Protein AF-A0A7S1H9E6-F1 (afdb_monomer_lite)

Radius of gyration: 102.57 Å; chains: 1; bounding box: 231×64×286 Å

Foldseek 3Di:
DVVLVVLVVVLVVLVVVCVVVVVVLVVLLVVLVVLLVVLVVQLVVLVVVLVVLVVVLVVLVVLLVVLVVVLVVLVVLLVVLVVVLVVLVVVLVVLVVLLVVLVVVLVVLVVVLVVLVVVLVVVLVVQLVVQVVVLVVQLVVLVVQLVVLVVVLVVLVPDDDDPVSVVVNVVSVVVNVVSVVSNCVSPVCVVVSSVVSSVVSVVVSCVDPSVVVSVVSVVVSVVSVVVSVVSVVVSVVSVVVSVVSVVVSVVSVVSSVVSVVVSVVSVVSSVVSVVSSVVSVVSSVVSVVSSVVSVVVSVVSVVVSVVSVVVSVVSVVVSVVVVVVVVVVVVVVVVVVVVVVVVVVVVVVVVVVVVVVVVVVVVVVVVVVVVVVVVVVVVVVVVVVVVVVVVVVVVVVVVVVVPDDPDDDDDDDDDDDDDDDDDDDDDDDDDDDDDDDDDDDDDDDDDDDDDDDDDDDDDDPPPVVVVVVVVVD

Secondary structure (DSSP, 8-state):
-HHHHHHHHHHHHHHHHHHHHHHHHHHHHHHHHHHHHHHHHHHHHHHHHHHHHHHHHHHHHHHHHHHHHHHHHHHHHHHHHHHHHHHHHHHHHHHHHHHHHHHHHHHHHHHHHHHHHHHHHHHHHHHHHHHHHHHHHHHHHHHHHHHHHHHHHHHHHSS---HHHHHHHHHHHHHHHHHHHHHHHHHHTHHHHHHHHHHHHHHHHTTSHHHHHHHHHHHHHHHHHHHHHHHHHHHHHHHHHHHHHHHHHHHHHHHHHHHHHHHHHHHHHHHHHHHHHHHHHHHHHHHHHHHHHHHHHHHHHHHHHHHHHHHHHHHHHHHHHHHHHHHHHHHHHHHHHHHHHHHHHHHHHHHHHHHHHHHHHHHHHHHHHHHHHHHHHHHHHHHHHHHHHHHHHHHHHHHHTTSS--S----------------------------------------------------SSSSTTTTTTTS--

pLDDT: mean 74.72, std 18.74, range [26.05, 96.12]

Sequence (473 aa):
KSEVAQRLAQLKVLGRREAADEPELRKQIVQASEEEETAIENSNRYTKLLAGVRAQLEETRHAEKQDSAALVKTKAYEEAERVKSATDLKAADSTIGETSKLETKIAALTPIVNDLQAAYQSDENQNIQAGLITLDRKRQAARDKMNALIRTREKLEQLPRTKAIQKKLNGMAGKLQDAQRELGTLYSNEDTDKEALKAKVHSQTLKSALYVRFKSKQSKLQNLQARLNQVTSGADERRFTSQQESEGATQAREREERTRKTDQILGASEKRLIAKESSYAQQIKAQNAKAKSDAAREGVLEQRMKAAQKTLKDETERGENYVARIVSTQNRDAAFEAKLRGEEQAFGQQKMLDNADLRQVQGVEVQLQAADAVVQNLKRQENLDLAKLWRDQMVVQQLRRREMVNVIARQEQQASQQPPQPPPQTLGQQPPASAGQPGSSAGLNPYVAAQRSVINNAVQSQIQQQQQQQQQQ

Structure (mmCIF, N/CA/C/O backbone):
data_AF-A0A7S1H9E6-F1
#
_entry.id   AF-A0A7S1H9E6-F1
#
loop_
_atom_site.group_PDB
_atom_site.id
_atom_site.type_symbol
_atom_site.label_atom_id
_atom_site.label_alt_id
_atom_site.label_comp_id
_atom_site.label_asym_id
_atom_site.label_entity_id
_atom_site.label_seq_id
_atom_site.pdbx_PDB_ins_code
_atom_site.Cartn_x
_atom_site.Cartn_y
_atom_site.Cartn_z
_atom_site.occupancy
_atom_site.B_iso_or_equiv
_atom_site.auth_seq_id
_atom_site.auth_comp_id
_atom_site.auth_asym_id
_atom_site.auth_atom_id
_atom_site.pdbx_PDB_model_num
ATOM 1 N N . LYS A 1 1 ? -59.268 -11.798 95.895 1.00 56.12 1 LYS A N 1
ATOM 2 C CA . LYS A 1 1 ? -57.826 -11.570 96.204 1.00 56.12 1 LYS A CA 1
ATOM 3 C C . LYS A 1 1 ? -56.908 -12.473 95.368 1.00 56.12 1 LYS A C 1
ATOM 5 O O . LYS A 1 1 ? -56.032 -11.931 94.712 1.00 56.12 1 LYS A O 1
ATOM 10 N N . SER A 1 2 ? -57.118 -13.794 95.326 1.00 65.56 2 SER A N 1
ATOM 11 C CA . SER A 1 2 ? -56.356 -14.737 94.476 1.00 65.56 2 SER A CA 1
ATOM 12 C C . SER A 1 2 ? -56.355 -14.377 92.982 1.00 65.56 2 SER A C 1
ATOM 14 O O . SER A 1 2 ? -55.282 -14.257 92.399 1.00 65.56 2 SER A O 1
ATOM 16 N N . GLU A 1 3 ? -57.522 -14.112 92.383 1.00 64.81 3 GLU A N 1
ATOM 17 C CA . GLU A 1 3 ? -57.624 -13.720 90.961 1.00 64.81 3 GLU A CA 1
ATOM 18 C C . GLU A 1 3 ? -56.820 -12.452 90.632 1.00 64.81 3 GLU A C 1
ATOM 20 O O . GLU A 1 3 ? -56.131 -12.391 89.618 1.00 64.81 3 GLU A O 1
ATOM 25 N N . VAL A 1 4 ? -56.852 -11.451 91.522 1.00 63.25 4 VAL A N 1
ATOM 26 C CA . VAL A 1 4 ? -56.079 -10.202 91.385 1.00 63.25 4 VAL A CA 1
ATOM 27 C C . VAL A 1 4 ? -54.580 -10.493 91.361 1.00 63.25 4 VAL A C 1
ATOM 29 O O . VAL A 1 4 ? -53.864 -9.938 90.532 1.00 63.25 4 VAL A O 1
ATOM 32 N N . ALA A 1 5 ? -54.106 -11.393 92.228 1.00 66.75 5 ALA A N 1
ATOM 33 C CA . ALA A 1 5 ? -52.708 -11.809 92.254 1.00 66.75 5 ALA A CA 1
ATOM 34 C C . ALA A 1 5 ? -52.310 -12.585 90.985 1.00 66.75 5 ALA A C 1
ATOM 36 O O . ALA A 1 5 ? -51.239 -12.328 90.438 1.00 66.75 5 ALA A O 1
ATOM 37 N N . GLN A 1 6 ? -53.175 -13.469 90.471 1.00 71.94 6 GLN A N 1
ATOM 38 C CA . GLN A 1 6 ? -52.944 -14.165 89.197 1.00 71.94 6 GLN A CA 1
ATOM 39 C C . GLN A 1 6 ? -52.898 -13.199 88.004 1.00 71.94 6 GLN A C 1
ATOM 41 O O . GLN A 1 6 ? -51.999 -13.314 87.174 1.00 71.94 6 GLN A O 1
ATOM 46 N N . ARG A 1 7 ? -53.795 -12.207 87.934 1.00 67.56 7 ARG A N 1
ATOM 47 C CA . ARG A 1 7 ? -53.797 -11.204 86.852 1.00 67.56 7 ARG A CA 1
ATOM 48 C C . ARG A 1 7 ? -52.601 -10.255 86.916 1.00 67.56 7 ARG A C 1
ATOM 50 O O . ARG A 1 7 ? -51.991 -9.981 85.888 1.00 67.56 7 ARG A O 1
ATOM 57 N N . LEU A 1 8 ? -52.200 -9.824 88.114 1.00 68.50 8 LEU A N 1
ATOM 58 C CA . LEU A 1 8 ? -50.944 -9.089 88.314 1.00 68.50 8 LEU A CA 1
ATOM 59 C C . LEU A 1 8 ? -49.713 -9.931 87.955 1.00 68.50 8 LEU A C 1
ATOM 61 O O . LEU A 1 8 ? -48.737 -9.381 87.453 1.00 68.50 8 LEU A O 1
ATOM 65 N N . ALA A 1 9 ? -49.739 -11.245 88.190 1.00 68.62 9 ALA A N 1
ATOM 66 C CA . ALA A 1 9 ? -48.673 -12.142 87.754 1.00 68.62 9 ALA A CA 1
ATOM 67 C C . ALA A 1 9 ? -48.640 -12.283 86.222 1.00 68.62 9 ALA A C 1
ATOM 69 O O . ALA A 1 9 ? -47.562 -12.181 85.646 1.00 68.62 9 ALA A O 1
ATOM 70 N N . GLN A 1 10 ? -49.793 -12.431 85.559 1.00 68.81 10 GLN A N 1
ATOM 71 C CA . GLN A 1 10 ? -49.887 -12.456 84.093 1.00 68.81 10 GLN A CA 1
ATOM 72 C C . GLN A 1 10 ? -49.345 -11.163 83.472 1.00 68.81 10 GLN A C 1
ATOM 74 O O . GLN A 1 10 ? -48.427 -11.237 82.662 1.00 68.81 10 GLN A O 1
ATOM 79 N N . LEU A 1 11 ? -49.805 -9.988 83.920 1.00 68.25 11 LEU A N 1
ATOM 80 C CA . LEU A 1 11 ? -49.300 -8.690 83.443 1.00 68.25 11 LEU A CA 1
ATOM 81 C C . LEU A 1 11 ? -47.792 -8.519 83.689 1.00 68.25 11 LEU A C 1
ATOM 83 O O . LEU A 1 11 ? -47.076 -8.030 82.820 1.00 68.25 11 LEU A O 1
ATOM 87 N N . LYS A 1 12 ? -47.273 -8.985 84.835 1.00 68.50 12 LYS A N 1
ATOM 88 C CA . LYS A 1 12 ? -45.824 -8.993 85.105 1.00 68.50 12 LYS A CA 1
ATOM 89 C C . LYS A 1 12 ? -45.047 -9.962 84.214 1.00 68.50 12 LYS A C 1
ATOM 91 O O . LYS A 1 12 ? -43.884 -9.692 83.941 1.00 68.50 12 LYS A O 1
ATOM 96 N N . VAL A 1 13 ? -45.634 -11.079 83.785 1.00 70.44 13 VAL A N 1
ATOM 97 C CA . VAL A 1 13 ? -45.001 -12.019 82.844 1.00 70.44 13 VAL A CA 1
ATOM 98 C C . VAL A 1 13 ? -45.024 -11.457 81.424 1.00 70.44 13 VAL A C 1
ATOM 100 O O . VAL A 1 13 ? -44.001 -11.519 80.751 1.00 70.44 13 VAL A O 1
ATOM 103 N N . LEU A 1 14 ? -46.136 -10.859 80.995 1.00 66.44 14 LEU A N 1
ATOM 104 C CA . LEU A 1 14 ? -46.284 -10.212 79.688 1.00 66.44 14 LEU A CA 1
ATOM 105 C C . LEU A 1 14 ? -45.330 -9.019 79.546 1.00 66.44 14 LEU A C 1
ATOM 107 O O . LEU A 1 14 ? -44.483 -9.028 78.659 1.00 66.44 14 LEU A O 1
ATOM 111 N N . GLY A 1 15 ? -45.338 -8.083 80.500 1.00 67.44 15 GLY A N 1
ATOM 112 C CA . GLY A 1 15 ? -44.399 -6.955 80.506 1.00 67.44 15 GLY A CA 1
ATOM 113 C C . GLY A 1 15 ? -42.924 -7.365 80.623 1.00 67.44 15 GLY A C 1
ATOM 114 O O . GLY A 1 15 ? -42.057 -6.656 80.128 1.00 67.44 15 GLY A O 1
ATOM 115 N N . ARG A 1 16 ? -42.610 -8.522 81.228 1.00 66.50 16 ARG A N 1
ATOM 116 C CA . ARG A 1 16 ? -41.241 -9.080 81.231 1.00 66.50 16 ARG A CA 1
ATOM 117 C C . ARG A 1 16 ? -40.856 -9.753 79.916 1.00 66.50 16 ARG A C 1
ATOM 119 O O . ARG A 1 16 ? -39.675 -9.740 79.591 1.00 66.50 16 ARG A O 1
ATOM 126 N N . ARG A 1 17 ? -41.810 -10.356 79.200 1.00 63.97 17 ARG A N 1
ATOM 127 C CA . ARG A 1 17 ? -41.579 -10.922 77.864 1.00 63.97 17 ARG A CA 1
ATOM 128 C C . ARG A 1 17 ? -41.356 -9.809 76.855 1.00 63.97 17 ARG A C 1
ATOM 130 O O . ARG A 1 17 ? -40.319 -9.805 76.214 1.00 63.97 17 ARG A O 1
ATOM 137 N N . GLU A 1 18 ? -42.218 -8.796 76.816 1.00 65.12 18 GLU A N 1
ATOM 138 C CA . GLU A 1 18 ? -42.000 -7.662 75.910 1.00 65.12 18 GLU A CA 1
ATOM 139 C C . GLU A 1 18 ? -40.723 -6.879 76.235 1.00 65.12 18 GLU A C 1
ATOM 141 O O . GLU A 1 18 ? -39.977 -6.550 75.322 1.00 65.12 18 GLU A O 1
ATOM 146 N N . ALA A 1 19 ? -40.379 -6.675 77.512 1.00 62.41 19 ALA A N 1
ATOM 147 C CA . ALA A 1 19 ? -39.102 -6.052 77.875 1.00 62.41 19 ALA A CA 1
ATOM 148 C C . ALA A 1 19 ? -37.855 -6.876 77.477 1.00 62.41 19 ALA A C 1
ATOM 150 O O . ALA A 1 19 ? -36.754 -6.324 77.453 1.00 62.41 19 ALA A O 1
ATOM 151 N N . ALA A 1 20 ? -38.004 -8.174 77.184 1.00 63.38 20 ALA A N 1
ATOM 152 C CA . ALA A 1 20 ? -36.942 -9.029 76.652 1.00 63.38 20 ALA A CA 1
ATOM 153 C C . ALA A 1 20 ? -36.962 -9.085 75.111 1.00 63.38 20 ALA A C 1
ATOM 155 O O . ALA A 1 20 ? -35.913 -8.958 74.484 1.00 63.38 20 ALA A O 1
ATOM 156 N N . ASP A 1 21 ? -38.147 -9.205 74.510 1.00 72.56 21 ASP A N 1
ATOM 157 C CA . ASP A 1 21 ? -38.335 -9.400 73.069 1.00 72.56 21 ASP A CA 1
ATOM 158 C C . ASP A 1 21 ? -38.260 -8.075 72.273 1.00 72.56 21 ASP A C 1
ATOM 160 O O . ASP A 1 21 ? -37.792 -8.057 71.134 1.00 72.56 21 ASP A O 1
ATOM 164 N N . GLU A 1 22 ? -38.676 -6.938 72.849 1.00 76.12 22 GLU A N 1
ATOM 165 C CA . GLU A 1 22 ? -38.624 -5.616 72.203 1.00 76.12 22 GLU A CA 1
ATOM 166 C C . GLU A 1 22 ? -37.197 -5.154 71.839 1.00 76.12 22 GLU A C 1
ATOM 168 O O . GLU A 1 22 ? -37.006 -4.730 70.694 1.00 76.12 22 GLU A O 1
ATOM 173 N N . PRO A 1 23 ? -36.172 -5.208 72.721 1.00 80.62 23 PRO A N 1
ATOM 174 C CA . PRO A 1 23 ? -34.814 -4.823 72.332 1.00 80.62 23 PRO A CA 1
ATOM 175 C C . PRO A 1 23 ? -34.233 -5.740 71.245 1.00 80.62 23 PRO A C 1
ATOM 177 O O . PRO A 1 23 ? -33.468 -5.269 70.401 1.00 80.62 23 PRO A O 1
ATOM 180 N N . GLU A 1 24 ? -34.622 -7.017 71.208 1.00 83.06 24 GLU A N 1
ATOM 181 C CA . GLU A 1 24 ? -34.191 -7.946 70.161 1.00 83.06 24 GLU A CA 1
ATOM 182 C C . GLU A 1 24 ? -34.895 -7.666 68.821 1.00 83.06 24 GLU A C 1
ATOM 184 O O . GLU A 1 24 ? -34.229 -7.583 67.787 1.00 83.06 24 GLU A O 1
ATOM 189 N N . LEU A 1 25 ? -36.205 -7.389 68.829 1.00 83.75 25 LEU A N 1
ATOM 190 C CA . LEU A 1 25 ? -36.955 -6.922 67.654 1.00 83.75 25 LEU A CA 1
ATOM 191 C C . LEU A 1 25 ? -36.408 -5.596 67.106 1.00 83.75 25 LEU A C 1
ATOM 193 O O . LEU A 1 25 ? -36.206 -5.472 65.899 1.00 83.75 25 LEU A O 1
ATOM 197 N N . ARG A 1 26 ? -36.113 -4.620 67.975 1.00 84.75 26 ARG A N 1
ATOM 198 C CA . ARG A 1 26 ? -35.485 -3.343 67.587 1.00 84.75 26 ARG A CA 1
ATOM 199 C C . ARG A 1 26 ? -34.125 -3.565 66.927 1.00 84.75 26 ARG A C 1
ATOM 201 O O . ARG A 1 26 ? -33.848 -2.953 65.901 1.00 84.75 26 ARG A O 1
ATOM 208 N N . LYS A 1 27 ? -33.302 -4.472 67.465 1.00 88.38 27 LYS A N 1
ATOM 209 C CA . LYS A 1 27 ? -32.011 -4.835 66.865 1.00 88.38 27 LYS A CA 1
ATOM 210 C C . LYS A 1 27 ? -32.179 -5.480 65.483 1.00 88.38 27 LYS A C 1
ATOM 212 O O . LYS A 1 27 ? -31.430 -5.144 64.573 1.00 88.38 27 LYS A O 1
ATOM 217 N N . GLN A 1 28 ? -33.169 -6.359 65.307 1.00 85.94 28 GLN A N 1
ATOM 218 C CA . GLN A 1 28 ? -33.466 -6.978 64.008 1.00 85.94 28 GLN A CA 1
ATOM 219 C C . GLN A 1 28 ? -33.992 -5.970 62.970 1.00 85.94 28 GLN A C 1
ATOM 221 O O . GLN A 1 28 ? -33.698 -6.128 61.789 1.00 85.94 28 GLN A O 1
ATOM 226 N N . ILE A 1 29 ? -34.733 -4.941 63.396 1.00 85.94 29 ILE A N 1
ATOM 227 C CA . ILE A 1 29 ? -35.196 -3.836 62.534 1.00 85.94 29 ILE A CA 1
ATOM 228 C C . ILE A 1 29 ? -34.016 -2.991 62.058 1.00 85.94 29 ILE A C 1
ATOM 230 O O . ILE A 1 29 ? -33.851 -2.824 60.856 1.00 85.94 29 ILE A O 1
ATOM 234 N N . VAL A 1 30 ? -33.154 -2.538 62.976 1.00 86.81 30 VAL A N 1
ATOM 235 C CA . VAL A 1 30 ? -31.945 -1.772 62.619 1.00 86.81 30 VAL A CA 1
ATOM 236 C C . VAL A 1 30 ? -31.063 -2.572 61.659 1.00 86.81 30 VAL A C 1
ATOM 238 O O . VAL A 1 30 ? -30.659 -2.046 60.628 1.00 86.81 30 VAL A O 1
ATOM 241 N N . GLN A 1 31 ? -30.845 -3.863 61.932 1.00 88.38 31 GLN A N 1
ATOM 242 C CA . GLN A 1 31 ? -30.067 -4.725 61.043 1.00 88.38 31 GLN A CA 1
ATOM 243 C C . GLN A 1 31 ? -30.719 -4.893 59.656 1.00 88.38 31 GLN A C 1
ATOM 245 O O . GLN A 1 31 ? -30.007 -4.895 58.658 1.00 88.38 31 GLN A O 1
ATOM 250 N N . ALA A 1 32 ? -32.049 -5.023 59.566 1.00 84.69 32 ALA A N 1
ATOM 251 C CA . ALA A 1 32 ? -32.741 -5.094 58.275 1.00 84.69 32 ALA A CA 1
ATOM 252 C C . ALA A 1 32 ? -32.596 -3.785 57.474 1.00 84.69 32 ALA A C 1
ATOM 254 O O . ALA A 1 32 ? -32.354 -3.841 56.271 1.00 84.69 32 ALA A O 1
ATOM 255 N N . SER A 1 33 ? -32.654 -2.636 58.152 1.00 85.62 33 SER A N 1
ATOM 256 C CA . SER A 1 33 ? -32.457 -1.311 57.552 1.00 85.62 33 SER A CA 1
ATOM 257 C C . SER A 1 33 ? -31.023 -1.117 57.032 1.00 85.62 33 SER A C 1
ATOM 259 O O . SER A 1 33 ? -30.819 -0.710 55.889 1.00 85.62 33 SER A O 1
ATOM 261 N N . GLU A 1 34 ? -30.010 -1.509 57.815 1.00 89.25 34 GLU A N 1
ATOM 262 C CA . GLU A 1 34 ? -28.600 -1.526 57.384 1.00 89.25 34 GLU A CA 1
ATOM 263 C C . GLU A 1 34 ? -28.371 -2.496 56.199 1.00 89.25 34 GLU A C 1
ATOM 265 O O . GLU A 1 34 ? -27.615 -2.209 55.262 1.00 89.25 34 GLU A O 1
ATOM 270 N N . GLU A 1 35 ? -29.042 -3.654 56.199 1.00 89.12 35 GLU A N 1
ATOM 271 C CA . GLU A 1 35 ? -28.996 -4.641 55.111 1.00 89.12 35 GLU A CA 1
ATOM 272 C C . GLU A 1 35 ? -29.682 -4.143 53.818 1.00 89.12 35 GLU A C 1
ATOM 274 O O . GLU A 1 35 ? -29.211 -4.490 52.724 1.00 89.12 35 GLU A O 1
ATOM 279 N N . GLU A 1 36 ? -30.724 -3.306 53.922 1.00 89.31 36 GLU A N 1
ATOM 280 C CA . GLU A 1 36 ? -31.343 -2.588 52.799 1.00 89.31 36 GLU A CA 1
ATOM 281 C C . GLU A 1 36 ? -30.429 -1.471 52.273 1.00 89.31 36 GLU A C 1
ATOM 283 O O . GLU A 1 36 ? -30.130 -1.443 51.075 1.00 89.31 36 GLU A O 1
ATOM 288 N N . GLU A 1 37 ? -29.947 -0.573 53.139 1.00 89.19 37 GLU A N 1
ATOM 289 C CA . GLU A 1 37 ? -29.121 0.575 52.741 1.00 89.19 37 GLU A CA 1
ATOM 290 C C . GLU A 1 37 ? -27.844 0.111 52.024 1.00 89.19 37 GLU A C 1
ATOM 292 O O . GLU A 1 37 ? -27.515 0.591 50.933 1.00 89.19 37 GLU A O 1
ATOM 297 N N . THR A 1 38 ? -27.177 -0.920 52.552 1.00 90.25 38 THR A N 1
ATOM 298 C CA . THR A 1 38 ? -26.007 -1.527 51.897 1.00 90.25 38 THR A CA 1
ATOM 299 C C . THR A 1 38 ? -26.347 -2.199 50.560 1.00 90.25 38 THR A C 1
ATOM 301 O O . THR A 1 38 ? -25.524 -2.180 49.638 1.00 90.25 38 THR A O 1
ATOM 304 N N . ALA A 1 39 ? -27.546 -2.765 50.386 1.00 85.94 39 ALA A N 1
ATOM 305 C CA . ALA A 1 39 ? -27.990 -3.293 49.094 1.00 85.94 39 ALA A CA 1
ATOM 306 C C . ALA A 1 39 ? -28.249 -2.162 48.076 1.00 85.94 39 ALA A C 1
ATOM 308 O O . ALA A 1 39 ? -27.818 -2.260 46.921 1.00 85.94 39 ALA A O 1
ATOM 309 N N . ILE A 1 40 ? -28.864 -1.054 48.504 1.00 87.00 40 ILE A N 1
ATOM 310 C CA . ILE A 1 40 ? -29.083 0.147 47.680 1.00 87.00 40 ILE A CA 1
ATOM 311 C C . ILE A 1 40 ? -27.745 0.779 47.270 1.00 87.00 40 ILE A C 1
ATOM 313 O O . ILE A 1 40 ? -27.536 1.062 46.085 1.00 87.00 40 ILE A O 1
ATOM 317 N N . GLU A 1 41 ? -26.796 0.941 48.198 1.00 91.12 41 GLU A N 1
ATOM 318 C CA . GLU A 1 41 ? -25.443 1.410 47.885 1.00 91.12 41 GLU A CA 1
ATOM 319 C C . GLU A 1 41 ? -24.766 0.538 46.822 1.00 91.12 41 GLU A C 1
ATOM 321 O O . GLU A 1 41 ? -24.221 1.054 45.842 1.00 91.12 41 GLU A O 1
ATOM 326 N N . ASN A 1 42 ? -24.801 -0.786 46.992 1.00 88.31 42 ASN A N 1
ATOM 327 C CA . ASN A 1 42 ? -24.187 -1.713 46.048 1.00 88.31 42 ASN A CA 1
ATOM 328 C C . ASN A 1 42 ? -24.863 -1.651 44.670 1.00 88.31 42 ASN A C 1
ATOM 330 O O . ASN A 1 42 ? -24.171 -1.622 43.651 1.00 88.31 42 ASN A O 1
ATOM 334 N N . SER A 1 43 ? -26.192 -1.534 44.615 1.00 90.00 43 SER A N 1
ATOM 335 C CA . SER A 1 43 ? -26.935 -1.304 43.369 1.00 90.00 43 SER A CA 1
ATOM 336 C C . SER A 1 43 ? -26.503 -0.008 42.664 1.00 90.00 43 SER A C 1
ATOM 338 O O . SER A 1 43 ? -26.220 -0.002 41.459 1.00 90.00 43 SER A O 1
ATOM 340 N N . ASN A 1 44 ? -26.334 1.081 43.419 1.00 90.31 44 ASN A N 1
ATOM 341 C CA . ASN A 1 44 ? -25.836 2.360 42.910 1.00 90.31 44 ASN A CA 1
ATOM 342 C C . ASN A 1 44 ? -24.383 2.266 42.404 1.00 90.31 44 ASN A C 1
ATOM 344 O O . ASN A 1 44 ? -24.054 2.833 41.357 1.00 90.31 44 ASN A O 1
ATOM 348 N N . ARG A 1 45 ? -23.511 1.512 43.092 1.00 91.69 45 ARG A N 1
ATOM 349 C CA . ARG A 1 45 ? -22.133 1.230 42.642 1.00 91.69 45 ARG A CA 1
ATOM 350 C C . ARG A 1 45 ? -22.132 0.468 41.313 1.00 91.69 45 ARG A C 1
ATOM 352 O O . ARG A 1 45 ? -21.469 0.906 40.372 1.00 91.69 45 ARG A O 1
ATOM 359 N N . TYR A 1 46 ? -22.914 -0.607 41.187 1.00 88.81 46 TYR A N 1
ATOM 360 C CA . TYR A 1 46 ? -23.016 -1.357 39.929 1.00 88.81 46 TYR A CA 1
ATOM 361 C C . TYR A 1 46 ? -23.651 -0.545 38.797 1.00 88.81 46 TYR A C 1
ATOM 363 O O . TYR A 1 46 ? -23.228 -0.680 37.652 1.00 88.81 46 TYR A O 1
ATOM 371 N N . THR A 1 47 ? -24.589 0.356 39.097 1.00 89.12 47 THR A N 1
ATOM 372 C CA . THR A 1 47 ? -25.174 1.273 38.104 1.00 89.12 47 THR A CA 1
ATOM 373 C C . THR A 1 47 ? -24.125 2.233 37.527 1.00 89.12 47 THR A C 1
ATOM 375 O O . THR A 1 47 ? -24.070 2.425 36.311 1.00 89.12 47 THR A O 1
ATOM 378 N N . LYS A 1 48 ? -23.222 2.770 38.361 1.00 92.19 48 LYS A N 1
ATOM 379 C CA . LYS A 1 48 ? -22.079 3.581 37.895 1.00 92.19 48 LYS A CA 1
ATOM 380 C C . LYS A 1 48 ? -21.096 2.762 37.047 1.00 92.19 48 LYS A C 1
ATOM 382 O O . LYS A 1 48 ? -20.664 3.230 35.995 1.00 92.19 48 LYS A O 1
ATOM 387 N N . LEU A 1 49 ? -20.780 1.531 37.461 1.00 91.94 49 LEU A N 1
ATOM 388 C CA . LEU A 1 49 ? -19.909 0.626 36.695 1.00 91.94 49 LEU A CA 1
ATOM 389 C C . LEU A 1 49 ? -20.519 0.234 35.337 1.00 91.94 49 LEU A C 1
ATOM 391 O O . LEU A 1 49 ? -19.808 0.195 34.335 1.00 91.94 49 LEU A O 1
ATOM 395 N N . LEU A 1 50 ? -21.834 0.003 35.286 1.00 91.75 50 LEU A N 1
ATOM 396 C CA . LEU A 1 50 ? -22.581 -0.282 34.060 1.00 91.75 50 LEU A CA 1
ATOM 397 C C . LEU A 1 50 ? -22.498 0.883 33.061 1.00 91.75 50 LEU A C 1
ATOM 399 O O . LEU A 1 50 ? -22.245 0.654 31.880 1.00 91.75 50 LEU A O 1
ATOM 403 N N . ALA A 1 51 ? -22.665 2.124 33.529 1.00 90.94 51 ALA A N 1
ATOM 404 C CA . ALA A 1 51 ? -22.521 3.313 32.690 1.00 90.94 51 ALA A CA 1
ATOM 405 C C . ALA A 1 51 ? -21.097 3.441 32.109 1.00 90.94 51 ALA A C 1
ATOM 407 O O . ALA A 1 51 ? -20.944 3.686 30.914 1.00 90.94 51 ALA A O 1
ATOM 408 N N . GLY A 1 52 ? -20.062 3.190 32.922 1.00 89.69 52 GLY A N 1
ATOM 409 C CA . GLY A 1 52 ? -18.668 3.188 32.462 1.00 89.69 52 GLY A CA 1
ATOM 410 C C . GLY A 1 52 ? -18.369 2.111 31.411 1.00 89.69 52 GLY A C 1
ATOM 411 O O . GLY A 1 52 ? -17.723 2.396 30.406 1.00 89.69 52 GLY A O 1
ATOM 412 N N . VAL A 1 53 ? -18.884 0.888 31.594 1.00 92.62 53 VAL A N 1
ATOM 413 C CA . VAL A 1 53 ? -18.740 -0.199 30.604 1.00 92.62 53 VAL A CA 1
ATOM 414 C C . VAL A 1 53 ? -19.440 0.138 29.288 1.00 92.62 53 VAL A C 1
ATOM 416 O O . VAL A 1 53 ? -18.884 -0.140 28.229 1.00 92.62 53 VAL A O 1
ATOM 419 N N . ARG A 1 54 ? -20.622 0.766 29.331 1.00 90.50 54 ARG A N 1
ATOM 420 C CA . ARG A 1 54 ? -21.344 1.198 28.123 1.00 90.50 54 ARG A CA 1
ATOM 421 C C . ARG A 1 54 ? -20.575 2.249 27.330 1.00 90.50 54 ARG A C 1
ATOM 423 O O . ARG A 1 54 ? -20.433 2.083 26.125 1.00 90.50 54 ARG A O 1
ATOM 430 N N . ALA A 1 55 ? -20.015 3.256 28.001 1.00 91.00 55 ALA A N 1
ATOM 431 C CA . ALA A 1 55 ? -19.183 4.267 27.347 1.00 91.00 55 ALA A CA 1
ATOM 432 C C . ALA A 1 55 ? -17.955 3.640 26.653 1.00 91.00 55 ALA A C 1
ATOM 434 O O . ALA A 1 55 ? -17.705 3.911 25.481 1.00 91.00 55 ALA A O 1
ATOM 435 N N . GLN A 1 56 ? -17.247 2.722 27.328 1.00 89.94 56 GLN A N 1
ATOM 436 C CA . GLN A 1 56 ? -16.122 1.982 26.729 1.00 89.94 56 GLN A CA 1
ATOM 437 C C . GLN A 1 56 ? -16.540 1.116 25.531 1.00 89.94 56 GLN A C 1
ATOM 439 O O . GLN A 1 56 ? -15.767 0.923 24.592 1.00 89.94 56 GLN A O 1
ATOM 444 N N . LEU A 1 57 ? -17.755 0.567 25.556 1.00 90.31 57 LEU A N 1
ATOM 445 C CA . LEU A 1 57 ? -18.292 -0.279 24.492 1.00 90.31 57 LEU A CA 1
ATOM 446 C C . LEU A 1 57 ? -18.675 0.555 23.257 1.00 90.31 57 LEU A C 1
ATOM 448 O O . LEU A 1 57 ? -18.383 0.146 22.133 1.00 90.31 57 LEU A O 1
ATOM 452 N N . GLU A 1 58 ? -19.247 1.746 23.446 1.00 90.31 58 GLU A N 1
ATOM 453 C CA . GLU A 1 58 ? -19.470 2.714 22.362 1.00 90.31 58 GLU A CA 1
ATOM 454 C C . GLU A 1 58 ? -18.148 3.208 21.757 1.00 90.31 58 GLU A C 1
ATOM 456 O O . GLU A 1 58 ? -18.008 3.211 20.534 1.00 90.31 58 GLU A O 1
ATOM 461 N N . GLU A 1 59 ? -17.150 3.534 22.584 1.00 89.00 59 GLU A N 1
ATOM 462 C CA . GLU A 1 59 ? -15.804 3.917 22.133 1.00 89.00 59 GLU A CA 1
ATOM 463 C C . GLU A 1 59 ? -15.134 2.799 21.312 1.00 89.00 59 GLU A C 1
ATOM 465 O O . GLU A 1 59 ? -14.656 3.045 20.203 1.00 89.00 59 GLU A O 1
ATOM 470 N N . THR A 1 60 ? -15.198 1.548 21.789 1.00 88.25 60 THR A N 1
ATOM 471 C CA . THR A 1 60 ? -14.677 0.364 21.074 1.00 88.25 60 THR A CA 1
ATOM 472 C C . THR A 1 60 ? -15.335 0.205 19.696 1.00 88.25 60 THR A C 1
ATOM 474 O O . THR A 1 60 ? -14.643 -0.008 18.700 1.00 88.25 60 THR A O 1
ATOM 477 N N . ARG A 1 61 ? -16.662 0.381 19.604 1.00 87.94 61 ARG A N 1
ATOM 478 C CA . ARG A 1 61 ? -17.410 0.336 18.332 1.00 87.94 61 ARG A CA 1
ATOM 479 C C . ARG A 1 61 ? -17.104 1.508 17.403 1.00 87.94 61 ARG A C 1
ATOM 481 O O . ARG A 1 61 ? -17.199 1.369 16.183 1.00 87.94 61 ARG A O 1
ATOM 488 N N . HIS A 1 62 ? -16.788 2.680 17.950 1.00 86.38 62 HIS A N 1
ATOM 489 C CA . HIS A 1 62 ? -16.360 3.824 17.152 1.00 86.38 62 HIS A CA 1
ATOM 490 C C . HIS A 1 62 ? -14.958 3.613 16.569 1.00 86.38 62 HIS A C 1
ATOM 492 O O . HIS A 1 62 ? -14.764 3.931 15.396 1.00 86.38 62 HIS A O 1
ATOM 498 N N . ALA A 1 63 ? -14.034 3.016 17.329 1.00 83.38 63 ALA A N 1
ATOM 499 C CA . ALA A 1 63 ? -12.717 2.616 16.833 1.00 83.38 63 ALA A CA 1
ATOM 500 C C . ALA A 1 63 ? -12.827 1.580 15.698 1.00 83.38 63 ALA A C 1
ATOM 502 O O . ALA A 1 63 ? -12.332 1.828 14.602 1.00 83.38 63 ALA A O 1
ATOM 503 N N . GLU A 1 64 ? -13.588 0.496 15.891 1.00 84.88 64 GLU A N 1
ATOM 504 C CA . GLU A 1 64 ? -13.799 -0.551 14.872 1.00 84.88 64 GLU A CA 1
ATOM 505 C C . GLU A 1 64 ? -14.400 0.008 13.561 1.00 84.88 64 GLU A C 1
ATOM 507 O O . GLU A 1 64 ? -14.021 -0.388 12.456 1.00 84.88 64 GLU A O 1
ATOM 512 N N . LYS A 1 65 ? -15.304 0.996 13.644 1.00 85.75 65 LYS A N 1
ATOM 513 C CA . LYS A 1 65 ? -15.834 1.704 12.460 1.00 85.75 65 LYS A CA 1
ATOM 514 C C . LYS A 1 65 ? -14.788 2.556 11.734 1.00 85.75 65 LYS A C 1
ATOM 516 O O . LYS A 1 65 ? -14.890 2.725 10.520 1.00 85.75 65 LYS A O 1
ATOM 521 N N . GLN A 1 66 ? -13.818 3.124 12.449 1.00 83.38 66 GLN A N 1
ATOM 522 C CA . GLN A 1 66 ? -12.729 3.890 11.839 1.00 83.38 66 GLN A CA 1
ATOM 523 C C . GLN A 1 66 ? -11.689 2.959 11.203 1.00 83.38 66 GLN A C 1
ATOM 525 O O . GLN A 1 66 ? -11.310 3.182 10.052 1.00 83.38 66 GLN A O 1
ATOM 530 N N . ASP A 1 67 ? -11.306 1.886 11.896 1.00 82.75 67 ASP A N 1
ATOM 531 C CA . ASP A 1 67 ? -10.336 0.895 11.417 1.00 82.75 67 ASP A CA 1
ATOM 532 C C . ASP A 1 67 ? -10.862 0.118 10.198 1.00 82.75 67 ASP A C 1
ATOM 534 O O . ASP A 1 67 ? -10.174 0.022 9.178 1.00 82.75 67 ASP A O 1
ATOM 538 N N . SER A 1 68 ? -12.130 -0.307 10.202 1.00 80.31 68 SER A N 1
ATOM 539 C CA . SER A 1 68 ? -12.767 -0.917 9.021 1.00 80.31 68 SER A CA 1
ATOM 540 C C . SER A 1 68 ? -12.862 0.040 7.820 1.00 80.31 68 SER A C 1
ATOM 542 O O . SER A 1 68 ? -12.616 -0.369 6.681 1.00 80.31 68 SER A O 1
ATOM 544 N N . ALA A 1 69 ? -13.134 1.331 8.039 1.00 80.31 69 ALA A N 1
ATOM 545 C CA . ALA A 1 69 ? -13.099 2.339 6.977 1.00 80.31 69 ALA A CA 1
ATOM 546 C C . ALA A 1 69 ? -11.670 2.601 6.455 1.00 80.31 69 ALA A C 1
ATOM 548 O O . ALA A 1 69 ? -11.489 2.882 5.265 1.00 80.31 69 ALA A O 1
ATOM 549 N N . ALA A 1 70 ? -10.651 2.489 7.313 1.00 78.88 70 ALA A N 1
ATOM 550 C CA . ALA A 1 70 ? -9.249 2.555 6.914 1.00 78.88 70 ALA A CA 1
ATOM 551 C C . ALA A 1 70 ? -8.840 1.324 6.084 1.00 78.88 70 ALA A C 1
ATOM 553 O O . ALA A 1 70 ? -8.229 1.495 5.029 1.00 78.88 70 ALA A O 1
ATOM 554 N N . LEU A 1 71 ? -9.254 0.115 6.484 1.00 81.44 71 LEU A N 1
ATOM 555 C CA . LEU A 1 71 ? -9.013 -1.137 5.752 1.00 81.44 71 LEU A CA 1
ATOM 556 C C . LEU A 1 71 ? -9.583 -1.132 4.330 1.00 81.44 71 LEU A C 1
ATOM 558 O O . LEU A 1 71 ? -8.948 -1.631 3.402 1.00 81.44 71 LEU A O 1
ATOM 562 N N . VAL A 1 72 ? -10.775 -0.564 4.127 1.00 83.31 72 VAL A N 1
ATOM 563 C CA . VAL A 1 72 ? -11.352 -0.431 2.777 1.00 83.31 72 VAL A CA 1
ATOM 564 C C . VAL A 1 72 ? -10.491 0.490 1.906 1.00 83.31 72 VAL A C 1
ATOM 566 O O . VAL A 1 72 ? -10.235 0.175 0.743 1.00 83.31 72 VAL A O 1
ATOM 569 N N . LYS A 1 73 ? -9.983 1.597 2.467 1.00 79.94 73 LYS A N 1
ATOM 570 C CA . LYS A 1 73 ? -9.097 2.528 1.749 1.00 79.94 73 LYS A CA 1
ATOM 571 C C . LYS A 1 73 ? -7.729 1.917 1.438 1.00 79.94 73 LYS A C 1
ATOM 573 O O . LYS A 1 73 ? -7.241 2.106 0.328 1.00 79.94 73 LYS A O 1
ATOM 578 N N . THR A 1 74 ? -7.114 1.183 2.370 1.00 81.44 74 THR A N 1
ATOM 579 C CA . THR A 1 74 ? -5.809 0.541 2.128 1.00 81.44 74 THR A CA 1
ATOM 580 C C . THR A 1 74 ? -5.905 -0.578 1.097 1.00 81.44 74 THR A C 1
ATOM 582 O O . THR A 1 74 ? -5.038 -0.647 0.231 1.00 81.44 74 THR A O 1
ATOM 585 N N . LYS A 1 75 ? -6.975 -1.386 1.104 1.00 80.62 75 LYS A N 1
ATOM 586 C CA . LYS A 1 75 ? -7.223 -2.391 0.054 1.00 80.62 75 LYS A CA 1
ATOM 587 C C . LYS A 1 75 ? -7.404 -1.770 -1.326 1.00 80.62 75 LYS A C 1
ATOM 589 O O . LYS A 1 75 ? -6.773 -2.222 -2.274 1.00 80.62 75 LYS A O 1
ATOM 594 N N . ALA A 1 76 ? -8.223 -0.721 -1.435 1.00 81.31 76 ALA A N 1
ATOM 595 C CA . ALA A 1 76 ? -8.422 -0.016 -2.702 1.00 81.31 76 ALA A CA 1
ATOM 596 C C . ALA A 1 76 ? -7.109 0.589 -3.235 1.00 81.31 76 ALA A C 1
ATOM 598 O O . ALA A 1 76 ? -6.866 0.575 -4.440 1.00 81.31 76 ALA A O 1
ATOM 599 N N . TYR A 1 77 ? -6.245 1.075 -2.337 1.00 80.88 77 TYR A N 1
ATOM 600 C CA . TYR A 1 77 ? -4.909 1.553 -2.686 1.00 80.88 77 TYR A CA 1
ATOM 601 C C . TYR A 1 77 ? -3.973 0.416 -3.139 1.00 80.88 77 TYR A C 1
ATOM 603 O O . TYR A 1 77 ? -3.359 0.536 -4.195 1.00 80.88 77 TYR A O 1
ATOM 611 N N . GLU A 1 78 ? -3.904 -0.709 -2.413 1.00 81.12 78 GLU A N 1
ATOM 612 C CA . GLU A 1 78 ? -3.085 -1.865 -2.819 1.00 81.12 78 GLU A CA 1
ATOM 613 C C . GLU A 1 78 ? -3.526 -2.423 -4.182 1.00 81.12 78 GLU A C 1
ATOM 615 O O . GLU A 1 78 ? -2.687 -2.748 -5.022 1.00 81.12 78 GLU A O 1
ATOM 620 N N . GLU A 1 79 ? -4.833 -2.517 -4.433 1.00 81.75 79 GLU A N 1
ATOM 621 C CA . GLU A 1 79 ? -5.356 -3.016 -5.705 1.00 81.75 79 GLU A CA 1
ATOM 622 C C . GLU A 1 79 ? -5.046 -2.057 -6.867 1.00 81.75 79 GLU A C 1
ATOM 624 O O . GLU A 1 79 ? -4.651 -2.513 -7.943 1.00 81.75 79 GLU A O 1
ATOM 629 N N . ALA A 1 80 ? -5.111 -0.740 -6.640 1.00 82.06 80 ALA A N 1
ATOM 630 C CA . ALA A 1 80 ? -4.693 0.260 -7.621 1.00 82.06 80 ALA A CA 1
ATOM 631 C C . ALA A 1 80 ? -3.189 0.170 -7.947 1.00 82.06 80 ALA A C 1
ATOM 633 O O . ALA A 1 80 ? -2.832 0.079 -9.123 1.00 82.06 80 ALA A O 1
ATOM 634 N N . GLU A 1 81 ? -2.314 0.121 -6.935 1.00 80.94 81 GLU A N 1
ATOM 635 C CA . GLU A 1 81 ? -0.859 -0.035 -7.125 1.00 80.94 81 GLU A CA 1
ATOM 636 C C . GLU A 1 81 ? -0.511 -1.378 -7.793 1.00 80.94 81 GLU A C 1
ATOM 638 O O . GLU A 1 81 ? 0.359 -1.451 -8.664 1.00 80.94 81 GLU A O 1
ATOM 643 N N . ARG A 1 82 ? -1.239 -2.457 -7.475 1.00 79.31 82 ARG A N 1
ATOM 644 C CA . ARG A 1 82 ? -1.073 -3.764 -8.131 1.00 79.31 82 ARG A CA 1
ATOM 645 C C . ARG A 1 82 ? -1.461 -3.734 -9.611 1.00 79.31 82 ARG A C 1
ATOM 647 O O . ARG A 1 82 ? -0.782 -4.356 -10.427 1.00 79.31 82 ARG A O 1
ATOM 654 N N . VAL A 1 83 ? -2.548 -3.053 -9.976 1.00 82.25 83 VAL A N 1
ATOM 655 C CA . VAL A 1 83 ? -2.959 -2.905 -11.385 1.00 82.25 83 VAL A CA 1
ATOM 656 C C . VAL A 1 83 ? -1.976 -2.014 -12.148 1.00 82.25 83 VAL A C 1
ATOM 658 O O . VAL A 1 83 ? -1.631 -2.327 -13.291 1.00 82.25 83 VAL A O 1
ATOM 661 N N . LYS A 1 84 ? -1.490 -0.941 -11.514 1.00 79.88 84 LYS A N 1
ATOM 662 C CA . LYS A 1 84 ? -0.512 -0.008 -12.085 1.00 79.88 84 LYS A CA 1
ATOM 663 C C . LYS A 1 84 ? 0.829 -0.693 -12.362 1.00 79.88 84 LYS A C 1
ATOM 665 O O . LYS A 1 84 ? 1.200 -0.817 -13.527 1.00 79.88 84 LYS A O 1
ATOM 670 N N . SER A 1 85 ? 1.451 -1.287 -11.346 1.00 74.62 85 SER A N 1
ATOM 671 C CA . SER A 1 85 ? 2.700 -2.052 -11.483 1.00 74.62 85 SER A CA 1
ATOM 672 C C . SER A 1 85 ? 2.590 -3.207 -12.490 1.00 74.62 85 SER A C 1
ATOM 674 O O . SER A 1 85 ? 3.488 -3.407 -13.305 1.00 74.62 85 SER A O 1
ATOM 676 N N . ALA A 1 86 ? 1.464 -3.933 -12.539 1.00 78.69 86 ALA A N 1
ATOM 677 C CA . ALA A 1 86 ? 1.240 -4.967 -13.558 1.00 78.69 86 ALA A CA 1
ATOM 678 C C . ALA A 1 86 ? 1.104 -4.411 -14.993 1.00 78.69 86 ALA A C 1
ATOM 680 O O . ALA A 1 86 ? 1.368 -5.128 -15.963 1.00 78.69 86 ALA A O 1
ATOM 681 N N . THR A 1 87 ? 0.681 -3.154 -15.143 1.00 82.25 87 THR A N 1
ATOM 682 C CA . THR A 1 87 ? 0.607 -2.456 -16.435 1.00 82.25 87 THR A CA 1
ATOM 683 C C . THR A 1 87 ? 1.985 -1.937 -16.846 1.00 82.25 87 THR A C 1
ATOM 685 O O . THR A 1 87 ? 2.391 -2.141 -17.992 1.00 82.25 87 THR A O 1
ATOM 688 N N . ASP A 1 88 ? 2.737 -1.361 -15.908 1.00 78.94 88 ASP A N 1
ATOM 689 C CA . ASP A 1 88 ? 4.095 -0.860 -16.137 1.00 78.94 88 ASP A CA 1
ATOM 690 C C . ASP A 1 88 ? 5.090 -1.989 -16.439 1.00 78.94 88 ASP A C 1
ATOM 692 O O . ASP A 1 88 ? 5.893 -1.849 -17.362 1.00 78.94 88 ASP A O 1
ATOM 696 N N . LEU A 1 89 ? 4.973 -3.151 -15.783 1.00 77.00 89 LEU A N 1
ATOM 697 C CA . LEU A 1 89 ? 5.743 -4.355 -16.125 1.00 77.00 89 LEU A CA 1
ATOM 698 C C . LEU A 1 89 ? 5.470 -4.828 -17.560 1.00 77.00 89 LEU A C 1
ATOM 700 O O . LEU A 1 89 ? 6.408 -5.037 -18.324 1.00 77.00 89 LEU A O 1
ATOM 704 N N . LYS A 1 90 ? 4.198 -4.914 -17.981 1.00 81.81 90 LYS A N 1
ATOM 705 C CA . LYS A 1 90 ? 3.848 -5.259 -19.376 1.00 81.81 90 LYS A CA 1
ATOM 706 C C . LYS A 1 90 ? 4.386 -4.240 -20.380 1.00 81.81 90 LYS A C 1
ATOM 708 O O . LYS A 1 90 ? 4.776 -4.614 -21.488 1.00 81.81 90 LYS A O 1
ATOM 713 N N . ALA A 1 91 ? 4.391 -2.958 -20.018 1.00 79.88 91 ALA A N 1
ATOM 714 C CA . ALA A 1 91 ? 4.982 -1.919 -20.848 1.00 79.88 91 ALA A CA 1
ATOM 715 C C . ALA A 1 91 ? 6.506 -2.094 -20.943 1.00 79.88 91 ALA A C 1
ATOM 717 O O . ALA A 1 91 ? 7.033 -2.070 -22.052 1.00 79.88 91 ALA A O 1
ATOM 718 N N . ALA A 1 92 ? 7.192 -2.354 -19.826 1.00 75.94 92 ALA A N 1
ATOM 719 C CA . ALA A 1 92 ? 8.627 -2.622 -19.793 1.00 75.94 92 ALA A CA 1
ATOM 720 C C . ALA A 1 92 ? 9.009 -3.873 -20.608 1.00 75.94 92 ALA A C 1
ATOM 722 O O . ALA A 1 92 ? 9.953 -3.811 -21.393 1.00 75.94 92 ALA A O 1
ATOM 723 N N . ASP A 1 93 ? 8.247 -4.967 -20.515 1.00 80.00 93 ASP A N 1
ATOM 724 C CA . ASP A 1 93 ? 8.437 -6.174 -21.336 1.00 80.00 93 ASP A CA 1
ATOM 725 C C . ASP A 1 93 ? 8.293 -5.877 -22.838 1.00 80.00 93 ASP A C 1
ATOM 727 O O . ASP A 1 93 ? 9.095 -6.336 -23.657 1.00 80.00 93 ASP A O 1
ATOM 731 N N . SER A 1 94 ? 7.311 -5.050 -23.214 1.00 83.94 94 SER A N 1
ATOM 732 C CA . SER A 1 94 ? 7.154 -4.569 -24.592 1.00 83.94 94 SER A CA 1
ATOM 733 C C . SER A 1 94 ? 8.364 -3.741 -25.045 1.00 83.94 94 SER A C 1
ATOM 735 O O . SER A 1 94 ? 8.871 -3.939 -26.152 1.00 83.94 94 SER A O 1
ATOM 737 N N . THR A 1 95 ? 8.882 -2.868 -24.174 1.00 84.94 95 THR A N 1
ATOM 738 C CA . THR A 1 95 ? 10.077 -2.050 -24.427 1.00 84.94 95 THR A CA 1
ATOM 739 C C . THR A 1 95 ? 11.333 -2.911 -24.602 1.00 84.94 95 THR A C 1
ATOM 741 O O . THR A 1 95 ? 12.064 -2.701 -25.566 1.00 84.94 95 THR A O 1
ATOM 744 N N . ILE A 1 96 ? 11.542 -3.939 -23.769 1.00 81.31 96 ILE A N 1
ATOM 745 C CA . ILE A 1 96 ? 12.628 -4.935 -23.912 1.00 81.31 96 ILE A CA 1
ATOM 746 C C . ILE A 1 96 ? 12.490 -5.703 -25.239 1.00 81.31 96 ILE A C 1
ATOM 748 O O . ILE A 1 96 ? 13.463 -5.937 -25.961 1.00 81.31 96 ILE A O 1
ATOM 752 N N . GLY A 1 97 ? 11.258 -6.064 -25.605 1.00 83.31 97 GLY A N 1
ATOM 753 C CA . GLY A 1 97 ? 10.952 -6.679 -26.893 1.00 83.31 97 GLY A CA 1
ATOM 754 C C . GLY A 1 97 ? 11.201 -5.757 -28.094 1.00 83.31 97 GLY A C 1
ATOM 755 O O . GLY A 1 97 ? 11.433 -6.255 -29.199 1.00 83.31 97 GLY A O 1
ATOM 756 N N . GLU A 1 98 ? 11.156 -4.432 -27.920 1.00 88.56 98 GLU A N 1
ATOM 757 C CA . GLU A 1 98 ? 11.519 -3.457 -28.952 1.00 88.56 98 GLU A CA 1
ATOM 758 C C . GLU A 1 98 ? 13.033 -3.205 -29.011 1.00 88.56 98 GLU A C 1
ATOM 760 O O . GLU A 1 98 ? 13.580 -3.246 -30.117 1.00 88.56 98 GLU A O 1
ATOM 765 N N . THR A 1 99 ? 13.725 -3.020 -27.878 1.00 86.94 99 THR A N 1
ATOM 766 C CA . THR A 1 99 ? 15.190 -2.834 -27.858 1.00 86.94 99 THR A CA 1
ATOM 767 C C . THR A 1 99 ? 15.896 -4.017 -28.509 1.00 86.94 99 THR A C 1
ATOM 769 O O . THR A 1 99 ? 16.636 -3.809 -29.467 1.00 86.94 99 THR A O 1
ATOM 772 N N . SER A 1 100 ? 15.559 -5.257 -28.139 1.00 85.94 100 SER A N 1
ATOM 773 C CA . SER A 1 100 ? 16.141 -6.466 -28.745 1.00 85.94 100 SER A CA 1
ATOM 774 C C . SER A 1 100 ? 15.933 -6.539 -30.272 1.00 85.94 100 SER A C 1
ATOM 776 O O . SER A 1 100 ? 16.837 -6.905 -31.035 1.00 85.94 100 SER A O 1
ATOM 778 N N . LYS A 1 101 ? 14.764 -6.105 -30.774 1.00 90.88 101 LYS A N 1
ATOM 779 C CA . LYS A 1 101 ? 14.490 -6.010 -32.223 1.00 90.88 101 LYS A CA 1
ATOM 780 C C . LYS A 1 101 ? 15.285 -4.892 -32.901 1.00 90.88 101 LYS A C 1
ATOM 782 O O . LYS A 1 101 ? 15.603 -5.021 -34.085 1.00 90.88 101 LYS A O 1
ATOM 787 N N . LEU A 1 102 ? 15.558 -3.786 -32.209 1.00 92.19 102 LEU A N 1
ATOM 788 C CA . LEU A 1 102 ? 16.375 -2.682 -32.718 1.00 92.19 102 LEU A CA 1
ATOM 789 C C . LEU A 1 102 ? 17.857 -3.065 -32.738 1.00 92.19 102 LEU A C 1
ATOM 791 O O . LEU A 1 102 ? 18.485 -2.918 -33.783 1.00 92.19 102 LEU A O 1
ATOM 795 N N . GLU A 1 103 ? 18.376 -3.649 -31.659 1.00 90.94 103 GLU A N 1
ATOM 796 C CA . GLU A 1 103 ? 19.728 -4.212 -31.557 1.00 90.94 103 GLU A CA 1
ATOM 797 C C . GLU A 1 103 ? 19.992 -5.225 -32.672 1.00 90.94 103 GLU A C 1
ATOM 799 O O . GLU A 1 103 ? 20.960 -5.079 -33.414 1.00 90.94 103 GLU A O 1
ATOM 804 N N . THR A 1 104 ? 19.078 -6.179 -32.890 1.00 93.56 104 THR A N 1
ATOM 805 C CA . THR A 1 104 ? 19.184 -7.162 -33.984 1.00 93.56 104 THR A CA 1
ATOM 806 C C . THR A 1 104 ? 19.269 -6.483 -35.360 1.00 93.56 104 THR A C 1
ATOM 808 O O . THR A 1 104 ? 20.076 -6.868 -36.208 1.00 93.56 104 THR A O 1
ATOM 811 N N . LYS A 1 105 ? 18.468 -5.433 -35.602 1.00 94.19 105 LYS A N 1
ATOM 812 C CA . LYS A 1 105 ? 18.495 -4.671 -36.866 1.00 94.19 105 LYS A CA 1
ATOM 813 C C . LYS A 1 105 ? 19.766 -3.835 -37.024 1.00 94.19 105 LYS A C 1
ATOM 815 O O . LYS A 1 105 ? 20.239 -3.692 -38.148 1.00 94.19 105 LYS A O 1
ATOM 820 N N . ILE A 1 106 ? 20.299 -3.285 -35.934 1.00 94.81 106 ILE A N 1
ATOM 821 C CA . ILE A 1 106 ? 21.565 -2.544 -35.904 1.00 94.81 106 ILE A CA 1
ATOM 822 C C . ILE A 1 106 ? 22.717 -3.509 -36.191 1.00 94.81 106 ILE A C 1
ATOM 824 O O . ILE A 1 106 ? 23.471 -3.275 -37.130 1.00 94.81 106 ILE A O 1
ATOM 828 N N . ALA A 1 107 ? 22.793 -4.637 -35.482 1.00 93.12 107 ALA A N 1
ATOM 829 C CA . ALA A 1 107 ? 23.804 -5.673 -35.678 1.00 93.12 107 ALA A CA 1
ATOM 830 C C . ALA A 1 107 ? 23.822 -6.215 -37.118 1.00 93.12 107 ALA A C 1
ATOM 832 O O . ALA A 1 107 ? 24.894 -6.369 -37.694 1.00 93.12 107 ALA A O 1
ATOM 833 N N . ALA A 1 108 ? 22.654 -6.426 -37.736 1.00 94.50 108 ALA A N 1
ATOM 834 C CA . ALA A 1 108 ? 22.558 -6.858 -39.132 1.00 94.50 108 ALA A CA 1
ATOM 835 C C . ALA A 1 108 ? 22.912 -5.759 -40.159 1.00 94.50 108 ALA A C 1
ATOM 837 O O . ALA A 1 108 ? 23.339 -6.068 -41.270 1.00 94.50 108 ALA A O 1
ATOM 838 N N . LEU A 1 109 ? 22.716 -4.476 -39.827 1.00 95.31 109 LEU A N 1
ATOM 839 C CA . LEU A 1 109 ? 22.936 -3.356 -40.750 1.00 95.31 109 LEU A CA 1
ATOM 840 C C . LEU A 1 109 ? 24.359 -2.778 -40.675 1.00 95.31 109 LEU A C 1
ATOM 842 O O . LEU A 1 109 ? 24.867 -2.322 -41.698 1.00 95.31 109 LEU A O 1
ATOM 846 N N . THR A 1 110 ? 25.005 -2.822 -39.509 1.00 94.94 110 THR A N 1
ATOM 847 C CA . THR A 1 110 ? 26.390 -2.371 -39.291 1.00 94.94 110 THR A CA 1
ATOM 848 C C . THR A 1 110 ? 27.399 -2.961 -40.289 1.00 94.94 110 THR A C 1
ATOM 850 O O . THR A 1 110 ? 28.062 -2.162 -40.952 1.00 94.94 110 THR A O 1
ATOM 853 N N . PRO A 1 111 ? 27.516 -4.296 -40.484 1.00 95.75 111 PRO A N 1
ATOM 854 C CA . PRO A 1 111 ? 28.469 -4.848 -41.448 1.00 95.75 111 PRO A CA 1
ATOM 855 C C . PRO A 1 111 ? 28.165 -4.369 -42.871 1.00 95.75 111 PRO A C 1
ATOM 857 O O . PRO A 1 111 ? 29.061 -3.888 -43.545 1.00 95.75 111 PRO A O 1
ATOM 860 N N . ILE A 1 112 ? 26.890 -4.329 -43.279 1.00 95.44 112 ILE A N 1
ATOM 861 C CA . ILE A 1 112 ? 26.480 -3.845 -44.609 1.00 95.44 112 ILE A CA 1
ATOM 862 C C . ILE A 1 112 ? 26.907 -2.384 -44.846 1.00 95.44 112 ILE A C 1
ATOM 864 O O . ILE A 1 112 ? 27.267 -2.021 -45.965 1.00 95.44 112 ILE A O 1
ATOM 868 N N . VAL A 1 113 ? 26.849 -1.523 -43.822 1.00 95.56 113 VAL A N 1
ATOM 869 C CA . VAL A 1 113 ? 27.319 -0.129 -43.925 1.00 95.56 113 VAL A CA 1
ATOM 870 C C . VAL A 1 113 ? 28.841 -0.076 -44.066 1.00 95.56 113 VAL A C 1
ATOM 872 O O . VAL A 1 113 ? 29.328 0.653 -44.930 1.00 95.56 113 VAL A O 1
ATOM 875 N N . ASN A 1 114 ? 29.572 -0.869 -43.280 1.00 93.75 114 ASN A N 1
ATOM 876 C CA . ASN A 1 114 ? 31.034 -0.942 -43.329 1.00 93.75 114 ASN A CA 1
ATOM 877 C C . ASN A 1 114 ? 31.535 -1.511 -44.670 1.00 93.75 114 ASN A C 1
ATOM 879 O O . ASN A 1 114 ? 32.431 -0.933 -45.283 1.00 93.75 114 ASN A O 1
ATOM 883 N N . ASP A 1 115 ? 30.910 -2.578 -45.169 1.00 95.06 115 ASP A N 1
ATOM 884 C CA . ASP A 1 115 ? 31.233 -3.217 -46.448 1.00 95.06 115 ASP A CA 1
ATOM 885 C C . ASP A 1 115 ? 30.988 -2.261 -47.621 1.00 95.06 115 ASP A C 1
ATOM 887 O O . ASP A 1 115 ? 31.832 -2.120 -48.504 1.00 95.06 115 ASP A O 1
ATOM 891 N N . LEU A 1 116 ? 29.854 -1.544 -47.619 1.00 94.31 116 LEU A N 1
ATOM 892 C CA . LEU A 1 116 ? 29.569 -0.521 -48.629 1.00 94.31 116 LEU A CA 1
ATOM 893 C C . LEU A 1 116 ? 30.556 0.650 -48.559 1.00 94.31 116 LEU A C 1
ATOM 895 O O . LEU A 1 116 ? 30.907 1.194 -49.607 1.00 94.31 116 LEU A O 1
ATOM 899 N N . GLN A 1 117 ? 31.006 1.028 -47.357 1.00 94.56 117 GLN A N 1
ATOM 900 C CA . GLN A 1 117 ? 32.021 2.063 -47.175 1.00 94.56 117 GLN A CA 1
ATOM 901 C C . GLN A 1 117 ? 33.366 1.635 -47.769 1.00 94.56 117 GLN A C 1
ATOM 903 O O . GLN A 1 117 ? 33.924 2.348 -48.602 1.00 94.56 117 GLN A O 1
ATOM 908 N N . ALA A 1 118 ? 33.847 0.446 -47.399 1.00 94.69 118 ALA A N 1
ATOM 909 C CA . ALA A 1 118 ? 35.077 -0.123 -47.934 1.00 94.69 118 ALA A CA 1
ATOM 910 C C . ALA A 1 118 ? 35.004 -0.304 -49.462 1.00 94.69 118 ALA A C 1
ATOM 912 O O . ALA A 1 118 ? 35.962 0.011 -50.167 1.00 94.69 118 ALA A O 1
ATOM 913 N N . ALA A 1 119 ? 33.855 -0.741 -49.990 1.00 93.25 119 ALA A N 1
ATOM 914 C CA . ALA A 1 119 ? 33.649 -0.931 -51.422 1.00 93.25 119 ALA A CA 1
ATOM 915 C C . ALA A 1 119 ? 33.750 0.380 -52.219 1.00 93.25 119 ALA A C 1
ATOM 917 O O . ALA A 1 119 ? 34.487 0.418 -53.204 1.00 93.25 119 ALA A O 1
ATOM 918 N N . TYR A 1 120 ? 33.067 1.461 -51.805 1.00 93.50 120 TYR A N 1
ATOM 919 C CA . TYR A 1 120 ? 33.151 2.728 -52.550 1.00 93.50 120 TYR A CA 1
ATOM 920 C C . TYR A 1 120 ? 34.537 3.379 -52.422 1.00 93.50 120 TYR A C 1
ATOM 922 O O . TYR A 1 120 ? 35.016 3.966 -53.387 1.00 93.50 120 TYR A O 1
ATOM 930 N N . GLN A 1 121 ? 35.202 3.252 -51.267 1.00 93.00 121 GLN A N 1
ATOM 931 C CA . GLN A 1 121 ? 36.570 3.752 -51.078 1.00 93.00 121 GLN A CA 1
ATOM 932 C C . GLN A 1 121 ? 37.590 2.959 -51.911 1.00 93.00 121 GLN A C 1
ATOM 934 O O . GLN A 1 121 ? 38.545 3.532 -52.433 1.00 93.00 121 GLN A O 1
ATOM 939 N N . SER A 1 122 ? 37.393 1.647 -52.068 1.00 94.38 122 SER A N 1
ATOM 940 C CA . SER A 1 122 ? 38.222 0.809 -52.940 1.00 94.38 122 SER A CA 1
ATOM 941 C C . SER A 1 122 ? 38.049 1.193 -54.413 1.00 94.38 122 SER A C 1
ATOM 943 O O . SER A 1 122 ? 39.045 1.424 -55.094 1.00 94.38 122 SER A O 1
ATOM 945 N N . ASP A 1 123 ? 36.807 1.355 -54.881 1.00 92.38 123 ASP A N 1
ATOM 946 C CA . ASP A 1 123 ? 36.490 1.819 -56.242 1.00 92.38 123 ASP A CA 1
ATOM 947 C C . ASP A 1 123 ? 37.073 3.220 -56.518 1.00 92.38 123 ASP A C 1
ATOM 949 O O . ASP A 1 123 ? 37.726 3.444 -57.537 1.00 92.38 123 ASP A O 1
ATOM 953 N N . GLU A 1 124 ? 36.943 4.158 -55.577 1.00 93.25 124 GLU A N 1
ATOM 954 C CA . GLU A 1 124 ? 37.553 5.491 -55.665 1.00 93.25 124 GLU A CA 1
ATOM 955 C C . GLU A 1 124 ? 39.080 5.422 -55.841 1.00 93.25 124 GLU A C 1
ATOM 957 O O . GLU A 1 124 ? 39.632 6.022 -56.768 1.00 93.25 124 GLU A O 1
ATOM 962 N N . ASN A 1 125 ? 39.764 4.634 -55.006 1.00 93.62 125 ASN A N 1
ATOM 963 C CA . ASN A 1 125 ? 41.214 4.457 -55.076 1.00 93.62 125 ASN A CA 1
ATOM 964 C C . ASN A 1 125 ? 41.664 3.760 -56.372 1.00 93.62 125 ASN A C 1
ATOM 966 O O . ASN A 1 125 ? 42.653 4.179 -56.978 1.00 93.62 125 ASN A O 1
ATOM 970 N N . GLN A 1 126 ? 40.930 2.743 -56.839 1.00 93.38 126 GLN A N 1
ATOM 971 C CA . GLN A 1 126 ? 41.208 2.059 -58.108 1.00 93.38 126 GLN A CA 1
ATOM 972 C C . GLN A 1 126 ? 41.069 3.011 -59.303 1.00 93.38 126 GLN A C 1
ATOM 974 O O . GLN A 1 126 ? 41.939 3.037 -60.176 1.00 93.38 126 GLN A O 1
ATOM 979 N N . ASN A 1 127 ? 40.027 3.847 -59.323 1.00 92.44 127 ASN A N 1
ATOM 980 C CA . ASN A 1 127 ? 39.814 4.835 -60.381 1.00 92.44 127 ASN A CA 1
ATOM 981 C C . ASN A 1 127 ? 40.876 5.951 -60.363 1.00 92.44 127 ASN A C 1
ATOM 983 O O . ASN A 1 127 ? 41.347 6.362 -61.428 1.00 92.44 127 ASN A O 1
ATOM 987 N N . ILE A 1 128 ? 41.329 6.394 -59.181 1.00 92.12 128 ILE A N 1
ATOM 988 C CA . ILE A 1 128 ? 42.489 7.296 -59.053 1.00 92.12 128 ILE A CA 1
ATOM 989 C C . ILE A 1 128 ? 43.745 6.627 -59.630 1.00 92.12 128 ILE A C 1
ATOM 991 O O . ILE A 1 128 ? 44.422 7.222 -60.469 1.00 92.12 128 ILE A O 1
ATOM 995 N N . GLN A 1 129 ? 44.043 5.381 -59.247 1.00 92.88 129 GLN A N 1
ATOM 996 C CA . GLN A 1 129 ? 45.230 4.656 -59.714 1.00 92.88 129 GLN A CA 1
ATOM 997 C C . GLN A 1 129 ? 45.215 4.428 -61.238 1.00 92.88 129 GLN A C 1
ATOM 999 O O . GLN A 1 129 ? 46.220 4.670 -61.909 1.00 92.88 129 GLN A O 1
ATOM 1004 N N . ALA A 1 130 ? 44.074 4.036 -61.812 1.00 93.31 130 ALA A N 1
ATOM 1005 C CA . ALA A 1 130 ? 43.901 3.889 -63.258 1.00 93.31 130 ALA A CA 1
ATOM 1006 C C . ALA A 1 130 ? 44.054 5.229 -64.009 1.00 93.31 130 ALA A C 1
ATOM 1008 O O . ALA A 1 130 ? 44.644 5.283 -65.097 1.00 93.31 130 ALA A O 1
ATOM 1009 N N . GLY A 1 131 ? 43.572 6.326 -63.416 1.00 92.06 131 GLY A N 1
ATOM 1010 C CA . GLY A 1 131 ? 43.772 7.680 -63.929 1.00 92.06 131 GLY A CA 1
ATOM 1011 C C . GLY A 1 131 ? 45.244 8.104 -63.932 1.00 92.06 131 GLY A C 1
ATOM 1012 O O . GLY A 1 131 ? 45.719 8.616 -64.946 1.00 92.06 131 GLY A O 1
ATOM 1013 N N . LEU A 1 132 ? 45.987 7.818 -62.857 1.00 92.12 132 LEU A N 1
ATOM 1014 C CA . LEU A 1 132 ? 47.428 8.092 -62.759 1.00 92.12 132 LEU A CA 1
ATOM 1015 C C . LEU A 1 132 ? 48.223 7.306 -63.812 1.00 92.12 132 LEU A C 1
ATOM 1017 O O . LEU A 1 132 ? 48.961 7.908 -64.586 1.00 92.12 132 LEU A O 1
ATOM 1021 N N . ILE A 1 133 ? 47.966 5.999 -63.958 1.00 92.81 133 ILE A N 1
ATOM 1022 C CA . ILE A 1 133 ? 48.568 5.169 -65.022 1.00 92.81 133 ILE A CA 1
ATOM 1023 C C . ILE A 1 133 ? 48.282 5.756 -66.417 1.00 92.81 133 ILE A C 1
ATOM 1025 O O . ILE A 1 133 ? 49.119 5.688 -67.319 1.00 92.81 133 ILE A O 1
ATOM 1029 N N . THR A 1 134 ? 47.105 6.354 -66.617 1.00 91.25 134 THR A N 1
ATOM 1030 C CA . THR A 1 134 ? 46.740 7.001 -67.886 1.00 91.25 134 THR A CA 1
ATOM 1031 C C . THR A 1 134 ? 47.501 8.314 -68.113 1.00 91.25 134 THR A C 1
ATOM 1033 O O . THR A 1 134 ? 47.896 8.589 -69.249 1.00 91.25 134 THR A O 1
ATOM 1036 N N . LEU A 1 135 ? 47.749 9.110 -67.067 1.00 89.25 135 LEU A N 1
ATOM 1037 C CA . LEU A 1 135 ? 48.606 10.302 -67.140 1.00 89.25 135 LEU A CA 1
ATOM 1038 C C . LEU A 1 135 ? 50.064 9.921 -67.439 1.00 89.25 135 LEU A C 1
ATOM 1040 O O . LEU A 1 135 ? 50.664 10.488 -68.353 1.00 89.25 135 LEU A O 1
ATOM 1044 N N . ASP A 1 136 ? 50.599 8.897 -66.777 1.00 90.06 136 ASP A N 1
ATOM 1045 C CA . ASP A 1 136 ? 51.967 8.422 -67.011 1.00 90.06 136 ASP A CA 1
ATOM 1046 C C . ASP A 1 136 ? 52.157 7.842 -68.416 1.00 90.06 136 ASP A C 1
ATOM 1048 O O . ASP A 1 136 ? 53.160 8.124 -69.072 1.00 90.06 136 ASP A O 1
ATOM 1052 N N . ARG A 1 137 ? 51.158 7.132 -68.955 1.00 91.56 137 ARG A N 1
ATOM 1053 C CA . ARG A 1 137 ? 51.160 6.707 -70.367 1.00 91.56 137 ARG A CA 1
ATOM 1054 C C . ARG A 1 137 ? 51.188 7.892 -71.337 1.00 91.56 137 ARG A C 1
ATOM 1056 O O . ARG A 1 137 ? 51.903 7.824 -72.334 1.00 91.56 137 ARG A O 1
ATOM 1063 N N . LYS A 1 138 ? 50.460 8.984 -71.060 1.00 89.75 138 LYS A N 1
ATOM 1064 C CA . LYS A 1 138 ? 50.517 10.212 -71.882 1.00 89.75 138 LYS A CA 1
ATOM 1065 C C . LYS A 1 138 ? 51.896 10.866 -71.820 1.00 89.75 138 LYS A C 1
ATOM 1067 O O . LYS A 1 138 ? 52.446 11.214 -72.863 1.00 89.75 138 LYS A O 1
ATOM 1072 N N . ARG A 1 139 ? 52.473 10.985 -70.621 1.00 89.88 139 ARG A N 1
ATOM 1073 C CA . ARG A 1 139 ? 53.832 11.505 -70.411 1.00 89.88 139 ARG A CA 1
ATOM 1074 C C . ARG A 1 139 ? 54.877 10.675 -71.155 1.00 89.88 139 ARG A C 1
ATOM 1076 O O . ARG A 1 139 ? 55.719 11.238 -71.851 1.00 89.88 139 ARG A O 1
ATOM 1083 N N . GLN A 1 140 ? 54.795 9.347 -71.069 1.00 91.44 140 GLN A N 1
ATOM 1084 C CA . GLN A 1 140 ? 55.705 8.446 -71.773 1.00 91.44 140 GLN A CA 1
ATOM 1085 C C . GLN A 1 140 ? 55.549 8.554 -73.298 1.00 91.44 140 GLN A C 1
ATOM 1087 O O . GLN A 1 140 ? 56.546 8.705 -73.996 1.00 91.44 140 GLN A O 1
ATOM 1092 N N . ALA A 1 141 ? 54.320 8.609 -73.821 1.00 91.31 141 ALA A N 1
ATOM 1093 C CA . ALA A 1 141 ? 54.086 8.832 -75.249 1.00 91.31 141 ALA A CA 1
ATOM 1094 C C . ALA A 1 141 ? 54.651 10.183 -75.740 1.00 91.31 141 ALA A C 1
ATOM 1096 O O . ALA A 1 141 ? 55.219 10.250 -76.832 1.00 91.31 141 ALA A O 1
ATOM 1097 N N . ALA A 1 142 ? 54.561 11.248 -74.933 1.00 89.75 142 ALA A N 1
ATOM 1098 C CA . ALA A 1 142 ? 55.184 12.540 -75.234 1.00 89.75 142 ALA A CA 1
ATOM 1099 C C . ALA A 1 142 ? 56.726 12.458 -75.238 1.00 89.75 142 ALA A C 1
ATOM 1101 O O . ALA A 1 142 ? 57.363 12.990 -76.151 1.00 89.75 142 ALA A O 1
ATOM 1102 N N . ARG A 1 143 ? 57.333 11.728 -74.285 1.00 91.31 143 ARG A N 1
ATOM 1103 C CA . ARG A 1 143 ? 58.780 11.426 -74.278 1.00 91.31 143 ARG A CA 1
ATOM 1104 C C . ARG A 1 143 ? 59.204 10.671 -75.536 1.00 91.31 143 ARG A C 1
ATOM 1106 O O . ARG A 1 143 ? 60.165 11.066 -76.190 1.00 91.31 143 ARG A O 1
ATOM 1113 N N . ASP A 1 144 ? 58.478 9.622 -75.910 1.00 92.44 144 ASP A N 1
ATOM 1114 C CA . ASP A 1 144 ? 58.815 8.785 -77.064 1.00 92.44 144 ASP A CA 1
ATOM 1115 C C . ASP A 1 144 ? 58.659 9.542 -78.391 1.00 92.44 144 ASP A C 1
ATOM 1117 O O . ASP A 1 144 ? 59.521 9.440 -79.266 1.00 92.44 144 ASP A O 1
ATOM 1121 N N . LYS A 1 145 ? 57.631 10.392 -78.509 1.00 92.00 145 LYS A N 1
ATOM 1122 C CA . LYS A 1 145 ? 57.449 11.346 -79.616 1.00 92.00 145 LYS A CA 1
ATOM 1123 C C . LYS A 1 145 ? 58.630 12.318 -79.729 1.00 92.00 145 LYS A C 1
ATOM 1125 O O . LYS A 1 145 ? 59.160 12.504 -80.825 1.00 92.00 145 LYS A O 1
ATOM 1130 N N . MET A 1 146 ? 59.078 12.898 -78.613 1.00 91.75 146 MET A N 1
ATOM 1131 C CA . MET A 1 146 ? 60.245 13.788 -78.577 1.00 91.75 146 MET A CA 1
ATOM 1132 C C . MET A 1 146 ? 61.532 13.043 -78.971 1.00 91.75 146 MET A C 1
ATOM 1134 O O . MET A 1 146 ? 62.255 13.493 -79.860 1.00 91.75 146 MET A O 1
ATOM 1138 N N . ASN A 1 147 ? 61.774 11.858 -78.407 1.00 92.06 147 ASN A N 1
ATOM 1139 C CA . ASN A 1 147 ? 62.928 11.010 -78.726 1.00 92.06 147 ASN A CA 1
ATOM 1140 C C . ASN A 1 147 ? 62.951 10.566 -80.199 1.00 92.06 147 ASN A C 1
ATOM 1142 O O . ASN A 1 147 ? 64.012 10.536 -80.826 1.00 92.06 147 ASN A O 1
ATOM 1146 N N . ALA A 1 148 ? 61.794 10.250 -80.786 1.00 92.81 148 ALA A N 1
ATOM 1147 C CA . ALA A 1 148 ? 61.689 9.907 -82.202 1.00 92.81 148 ALA A CA 1
ATOM 1148 C C . ALA A 1 148 ? 62.039 11.100 -83.114 1.00 92.81 148 ALA A C 1
ATOM 1150 O O . ALA A 1 148 ? 62.725 10.923 -84.127 1.00 92.81 148 ALA A O 1
ATOM 1151 N N . LEU A 1 149 ? 61.625 12.319 -82.743 1.00 93.00 149 LEU A N 1
ATOM 1152 C CA . LEU A 1 149 ? 61.993 13.549 -83.452 1.00 93.00 149 LEU A CA 1
ATOM 1153 C C . LEU A 1 149 ? 63.498 13.845 -83.342 1.00 93.00 149 LEU A C 1
ATOM 1155 O O . LEU A 1 149 ? 64.109 14.181 -84.356 1.00 93.00 149 LEU A O 1
ATOM 1159 N N . ILE A 1 150 ? 64.104 13.656 -82.162 1.00 91.56 150 ILE A N 1
ATOM 1160 C CA . ILE A 1 150 ? 65.557 13.797 -81.947 1.00 91.56 150 ILE A CA 1
ATOM 1161 C C . ILE A 1 150 ? 66.326 12.836 -82.865 1.00 91.56 150 ILE A C 1
ATOM 1163 O O . ILE A 1 150 ? 67.108 13.290 -83.696 1.00 91.56 150 ILE A O 1
ATOM 1167 N N . ARG A 1 151 ? 66.012 11.533 -82.836 1.00 92.62 151 ARG A N 1
ATOM 1168 C CA . ARG A 1 151 ? 66.656 10.527 -83.710 1.00 92.62 151 ARG A CA 1
ATOM 1169 C C . ARG A 1 151 ? 66.484 10.816 -85.202 1.00 92.62 151 ARG A C 1
ATOM 1171 O O . ARG A 1 151 ? 67.370 10.533 -86.006 1.00 92.62 151 ARG A O 1
ATOM 1178 N N . THR A 1 152 ? 65.329 11.353 -85.600 1.00 91.69 152 THR A N 1
ATOM 1179 C CA . THR A 1 152 ? 65.075 11.749 -86.998 1.00 91.69 152 THR A CA 1
ATOM 1180 C C . THR A 1 152 ? 65.927 12.955 -87.391 1.00 91.69 152 THR A C 1
ATOM 1182 O O . THR A 1 152 ? 66.429 13.007 -88.515 1.00 91.69 152 THR A O 1
ATOM 1185 N N . ARG A 1 153 ? 66.141 13.891 -86.459 1.00 91.62 153 ARG A N 1
ATOM 1186 C CA . ARG A 1 153 ? 67.040 15.031 -86.639 1.00 91.62 153 ARG A CA 1
ATOM 1187 C C . ARG A 1 153 ? 68.497 14.598 -86.756 1.00 91.62 153 ARG A C 1
ATOM 1189 O O . ARG A 1 153 ? 69.112 14.937 -87.759 1.00 91.62 153 ARG A O 1
ATOM 1196 N N . GLU A 1 154 ? 69.006 13.802 -85.820 1.00 91.50 154 GLU A N 1
ATOM 1197 C CA . GLU A 1 154 ? 70.380 13.271 -85.838 1.00 91.50 154 GLU A CA 1
ATOM 1198 C C . GLU A 1 154 ? 70.703 12.578 -87.174 1.00 91.50 154 GLU A C 1
ATOM 1200 O O . GLU A 1 154 ? 71.702 12.890 -87.820 1.00 91.50 154 GLU A O 1
ATOM 1205 N N . LYS A 1 155 ? 69.801 11.710 -87.657 1.00 91.00 155 LYS A N 1
ATOM 1206 C CA . LYS A 1 155 ? 69.937 11.049 -88.968 1.00 91.00 155 LYS A CA 1
ATOM 1207 C C . LYS A 1 155 ? 69.982 12.026 -90.144 1.00 91.00 155 LYS A C 1
ATOM 1209 O O . LYS A 1 155 ? 70.690 11.772 -91.110 1.00 91.00 155 LYS A O 1
ATOM 1214 N N . LEU A 1 156 ? 69.218 13.118 -90.099 1.00 89.06 156 LEU A N 1
ATOM 1215 C CA . LEU A 1 156 ? 69.217 14.134 -91.158 1.00 89.06 156 LEU A CA 1
ATOM 1216 C C . LEU A 1 156 ? 70.438 15.067 -91.083 1.00 89.06 156 LEU A C 1
ATOM 1218 O O . LEU A 1 156 ? 70.831 15.602 -92.116 1.00 89.06 156 LEU A O 1
ATOM 1222 N N . GLU A 1 157 ? 71.053 15.237 -89.910 1.00 88.44 157 GLU A N 1
ATOM 1223 C CA . GLU A 1 157 ? 72.298 16.002 -89.729 1.00 88.44 157 GLU A CA 1
ATOM 1224 C C . GLU A 1 157 ? 73.545 15.236 -90.206 1.00 88.44 157 GLU A C 1
ATOM 1226 O O . GLU A 1 157 ? 74.515 15.866 -90.623 1.00 88.44 157 GLU A O 1
ATOM 1231 N N . GLN A 1 158 ? 73.501 13.898 -90.221 1.00 89.56 158 GLN A N 1
ATOM 1232 C CA . GLN A 1 158 ? 74.560 13.029 -90.762 1.00 89.56 158 GLN A CA 1
ATOM 1233 C C . GLN A 1 158 ? 74.617 12.985 -92.303 1.00 89.56 158 GLN A C 1
ATOM 1235 O O . GLN A 1 158 ? 75.587 12.479 -92.867 1.00 89.56 158 GLN A O 1
ATOM 1240 N N . LEU A 1 159 ? 73.594 13.485 -93.005 1.00 87.75 159 LEU A N 1
ATOM 1241 C CA . LEU A 1 159 ? 73.537 13.468 -94.471 1.00 87.75 159 LEU A CA 1
ATOM 1242 C C . LEU A 1 159 ? 74.181 14.724 -95.096 1.00 87.75 159 LEU A C 1
ATOM 1244 O O . LEU A 1 159 ? 74.148 15.800 -94.494 1.00 87.75 159 LEU A O 1
ATOM 1248 N N . PRO A 1 160 ? 74.699 14.646 -96.342 1.00 85.94 160 PRO A N 1
ATOM 1249 C CA . PRO A 1 160 ? 75.247 15.805 -97.048 1.00 85.94 160 PRO A CA 1
ATOM 1250 C C . PRO A 1 160 ? 74.256 16.977 -97.118 1.00 85.94 160 PRO A C 1
ATOM 1252 O O . PRO A 1 160 ? 73.088 16.803 -97.476 1.00 85.94 160 PRO A O 1
ATOM 1255 N N . ARG A 1 161 ? 74.718 18.196 -96.803 1.00 83.31 161 ARG A N 1
ATOM 1256 C CA . ARG A 1 161 ? 73.866 19.393 -96.670 1.00 83.31 161 ARG A CA 1
ATOM 1257 C C . ARG A 1 161 ? 73.294 19.881 -98.008 1.00 83.31 161 ARG A C 1
ATOM 1259 O O . ARG A 1 161 ? 73.798 20.816 -98.622 1.00 83.31 161 ARG A O 1
ATOM 1266 N N . THR A 1 162 ? 72.187 19.283 -98.438 1.00 89.50 162 THR A N 1
ATOM 1267 C CA . THR A 1 162 ? 71.376 19.766 -99.568 1.00 89.50 162 THR A CA 1
ATOM 1268 C C . THR A 1 162 ? 70.308 20.766 -99.109 1.00 89.50 162 THR A C 1
ATOM 1270 O O . THR A 1 162 ? 69.845 20.718 -97.967 1.00 89.50 162 THR A O 1
ATOM 1273 N N . LYS A 1 163 ? 69.821 21.629 -100.017 1.00 86.69 163 LYS A N 1
ATOM 1274 C CA . LYS A 1 163 ? 68.697 22.553 -99.735 1.00 86.69 163 LYS A CA 1
ATOM 1275 C C . LYS A 1 163 ? 67.441 21.819 -99.224 1.00 86.69 163 LYS A C 1
ATOM 1277 O O . LYS A 1 163 ? 66.727 22.341 -98.370 1.00 86.69 163 LYS A O 1
ATOM 1282 N N . ALA A 1 164 ? 67.191 20.598 -99.704 1.00 85.62 164 ALA A N 1
ATOM 1283 C CA . ALA A 1 164 ? 66.073 19.765 -99.260 1.00 85.62 164 ALA A CA 1
ATOM 1284 C C . ALA A 1 164 ? 66.257 19.245 -97.821 1.00 85.62 164 ALA A C 1
ATOM 1286 O O . ALA A 1 164 ? 65.306 19.267 -97.037 1.00 85.62 164 ALA A O 1
ATOM 1287 N N . ILE A 1 165 ? 67.473 18.825 -97.454 1.00 85.81 165 ILE A N 1
ATOM 1288 C CA . ILE A 1 165 ? 67.806 18.406 -96.084 1.00 85.81 165 ILE A CA 1
ATOM 1289 C C . ILE A 1 165 ? 67.745 19.605 -95.131 1.00 85.81 165 ILE A C 1
ATOM 1291 O O . ILE A 1 165 ? 67.089 19.507 -94.099 1.00 85.81 165 ILE A O 1
ATOM 1295 N N . GLN A 1 166 ? 68.285 20.768 -95.514 1.00 86.06 166 GLN A N 1
ATOM 1296 C CA . GLN A 1 166 ? 68.186 21.990 -94.707 1.00 86.06 166 GLN A CA 1
ATOM 1297 C C . GLN A 1 166 ? 66.725 22.397 -94.444 1.00 86.06 166 GLN A C 1
ATOM 1299 O O . GLN A 1 166 ? 66.371 22.735 -93.315 1.00 86.06 166 GLN A O 1
ATOM 1304 N N . LYS A 1 167 ? 65.840 22.297 -95.449 1.00 88.62 167 LYS A N 1
ATOM 1305 C CA . LYS A 1 167 ? 64.399 22.552 -95.271 1.00 88.62 167 LYS A CA 1
ATOM 1306 C C . LYS A 1 167 ? 63.753 21.566 -94.285 1.00 88.62 167 LYS A C 1
ATOM 1308 O O . LYS A 1 167 ? 62.923 21.982 -93.478 1.00 88.62 167 LYS A O 1
ATOM 1313 N N . LYS A 1 168 ? 64.141 20.283 -94.311 1.00 88.31 168 LYS A N 1
ATOM 1314 C CA . LYS A 1 168 ? 63.671 19.274 -93.340 1.00 88.31 168 LYS A CA 1
ATOM 1315 C C . LYS A 1 168 ? 64.202 19.534 -91.924 1.00 88.31 168 LYS A C 1
ATOM 1317 O O . LYS A 1 168 ? 63.423 19.434 -90.983 1.00 88.31 168 LYS A O 1
ATOM 1322 N N . LEU A 1 169 ? 65.476 19.910 -91.775 1.00 86.69 169 LEU A N 1
ATOM 1323 C CA . LEU A 1 169 ? 66.091 20.275 -90.490 1.00 86.69 169 LEU A CA 1
ATOM 1324 C C . LEU A 1 169 ? 65.376 21.468 -89.845 1.00 86.69 169 LEU A C 1
ATOM 1326 O O . LEU A 1 169 ? 64.895 21.355 -88.718 1.00 86.69 169 LEU A O 1
ATOM 1330 N N . ASN A 1 170 ? 65.194 22.561 -90.592 1.00 86.88 170 ASN A N 1
ATOM 1331 C CA . ASN A 1 170 ? 64.462 23.737 -90.116 1.00 86.88 170 ASN A CA 1
ATOM 1332 C C . ASN A 1 170 ? 63.012 23.378 -89.719 1.00 86.88 170 ASN A C 1
ATOM 1334 O O . ASN A 1 170 ? 62.517 23.836 -88.693 1.00 86.88 170 ASN A O 1
ATOM 1338 N N . GLY A 1 171 ? 62.348 22.501 -90.483 1.00 88.19 171 GLY A N 1
ATOM 1339 C CA . GLY A 1 171 ? 60.997 22.013 -90.174 1.00 88.19 171 GLY A CA 1
ATOM 1340 C C . GLY A 1 171 ? 60.894 21.078 -88.957 1.00 88.19 171 GLY A C 1
ATOM 1341 O O . GLY A 1 171 ? 59.798 20.897 -88.430 1.00 88.19 171 GLY A O 1
ATOM 1342 N N . MET A 1 172 ? 61.997 20.484 -88.490 1.00 89.69 172 MET A N 1
ATOM 1343 C CA . MET A 1 172 ? 62.018 19.695 -87.249 1.00 89.69 172 MET A CA 1
ATOM 1344 C C . MET A 1 172 ? 62.271 20.541 -86.005 1.00 89.69 172 MET A C 1
ATOM 1346 O O . MET A 1 172 ? 61.825 20.140 -84.935 1.00 89.69 172 MET A O 1
ATOM 1350 N N . ALA A 1 173 ? 62.930 21.698 -86.125 1.00 85.62 173 ALA A N 1
ATOM 1351 C CA . ALA A 1 173 ? 63.158 22.592 -84.989 1.00 85.62 173 ALA A CA 1
ATOM 1352 C C . ALA A 1 173 ? 61.832 23.014 -84.328 1.00 85.62 173 ALA A C 1
ATOM 1354 O O . ALA A 1 173 ? 61.684 22.869 -83.117 1.00 85.62 173 ALA A O 1
ATOM 1355 N N . GLY A 1 174 ? 60.832 23.410 -85.129 1.00 89.00 174 GLY A N 1
ATOM 1356 C CA . GLY A 1 174 ? 59.479 23.700 -84.634 1.00 89.00 174 GLY A CA 1
ATOM 1357 C C . GLY A 1 174 ? 58.817 22.484 -83.976 1.00 89.00 174 GLY A C 1
ATOM 1358 O O . GLY A 1 174 ? 58.385 22.564 -82.833 1.00 89.00 174 GLY A O 1
ATOM 1359 N N . LYS A 1 175 ? 58.845 21.313 -84.632 1.00 91.56 175 LYS A N 1
ATOM 1360 C CA . LYS A 1 175 ? 58.264 20.072 -84.078 1.00 91.56 175 LYS A CA 1
ATOM 1361 C C . LYS A 1 175 ? 58.896 19.647 -82.748 1.00 91.56 175 LYS A C 1
ATOM 1363 O O . LYS A 1 175 ? 58.195 19.118 -81.891 1.00 91.56 175 LYS A O 1
ATOM 1368 N N . LEU A 1 176 ? 60.204 19.854 -82.584 1.00 89.94 176 LEU A N 1
ATOM 1369 C CA . LEU A 1 176 ? 60.913 19.603 -81.328 1.00 89.94 176 LEU A CA 1
ATOM 1370 C C . LEU A 1 176 ? 60.520 20.615 -80.251 1.00 89.94 176 LEU A C 1
ATOM 1372 O O . LEU A 1 176 ? 60.290 20.209 -79.118 1.00 89.94 176 LEU A O 1
ATOM 1376 N N . GLN A 1 177 ? 60.386 21.898 -80.597 1.00 89.94 177 GLN A N 1
ATOM 1377 C CA . GLN A 1 177 ? 59.928 22.932 -79.667 1.00 89.94 177 GLN A CA 1
ATOM 1378 C C . GLN A 1 177 ? 58.489 22.676 -79.189 1.00 89.94 177 GLN A C 1
ATOM 1380 O O . GLN A 1 177 ? 58.208 22.810 -77.998 1.00 89.94 177 GLN A O 1
ATOM 1385 N N . ASP A 1 178 ? 57.596 22.255 -80.085 1.00 89.50 178 ASP A N 1
ATOM 1386 C CA . ASP A 1 178 ? 56.215 21.901 -79.746 1.00 89.50 178 ASP A CA 1
ATOM 1387 C C . ASP A 1 178 ? 56.158 20.655 -78.849 1.00 89.50 178 ASP A C 1
ATOM 1389 O O . ASP A 1 178 ? 55.497 20.678 -77.812 1.00 89.50 178 ASP A O 1
ATOM 1393 N N . ALA A 1 179 ? 56.917 19.600 -79.176 1.00 89.94 179 ALA A N 1
ATOM 1394 C CA . ALA A 1 179 ? 57.014 18.400 -78.340 1.00 89.94 179 ALA A CA 1
ATOM 1395 C C . ALA A 1 179 ? 57.659 18.682 -76.967 1.00 89.94 179 ALA A C 1
ATOM 1397 O O . ALA A 1 179 ? 57.250 18.103 -75.963 1.00 89.94 179 ALA A O 1
ATOM 1398 N N . GLN A 1 180 ? 58.634 19.595 -76.896 1.00 88.62 180 GLN A N 1
ATOM 1399 C CA . GLN A 1 180 ? 59.254 20.025 -75.641 1.00 88.62 180 GLN A CA 1
ATOM 1400 C C . GLN A 1 180 ? 58.288 20.851 -74.779 1.00 88.62 180 GLN A C 1
ATOM 1402 O O . GLN A 1 180 ? 58.290 20.699 -73.559 1.00 88.62 180 GLN A O 1
ATOM 1407 N N . ARG A 1 181 ? 57.440 21.696 -75.386 1.00 88.31 181 ARG A N 1
ATOM 1408 C CA . ARG A 1 181 ? 56.359 22.408 -74.680 1.00 88.31 181 ARG A CA 1
ATOM 1409 C C . ARG A 1 181 ? 55.311 21.435 -74.145 1.00 88.31 181 ARG A C 1
ATOM 1411 O O . ARG A 1 181 ? 54.986 21.498 -72.966 1.00 88.31 181 ARG A O 1
ATOM 1418 N N . GLU A 1 182 ? 54.840 20.513 -74.984 1.00 87.94 182 GLU A N 1
ATOM 1419 C CA . GLU A 1 182 ? 53.900 19.446 -74.612 1.00 87.94 182 GLU A CA 1
ATOM 1420 C C . GLU A 1 182 ? 54.441 18.634 -73.423 1.00 87.94 182 GLU A C 1
ATOM 1422 O O . GLU A 1 182 ? 53.781 18.544 -72.388 1.00 87.94 182 GLU A O 1
ATOM 1427 N N . LEU A 1 183 ? 55.688 18.155 -73.508 1.00 86.25 183 LEU A N 1
ATOM 1428 C CA . LEU A 1 183 ? 56.364 17.468 -72.407 1.00 86.25 183 LEU A CA 1
ATOM 1429 C C . LEU A 1 183 ? 56.474 18.350 -71.152 1.00 86.25 183 LEU A C 1
ATOM 1431 O O . LEU A 1 183 ? 56.134 17.900 -70.061 1.00 86.25 183 LEU A O 1
ATOM 1435 N N . GLY A 1 184 ? 56.935 19.595 -71.300 1.00 81.69 184 GLY A N 1
ATOM 1436 C CA . GLY A 1 184 ? 57.126 20.529 -70.191 1.00 81.69 184 GLY A CA 1
ATOM 1437 C C . GLY A 1 184 ? 55.838 20.763 -69.403 1.00 81.69 184 GLY A C 1
ATOM 1438 O O . GLY A 1 184 ? 55.850 20.641 -68.183 1.00 81.69 184 GLY A O 1
ATOM 1439 N N . THR A 1 185 ? 54.717 20.991 -70.096 1.00 82.88 185 THR A N 1
ATOM 1440 C CA . THR A 1 185 ? 53.402 21.185 -69.456 1.00 82.88 185 THR A CA 1
ATOM 1441 C C . THR A 1 185 ? 52.893 19.950 -68.703 1.00 82.88 185 THR A C 1
ATOM 1443 O O . THR A 1 185 ? 52.248 20.096 -67.670 1.00 82.88 185 THR A O 1
ATOM 1446 N N . LEU A 1 186 ? 53.217 18.737 -69.169 1.00 83.25 186 LEU A N 1
ATOM 1447 C CA . LEU A 1 186 ? 52.813 17.473 -68.530 1.00 83.25 186 LEU A CA 1
ATOM 1448 C C . LEU A 1 186 ? 53.634 17.111 -67.275 1.00 83.25 186 LEU A C 1
ATOM 1450 O O . LEU A 1 186 ? 53.249 16.192 -66.544 1.00 83.25 186 LEU A O 1
ATOM 1454 N N . TYR A 1 187 ? 54.757 17.803 -67.046 1.00 78.31 187 TYR A N 1
ATOM 1455 C CA . TYR A 1 187 ? 55.621 17.635 -65.871 1.00 78.31 187 TYR A CA 1
ATOM 1456 C C . TYR A 1 187 ? 55.575 18.829 -64.910 1.00 78.31 187 TYR A C 1
ATOM 1458 O O . TYR A 1 187 ? 55.617 18.619 -63.703 1.00 78.31 187 TYR A O 1
ATOM 1466 N N . SER A 1 188 ? 55.417 20.067 -65.395 1.00 75.81 188 SER A N 1
ATOM 1467 C CA . SER A 1 188 ? 55.268 21.247 -64.522 1.00 75.81 188 SER A CA 1
ATOM 1468 C C . SER A 1 188 ? 54.006 21.205 -63.659 1.00 75.81 188 SER A C 1
ATOM 1470 O O . SER A 1 188 ? 53.954 21.844 -62.614 1.00 75.81 188 SER A O 1
ATOM 1472 N N . ASN A 1 189 ? 52.991 20.465 -64.109 1.00 82.00 189 ASN A N 1
ATOM 1473 C CA . ASN A 1 189 ? 51.665 20.427 -63.503 1.00 82.00 189 ASN A CA 1
ATOM 1474 C C . ASN A 1 189 ? 51.401 19.120 -62.739 1.00 82.00 189 ASN A C 1
ATOM 1476 O O . ASN A 1 189 ? 50.251 18.835 -62.432 1.00 82.00 189 ASN A O 1
ATOM 1480 N N . GLU A 1 190 ? 52.422 18.306 -62.447 1.00 79.38 190 GLU A N 1
ATOM 1481 C CA . GLU A 1 190 ? 52.240 16.931 -61.960 1.00 79.38 190 GLU A CA 1
ATOM 1482 C C . GLU A 1 190 ? 51.354 16.808 -60.708 1.00 79.38 190 GLU A C 1
ATOM 1484 O O . GLU A 1 190 ? 50.400 16.024 -60.717 1.00 79.38 190 GLU A O 1
ATOM 1489 N N . ASP A 1 191 ? 51.610 17.604 -59.670 1.00 83.81 191 ASP A N 1
ATOM 1490 C CA . ASP A 1 191 ? 50.776 17.602 -58.463 1.00 83.81 191 ASP A CA 1
ATOM 1491 C C . ASP A 1 191 ? 49.390 18.219 -58.715 1.00 83.81 191 ASP A C 1
ATOM 1493 O O . ASP A 1 191 ? 48.384 17.720 -58.208 1.00 83.81 191 ASP A O 1
ATOM 1497 N N . THR A 1 192 ? 49.302 19.247 -59.563 1.00 85.69 192 THR A N 1
ATOM 1498 C CA . THR A 1 192 ? 48.033 19.893 -59.939 1.00 85.69 192 THR A CA 1
ATOM 1499 C C . THR A 1 192 ? 47.114 18.938 -60.705 1.00 85.69 192 THR A C 1
ATOM 1501 O O . THR A 1 192 ? 45.930 18.842 -60.391 1.00 85.69 192 THR A O 1
ATOM 1504 N N . ASP A 1 193 ? 47.651 18.185 -61.668 1.00 83.19 193 ASP A N 1
ATOM 1505 C CA . ASP A 1 193 ? 46.926 17.177 -62.448 1.00 83.19 193 ASP A CA 1
ATOM 1506 C C . ASP A 1 193 ? 46.473 16.008 -61.561 1.00 83.19 193 ASP A C 1
ATOM 1508 O O . ASP A 1 193 ? 45.374 15.477 -61.734 1.00 83.19 193 ASP A O 1
ATOM 1512 N N . LYS A 1 194 ? 47.295 15.626 -60.576 1.00 88.56 194 LYS A N 1
ATOM 1513 C CA . LYS A 1 194 ? 46.995 14.588 -59.583 1.00 88.56 194 LYS A CA 1
ATOM 1514 C C . LYS A 1 194 ? 45.874 15.001 -58.629 1.00 88.56 194 LYS A C 1
ATOM 1516 O O . LYS A 1 194 ? 44.955 14.210 -58.413 1.00 88.56 194 LYS A O 1
ATOM 1521 N N . GLU A 1 195 ? 45.897 16.220 -58.091 1.00 90.25 195 GLU A N 1
ATOM 1522 C CA . GLU A 1 195 ? 44.805 16.722 -57.245 1.00 90.25 195 GLU A CA 1
ATOM 1523 C C . GLU A 1 195 ? 43.530 16.999 -58.056 1.00 90.25 195 GLU A C 1
ATOM 1525 O O . GLU A 1 195 ? 42.437 16.643 -57.614 1.00 90.25 195 GLU A O 1
ATOM 1530 N N . ALA A 1 196 ? 43.641 17.514 -59.286 1.00 88.69 196 ALA A N 1
ATOM 1531 C CA . ALA A 1 196 ? 42.502 17.654 -60.195 1.00 88.69 196 ALA A CA 1
ATOM 1532 C C . ALA A 1 196 ? 41.873 16.293 -60.550 1.00 88.69 196 ALA A C 1
ATOM 1534 O O . ALA A 1 196 ? 40.646 16.166 -60.587 1.00 88.69 196 ALA A O 1
ATOM 1535 N N . LEU A 1 197 ? 42.691 15.254 -60.762 1.00 90.81 197 LEU A N 1
ATOM 1536 C CA . LEU A 1 197 ? 42.228 13.881 -60.964 1.00 90.81 197 LEU A CA 1
ATOM 1537 C C . LEU A 1 197 ? 41.510 13.343 -59.720 1.00 90.81 197 LEU A C 1
ATOM 1539 O O . LEU A 1 197 ? 40.391 12.852 -59.853 1.00 90.81 197 LEU A O 1
ATOM 1543 N N . LYS A 1 198 ? 42.106 13.461 -58.526 1.00 92.31 198 LYS A N 1
ATOM 1544 C CA . LYS A 1 198 ? 41.473 13.042 -57.263 1.00 92.31 198 LYS A CA 1
ATOM 1545 C C . LYS A 1 198 ? 40.131 13.735 -57.046 1.00 92.31 198 LYS A C 1
ATOM 1547 O O . LYS A 1 198 ? 3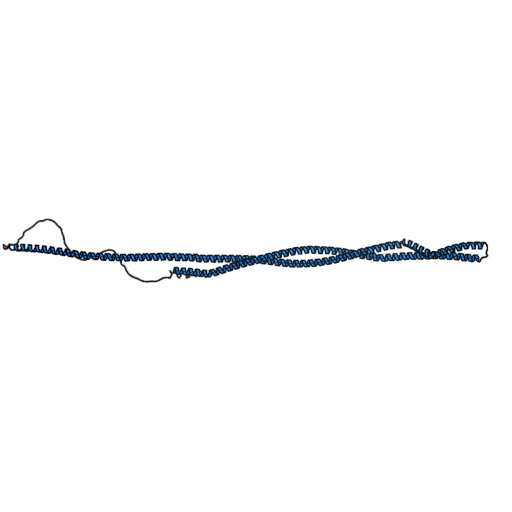9.134 13.056 -56.834 1.00 92.31 198 LYS A O 1
ATOM 1552 N N . ALA A 1 199 ? 40.083 15.063 -57.157 1.00 92.00 199 ALA A N 1
ATOM 1553 C CA . ALA A 1 199 ? 38.857 15.840 -56.987 1.00 92.00 199 ALA A CA 1
ATOM 1554 C C . ALA A 1 199 ? 37.776 15.428 -58.001 1.00 92.00 199 ALA A C 1
ATOM 1556 O O . ALA A 1 199 ? 36.603 15.276 -57.646 1.00 92.00 199 ALA A O 1
ATOM 1557 N N . LYS A 1 200 ? 38.171 15.175 -59.257 1.00 92.56 200 LYS A N 1
ATOM 1558 C CA . LYS A 1 200 ? 37.271 14.664 -60.293 1.00 92.56 200 LYS A CA 1
ATOM 1559 C C . LYS A 1 200 ? 36.726 13.281 -59.938 1.00 92.56 200 LYS A C 1
ATOM 1561 O O . LYS A 1 200 ? 35.506 13.124 -59.955 1.00 92.56 200 LYS A O 1
ATOM 1566 N N . VAL A 1 201 ? 37.586 12.315 -59.599 1.00 93.06 201 VAL A N 1
ATOM 1567 C CA . VAL A 1 201 ? 37.159 10.953 -59.232 1.00 93.06 201 VAL A CA 1
ATOM 1568 C C . VAL A 1 201 ? 36.267 10.998 -57.993 1.00 93.06 201 VAL A C 1
ATOM 1570 O O . VAL A 1 201 ? 35.154 10.492 -58.061 1.00 93.06 201 VAL A O 1
ATOM 1573 N N . HIS A 1 202 ? 36.654 11.714 -56.934 1.00 92.25 202 HIS A N 1
ATOM 1574 C CA . HIS A 1 202 ? 35.829 11.907 -55.738 1.00 92.25 202 HIS A CA 1
ATOM 1575 C C . HIS A 1 202 ? 34.424 12.429 -56.087 1.00 92.25 202 HIS A C 1
ATOM 1577 O O . HIS A 1 202 ? 33.414 11.846 -55.694 1.00 92.25 202 HIS A O 1
ATOM 1583 N N . SER A 1 203 ? 34.330 13.473 -56.922 1.00 92.25 203 SER A N 1
ATOM 1584 C CA . SER A 1 203 ? 33.040 14.036 -57.357 1.00 92.25 203 SER A CA 1
ATOM 1585 C C . SER A 1 203 ? 32.165 13.065 -58.170 1.00 92.25 203 SER A C 1
ATOM 1587 O O . SER A 1 203 ? 30.942 13.231 -58.220 1.00 92.25 203 SER A O 1
ATOM 1589 N N . GLN A 1 204 ? 32.774 12.058 -58.807 1.00 92.00 204 GLN A N 1
ATOM 1590 C CA . GLN A 1 204 ? 32.088 10.968 -59.504 1.00 92.00 204 GLN A CA 1
ATOM 1591 C C . GLN A 1 204 ? 31.694 9.854 -58.522 1.00 92.00 204 GLN A C 1
ATOM 1593 O O . GLN A 1 204 ? 30.545 9.411 -58.554 1.00 92.00 204 GLN A O 1
ATOM 1598 N N . THR A 1 205 ? 32.572 9.479 -57.587 1.00 90.75 205 THR A N 1
ATOM 1599 C CA . THR A 1 205 ? 32.295 8.534 -56.494 1.00 90.75 205 THR A CA 1
ATOM 1600 C C . THR A 1 205 ? 31.099 8.982 -55.657 1.00 90.75 205 THR A C 1
ATOM 1602 O O . THR A 1 205 ? 30.210 8.172 -55.400 1.00 90.75 205 THR A O 1
ATOM 1605 N N . LEU A 1 206 ? 30.989 10.273 -55.320 1.00 90.44 206 LEU A N 1
ATOM 1606 C CA . LEU A 1 206 ? 29.833 10.847 -54.609 1.00 90.44 206 LEU A CA 1
ATOM 1607 C C . LEU A 1 206 ? 28.496 10.699 -55.368 1.00 90.44 206 LEU A C 1
ATOM 1609 O O . LEU A 1 206 ? 27.428 10.796 -54.766 1.00 90.44 206 LEU A O 1
ATOM 1613 N N . LYS A 1 207 ? 28.537 10.459 -56.685 1.00 91.50 207 LYS A N 1
ATOM 1614 C CA . LYS A 1 207 ? 27.366 10.197 -57.543 1.00 91.50 207 LYS A CA 1
ATOM 1615 C C . LYS A 1 207 ? 27.193 8.708 -57.869 1.00 91.50 207 LYS A C 1
ATOM 1617 O O . LYS A 1 207 ? 26.230 8.340 -58.539 1.00 91.50 207 LYS A O 1
ATOM 1622 N N . SER A 1 208 ? 28.108 7.849 -57.416 1.00 91.12 208 SER A N 1
ATOM 1623 C CA . SER A 1 208 ? 28.070 6.409 -57.673 1.00 91.12 208 SER A CA 1
ATOM 1624 C C . SER A 1 208 ? 26.894 5.734 -56.962 1.00 91.12 208 SER A C 1
ATOM 1626 O O . SER A 1 208 ? 26.481 6.117 -55.863 1.00 91.12 208 SER A O 1
ATOM 1628 N N . ALA A 1 209 ? 26.392 4.649 -57.554 1.00 92.56 209 ALA A N 1
ATOM 1629 C CA . ALA A 1 209 ? 25.359 3.829 -56.928 1.00 92.56 209 ALA A CA 1
ATOM 1630 C C . ALA A 1 209 ? 25.820 3.223 -55.585 1.00 92.56 209 ALA A C 1
ATOM 1632 O O . ALA A 1 209 ? 24.990 3.015 -54.700 1.00 92.56 209 ALA A O 1
ATOM 1633 N N . LEU A 1 210 ? 27.125 2.967 -55.411 1.00 92.31 210 LEU A N 1
ATOM 1634 C CA . LEU A 1 210 ? 27.702 2.480 -54.153 1.00 92.31 210 LEU A CA 1
ATOM 1635 C C . LEU A 1 210 ? 27.615 3.539 -53.049 1.00 92.31 210 LEU A C 1
ATOM 1637 O O . LEU A 1 210 ? 27.077 3.248 -51.982 1.00 92.31 210 LEU A O 1
ATOM 1641 N N . TYR A 1 211 ? 28.048 4.773 -53.317 1.00 92.81 211 TYR A N 1
ATOM 1642 C CA . TYR A 1 211 ? 27.987 5.864 -52.341 1.00 92.81 211 TYR A CA 1
ATOM 1643 C C . TYR A 1 211 ? 26.546 6.220 -51.949 1.00 92.81 211 TYR A C 1
ATOM 1645 O O . TYR A 1 211 ? 26.243 6.381 -50.765 1.00 92.81 211 TYR A O 1
ATOM 1653 N N . VAL A 1 212 ? 25.623 6.274 -52.917 1.00 94.00 212 VAL A N 1
ATOM 1654 C CA . VAL A 1 212 ? 24.196 6.531 -52.644 1.00 94.00 212 VAL A CA 1
ATOM 1655 C C . VAL A 1 212 ? 23.593 5.422 -51.767 1.00 94.00 212 VAL A C 1
ATOM 1657 O O . VAL A 1 212 ? 22.875 5.709 -50.804 1.00 94.00 212 VAL A O 1
ATOM 1660 N N . ARG A 1 213 ? 23.930 4.149 -52.034 1.00 92.88 213 ARG A N 1
ATOM 1661 C CA . ARG A 1 213 ? 23.530 3.012 -51.184 1.00 92.88 213 ARG A CA 1
ATOM 1662 C C . ARG A 1 213 ? 24.142 3.107 -49.786 1.00 92.88 213 ARG A C 1
ATOM 1664 O O . ARG A 1 213 ? 23.405 2.938 -48.815 1.00 92.88 213 ARG A O 1
ATOM 1671 N N . PHE A 1 214 ? 25.435 3.418 -49.675 1.00 95.88 214 PHE A N 1
ATOM 1672 C CA . PHE A 1 214 ? 26.117 3.651 -48.399 1.00 95.88 214 PHE A CA 1
ATOM 1673 C C . PHE A 1 214 ? 25.400 4.731 -47.583 1.00 95.88 214 PHE A C 1
ATOM 1675 O O . PHE A 1 214 ? 24.975 4.453 -46.465 1.00 95.88 214 PHE A O 1
ATOM 1682 N N . LYS A 1 215 ? 25.164 5.922 -48.149 1.00 95.06 215 LYS A N 1
ATOM 1683 C CA . LYS A 1 215 ? 24.499 7.028 -47.442 1.00 95.06 215 LYS A CA 1
ATOM 1684 C C . LYS A 1 215 ? 23.087 6.684 -46.976 1.00 95.06 215 LYS A C 1
ATOM 1686 O O . LYS A 1 215 ? 22.739 6.975 -45.832 1.00 95.06 215 LYS A O 1
ATOM 1691 N N . SER A 1 216 ? 22.301 6.003 -47.811 1.00 94.56 216 SER A N 1
ATOM 1692 C CA . SER A 1 216 ? 20.968 5.521 -47.431 1.00 94.56 216 SER A CA 1
ATOM 1693 C C . SER A 1 216 ? 21.019 4.530 -46.256 1.00 94.56 216 SER A C 1
ATOM 1695 O O . SER A 1 216 ? 20.255 4.653 -45.295 1.00 94.56 216 SER A O 1
ATOM 1697 N N . LYS A 1 217 ? 21.950 3.567 -46.287 1.00 94.56 217 LYS A N 1
ATOM 1698 C CA . LYS A 1 21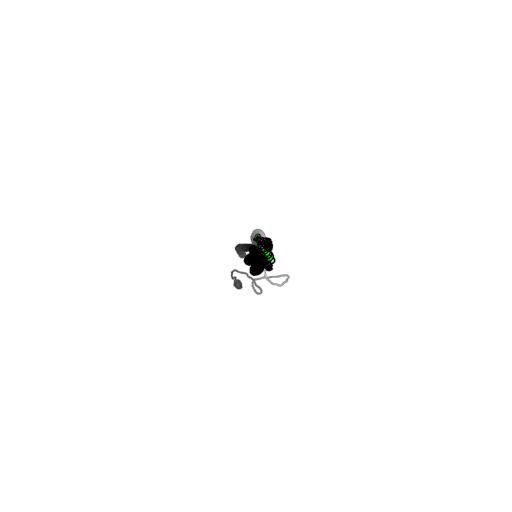7 ? 22.118 2.560 -45.226 1.00 94.56 217 LYS A CA 1
ATOM 1699 C C . LYS A 1 217 ? 22.694 3.167 -43.940 1.00 94.56 217 LYS A C 1
ATOM 1701 O O . LYS A 1 217 ? 22.198 2.841 -42.866 1.00 94.56 217 LYS A O 1
ATOM 1706 N N . GLN A 1 218 ? 23.650 4.092 -44.048 1.00 96.12 218 GLN A N 1
ATOM 1707 C CA . GLN A 1 218 ? 24.237 4.847 -42.935 1.00 96.12 218 GLN A CA 1
ATOM 1708 C C . GLN A 1 218 ? 23.172 5.678 -42.205 1.00 96.12 218 GLN A C 1
ATOM 1710 O O . GLN A 1 218 ? 23.051 5.572 -40.988 1.00 96.12 218 GLN A O 1
ATOM 1715 N N . SER A 1 219 ? 22.339 6.430 -42.935 1.00 94.88 219 SER A N 1
ATOM 1716 C CA . SER A 1 219 ? 21.223 7.180 -42.340 1.00 94.88 219 SER A CA 1
ATOM 1717 C C . SER A 1 219 ? 20.215 6.250 -41.650 1.00 94.88 219 SER A C 1
ATOM 1719 O O . SER A 1 219 ? 19.782 6.520 -40.530 1.00 94.88 219 SER A O 1
ATOM 1721 N N . LYS A 1 220 ? 19.893 5.098 -42.257 1.00 94.62 220 LYS A N 1
ATOM 1722 C CA . LYS A 1 220 ? 19.021 4.096 -41.624 1.00 94.62 220 LYS A CA 1
ATOM 1723 C C . LYS A 1 220 ? 19.625 3.516 -40.337 1.00 94.62 220 LYS A C 1
ATOM 1725 O O . LYS A 1 220 ? 18.877 3.282 -39.392 1.00 94.62 220 LYS A O 1
ATOM 1730 N N . LEU A 1 221 ? 20.942 3.304 -40.287 1.00 95.25 221 LEU A N 1
ATOM 1731 C CA . LEU A 1 221 ? 21.651 2.840 -39.091 1.00 95.25 221 LEU A CA 1
ATOM 1732 C C . LEU A 1 221 ? 21.598 3.887 -37.971 1.00 95.25 221 LEU A C 1
ATOM 1734 O O . LEU A 1 221 ? 21.190 3.556 -36.861 1.00 95.25 221 LEU A O 1
ATOM 1738 N N . GLN A 1 222 ? 21.898 5.150 -38.286 1.00 94.94 222 GLN A N 1
ATOM 1739 C CA . GLN A 1 222 ? 21.814 6.271 -37.342 1.00 94.94 222 GLN A CA 1
ATOM 1740 C C . GLN A 1 222 ? 20.397 6.439 -36.772 1.00 94.94 222 GLN A C 1
ATOM 1742 O O . GLN A 1 222 ? 20.232 6.566 -35.561 1.00 94.94 222 GLN A O 1
ATOM 1747 N N . ASN A 1 223 ? 19.363 6.352 -37.615 1.00 95.06 223 ASN A N 1
ATOM 1748 C CA . ASN A 1 223 ? 17.966 6.428 -37.172 1.00 95.06 223 ASN A CA 1
ATOM 1749 C C . ASN A 1 223 ? 17.574 5.259 -36.247 1.00 95.06 223 ASN A C 1
ATOM 1751 O O . ASN A 1 223 ? 16.811 5.452 -35.303 1.00 95.06 223 ASN A O 1
ATOM 1755 N N . LEU A 1 224 ? 18.090 4.048 -36.495 1.00 94.62 224 LEU A N 1
ATOM 1756 C CA . LEU A 1 224 ? 17.864 2.898 -35.613 1.00 94.62 224 LEU A CA 1
ATOM 1757 C C . LEU A 1 224 ? 18.596 3.053 -34.273 1.00 94.62 224 LEU A C 1
ATOM 1759 O O . LEU A 1 224 ? 18.004 2.751 -33.242 1.00 94.62 224 LEU A O 1
ATOM 1763 N N . GLN A 1 225 ? 19.834 3.554 -34.275 1.00 93.12 225 GLN A N 1
ATOM 1764 C CA . GLN A 1 225 ? 20.609 3.833 -33.059 1.00 93.12 225 GLN A CA 1
ATOM 1765 C C . GLN A 1 225 ? 19.956 4.934 -32.207 1.00 93.12 225 GLN A C 1
ATOM 1767 O O . GLN A 1 225 ? 19.794 4.762 -31.003 1.00 93.12 225 GLN A O 1
ATOM 1772 N N . ALA A 1 226 ? 19.500 6.025 -32.829 1.00 92.44 226 ALA A N 1
ATOM 1773 C CA . ALA A 1 226 ? 18.767 7.086 -32.137 1.00 92.44 226 ALA A CA 1
ATOM 1774 C C . ALA A 1 226 ? 17.465 6.565 -31.501 1.00 92.44 226 ALA A C 1
ATOM 1776 O O . ALA A 1 226 ? 17.173 6.883 -30.348 1.00 92.44 226 ALA A O 1
ATOM 1777 N N . ARG A 1 227 ? 16.715 5.714 -32.218 1.00 91.62 227 ARG A N 1
ATOM 1778 C CA . ARG A 1 227 ? 15.507 5.070 -31.682 1.00 91.62 227 ARG A CA 1
ATOM 1779 C C . ARG A 1 227 ? 15.827 4.090 -30.551 1.00 91.62 227 ARG A C 1
ATOM 1781 O O . ARG A 1 227 ? 15.096 4.083 -29.571 1.00 91.62 227 ARG A O 1
ATOM 1788 N N . LEU A 1 228 ? 16.904 3.303 -30.650 1.00 91.75 228 LEU A N 1
ATOM 1789 C CA . LEU A 1 228 ? 17.336 2.419 -29.561 1.00 91.75 228 LEU A CA 1
ATOM 1790 C C . LEU A 1 228 ? 17.584 3.230 -28.284 1.00 91.75 228 LEU A C 1
ATOM 1792 O O . LEU A 1 228 ? 17.000 2.913 -27.257 1.00 91.75 228 LEU A O 1
ATOM 1796 N N . ASN A 1 229 ? 18.347 4.323 -28.370 1.00 87.94 229 ASN A N 1
ATOM 1797 C CA . ASN A 1 229 ? 18.642 5.173 -27.213 1.00 87.94 229 ASN A CA 1
ATOM 1798 C C . ASN A 1 229 ? 17.369 5.733 -26.547 1.00 87.94 229 ASN A C 1
ATOM 1800 O O . ASN A 1 229 ? 17.264 5.694 -25.325 1.00 87.94 229 ASN A O 1
ATOM 1804 N N . GLN A 1 230 ? 16.389 6.199 -27.336 1.00 87.44 230 GLN A N 1
ATOM 1805 C CA . GLN A 1 230 ? 15.097 6.690 -26.824 1.00 87.44 230 GLN A CA 1
ATOM 1806 C C . GLN A 1 230 ? 14.259 5.595 -26.145 1.00 87.44 230 GLN A C 1
ATOM 1808 O O . GLN A 1 230 ? 13.596 5.847 -25.140 1.00 87.44 230 GLN A O 1
ATOM 1813 N N . VAL A 1 231 ? 14.258 4.385 -26.709 1.00 87.25 231 VAL A N 1
ATOM 1814 C CA . VAL A 1 231 ? 13.502 3.245 -26.174 1.00 87.25 231 VAL A CA 1
ATOM 1815 C C . VAL A 1 231 ? 14.155 2.735 -24.883 1.00 87.25 231 VAL A C 1
ATOM 1817 O O . VAL A 1 231 ? 13.442 2.453 -23.925 1.00 87.25 231 VAL A O 1
ATOM 1820 N N . THR A 1 232 ? 15.490 2.688 -24.814 1.00 83.88 232 THR A N 1
ATOM 1821 C CA . THR A 1 232 ? 16.229 2.271 -23.611 1.00 83.88 232 THR A CA 1
ATOM 1822 C C . THR A 1 232 ? 16.042 3.248 -22.449 1.00 83.88 232 THR A C 1
ATOM 1824 O O . THR A 1 232 ? 15.708 2.803 -21.354 1.00 83.88 232 THR A O 1
ATOM 1827 N N . SER A 1 233 ? 16.151 4.569 -22.662 1.00 77.12 233 SER A N 1
ATOM 1828 C CA . SER A 1 233 ? 15.941 5.540 -21.572 1.00 77.12 233 SER A CA 1
ATOM 1829 C C . SER A 1 233 ? 14.530 5.447 -20.974 1.00 77.12 233 SER A C 1
ATOM 1831 O O . SER A 1 233 ? 14.367 5.463 -19.758 1.00 77.12 233 SER A O 1
ATOM 1833 N N . GLY A 1 234 ? 13.514 5.246 -21.821 1.00 76.00 234 GLY A N 1
ATOM 1834 C CA . GLY A 1 234 ? 12.136 5.019 -21.375 1.00 76.00 234 GLY A CA 1
ATOM 1835 C C . GLY A 1 234 ? 11.877 3.641 -20.744 1.00 76.00 234 GLY A C 1
ATOM 1836 O O . GLY A 1 234 ? 10.800 3.440 -20.182 1.00 76.00 234 GLY A O 1
ATOM 1837 N N . ALA A 1 235 ? 12.815 2.691 -20.836 1.00 75.31 235 ALA A N 1
ATOM 1838 C CA . ALA A 1 235 ? 12.738 1.392 -20.164 1.00 75.31 235 ALA A CA 1
ATOM 1839 C C . ALA A 1 235 ? 13.206 1.489 -18.705 1.00 75.31 235 ALA A C 1
ATOM 1841 O O . ALA A 1 235 ? 12.560 0.946 -17.807 1.00 75.31 235 ALA A O 1
ATOM 1842 N N . ASP A 1 236 ? 14.317 2.192 -18.476 1.00 75.06 236 ASP A N 1
ATOM 1843 C CA . ASP A 1 236 ? 14.940 2.303 -17.157 1.00 75.06 236 ASP A CA 1
ATOM 1844 C C . ASP A 1 236 ? 14.098 3.163 -16.203 1.00 75.06 236 ASP A C 1
ATOM 1846 O O . ASP A 1 236 ? 13.886 2.769 -15.055 1.00 75.06 236 ASP A O 1
ATOM 1850 N N . GLU A 1 237 ? 13.501 4.257 -16.694 1.00 76.94 237 GLU A N 1
ATOM 1851 C CA . GLU A 1 237 ? 12.535 5.065 -15.929 1.00 76.94 237 GLU A CA 1
ATOM 1852 C C . GLU A 1 237 ? 11.337 4.226 -15.439 1.00 76.94 237 GLU A C 1
ATOM 1854 O O . GLU A 1 237 ? 10.983 4.283 -14.261 1.00 76.94 237 GLU A O 1
ATOM 1859 N N . ARG A 1 238 ? 10.752 3.384 -16.307 1.00 76.75 238 ARG A N 1
ATOM 1860 C CA . ARG A 1 238 ? 9.605 2.514 -15.964 1.00 76.75 238 ARG A CA 1
ATOM 1861 C C . ARG A 1 238 ? 9.965 1.399 -14.985 1.00 76.75 238 ARG A C 1
ATOM 1863 O O . ARG A 1 238 ? 9.147 1.003 -14.158 1.00 76.75 238 ARG A O 1
ATOM 1870 N N . ARG A 1 239 ? 11.186 0.863 -15.073 1.00 71.25 239 ARG A N 1
ATOM 1871 C CA . ARG A 1 239 ? 11.686 -0.125 -14.105 1.00 71.25 239 ARG A CA 1
ATOM 1872 C C . ARG A 1 239 ? 11.849 0.500 -12.723 1.00 71.25 239 ARG A C 1
ATOM 1874 O O . ARG A 1 239 ? 11.475 -0.128 -11.736 1.00 71.25 239 ARG A O 1
ATOM 1881 N N . PHE A 1 240 ? 12.350 1.732 -12.662 1.00 75.81 240 PHE A N 1
ATOM 1882 C CA . PHE A 1 240 ? 12.501 2.474 -11.415 1.00 75.81 240 PHE A CA 1
ATOM 1883 C C . PHE A 1 240 ? 11.145 2.805 -10.763 1.00 75.81 240 PHE A C 1
ATOM 1885 O O . PHE A 1 240 ? 10.975 2.553 -9.569 1.00 75.81 240 PHE A O 1
ATOM 1892 N N . THR A 1 241 ? 10.150 3.280 -11.528 1.00 75.44 241 THR A N 1
ATOM 1893 C CA . THR A 1 241 ? 8.796 3.525 -10.985 1.00 75.44 241 THR A CA 1
ATOM 1894 C C . THR A 1 241 ? 8.140 2.237 -10.495 1.00 75.44 241 THR A C 1
ATOM 1896 O O . THR A 1 241 ? 7.677 2.183 -9.357 1.00 75.44 241 THR A O 1
ATOM 1899 N N . SER A 1 242 ? 8.189 1.163 -11.291 1.00 72.69 242 SER A N 1
ATOM 1900 C CA . SER A 1 242 ? 7.613 -0.133 -10.912 1.00 72.69 242 SER A CA 1
ATOM 1901 C C . SER A 1 242 ? 8.235 -0.726 -9.637 1.00 72.69 242 SER A C 1
ATOM 1903 O O . SER A 1 242 ? 7.540 -1.439 -8.910 1.00 72.69 242 SER A O 1
ATOM 1905 N N . GLN A 1 243 ? 9.515 -0.457 -9.347 1.00 73.56 243 GLN A N 1
ATOM 1906 C CA . GLN A 1 243 ? 10.150 -0.870 -8.090 1.00 73.56 243 GLN A CA 1
ATOM 1907 C C . GLN A 1 243 ? 9.600 -0.085 -6.891 1.00 73.56 243 GLN A C 1
ATOM 1909 O O . GLN A 1 243 ? 9.174 -0.717 -5.921 1.00 73.56 243 GLN A O 1
ATOM 1914 N N . GLN A 1 244 ? 9.514 1.250 -6.974 1.00 75.62 244 GLN A N 1
ATOM 1915 C CA . GLN A 1 244 ? 8.943 2.077 -5.897 1.00 75.62 244 GLN A CA 1
ATOM 1916 C C . GLN A 1 244 ? 7.484 1.709 -5.583 1.00 75.62 244 GLN A C 1
ATOM 1918 O O . GLN A 1 244 ? 7.102 1.624 -4.416 1.00 75.62 244 GLN A O 1
ATOM 1923 N N . GLU A 1 245 ? 6.674 1.427 -6.606 1.00 75.44 245 GLU A N 1
ATOM 1924 C CA . GLU A 1 245 ? 5.283 0.982 -6.430 1.00 75.44 245 GLU A CA 1
ATOM 1925 C C . GLU A 1 245 ? 5.194 -0.362 -5.689 1.00 75.44 245 GLU A C 1
ATOM 1927 O O . GLU A 1 245 ? 4.332 -0.549 -4.826 1.00 75.44 245 GLU A O 1
ATOM 1932 N N . SER A 1 246 ? 6.128 -1.287 -5.948 1.00 74.25 246 SER A N 1
ATOM 1933 C CA . SER A 1 246 ? 6.185 -2.573 -5.239 1.00 74.25 246 SER A CA 1
ATOM 1934 C C . SER A 1 246 ? 6.546 -2.421 -3.752 1.00 74.25 246 SER A C 1
ATOM 1936 O O . SER A 1 246 ? 5.977 -3.111 -2.898 1.00 74.25 246 SER A O 1
ATOM 1938 N N . GLU A 1 247 ? 7.425 -1.472 -3.414 1.00 75.12 247 GLU A N 1
ATOM 1939 C CA . GLU A 1 247 ? 7.747 -1.130 -2.024 1.00 75.12 247 GLU A CA 1
ATOM 1940 C C . GLU A 1 247 ? 6.540 -0.484 -1.327 1.00 75.12 247 GLU A C 1
ATOM 1942 O O . GLU A 1 247 ? 6.182 -0.881 -0.213 1.00 75.12 247 GLU A O 1
ATOM 1947 N N . GLY A 1 248 ? 5.847 0.441 -2.003 1.00 74.19 248 GLY A N 1
ATOM 1948 C CA . GLY A 1 248 ? 4.614 1.064 -1.513 1.00 74.19 248 GLY A CA 1
ATOM 1949 C C . GLY A 1 248 ? 3.503 0.049 -1.220 1.00 74.19 248 GLY A C 1
ATOM 1950 O O . GLY A 1 248 ? 2.912 0.071 -0.136 1.00 74.19 248 GLY A O 1
ATOM 1951 N N . ALA A 1 249 ? 3.274 -0.904 -2.129 1.00 72.81 249 ALA A N 1
ATOM 1952 C CA . ALA A 1 249 ? 2.323 -1.999 -1.930 1.00 72.81 249 ALA A CA 1
ATOM 1953 C C . ALA A 1 249 ? 2.713 -2.914 -0.750 1.00 72.81 249 ALA A C 1
ATOM 1955 O O . ALA A 1 249 ? 1.851 -3.366 0.007 1.00 72.81 249 ALA A O 1
ATOM 1956 N N . THR A 1 250 ? 4.012 -3.146 -0.536 1.00 76.50 250 THR A N 1
ATOM 1957 C CA . THR A 1 250 ? 4.511 -3.935 0.603 1.00 76.50 250 THR A CA 1
ATOM 1958 C C . THR A 1 250 ? 4.247 -3.220 1.935 1.00 76.50 250 THR A C 1
ATOM 1960 O O . THR A 1 250 ? 3.710 -3.824 2.865 1.00 76.50 250 THR A O 1
ATOM 1963 N N . GLN A 1 251 ? 4.499 -1.908 2.010 1.00 78.31 251 GLN A N 1
ATOM 1964 C CA . GLN A 1 251 ? 4.154 -1.096 3.185 1.00 78.31 251 GLN A CA 1
ATOM 1965 C C . GLN A 1 251 ? 2.636 -1.028 3.436 1.00 78.31 251 GLN A C 1
ATOM 1967 O O . GLN A 1 251 ? 2.204 -0.989 4.591 1.00 78.31 251 GLN A O 1
ATOM 1972 N N . ALA A 1 252 ? 1.813 -1.021 2.382 1.00 75.88 252 ALA A N 1
ATOM 1973 C CA . ALA A 1 252 ? 0.356 -1.049 2.507 1.00 75.88 252 ALA A CA 1
ATOM 1974 C C . ALA A 1 252 ? -0.138 -2.355 3.159 1.00 75.88 252 ALA A C 1
ATOM 1976 O O . ALA A 1 252 ? -0.971 -2.297 4.068 1.00 75.88 252 ALA A O 1
ATOM 1977 N N . ARG A 1 253 ? 0.437 -3.508 2.785 1.00 78.06 253 ARG A N 1
ATOM 1978 C CA . ARG A 1 253 ? 0.140 -4.810 3.413 1.00 78.06 253 ARG A CA 1
ATOM 1979 C C . ARG A 1 253 ? 0.504 -4.862 4.888 1.00 78.06 253 ARG A C 1
ATOM 1981 O O . ARG A 1 253 ? -0.301 -5.327 5.689 1.00 78.06 253 ARG A O 1
ATOM 1988 N N . GLU A 1 254 ? 1.676 -4.352 5.268 1.00 81.75 254 GLU A N 1
ATOM 1989 C CA . GLU A 1 254 ? 2.056 -4.289 6.685 1.00 81.75 254 GLU A CA 1
ATOM 1990 C C . GLU A 1 254 ? 1.071 -3.454 7.511 1.00 81.75 254 GLU A C 1
ATOM 1992 O O . GLU A 1 254 ? 0.756 -3.811 8.648 1.00 81.75 254 GLU A O 1
ATOM 1997 N N . ARG A 1 255 ? 0.573 -2.342 6.955 1.00 79.75 255 ARG A N 1
ATOM 1998 C CA . ARG A 1 255 ? -0.465 -1.529 7.604 1.00 79.75 255 ARG A CA 1
ATOM 1999 C C . ARG A 1 255 ? -1.774 -2.307 7.717 1.00 79.75 255 ARG A C 1
ATOM 2001 O O . ARG A 1 255 ? -2.361 -2.312 8.793 1.00 79.75 255 ARG A O 1
ATOM 2008 N N . GLU A 1 256 ? -2.188 -3.008 6.660 1.00 80.62 256 GLU A N 1
ATOM 2009 C CA . GLU A 1 256 ? -3.396 -3.839 6.690 1.00 80.62 256 GLU A CA 1
ATOM 2010 C C . GLU A 1 256 ? -3.313 -4.940 7.762 1.00 80.62 256 GLU A C 1
ATOM 2012 O O . GLU A 1 256 ? -4.251 -5.123 8.538 1.00 80.62 256 GLU A O 1
ATOM 2017 N N . GLU A 1 257 ? -2.183 -5.645 7.862 1.00 83.12 257 GLU A N 1
ATOM 2018 C CA . GLU A 1 257 ? -1.994 -6.701 8.862 1.00 83.12 257 GLU A CA 1
ATOM 2019 C C . GLU A 1 257 ? -2.012 -6.147 10.296 1.00 83.12 257 GLU A C 1
ATOM 2021 O O . GLU A 1 257 ? -2.577 -6.776 11.195 1.00 83.12 257 GLU A O 1
ATOM 2026 N N . ARG A 1 258 ? -1.442 -4.953 10.518 1.00 81.62 258 ARG A N 1
ATOM 2027 C CA . ARG A 1 258 ? -1.513 -4.259 11.814 1.00 81.62 258 ARG A CA 1
ATOM 2028 C C . ARG A 1 258 ? -2.958 -3.902 12.169 1.00 81.62 258 ARG A C 1
ATOM 20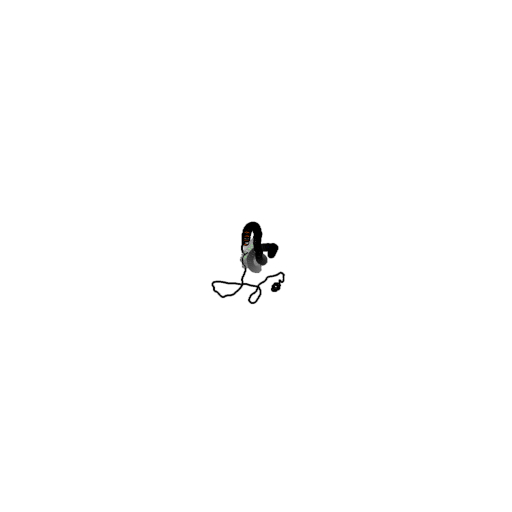30 O O . ARG A 1 258 ? -3.390 -4.262 13.259 1.00 81.62 258 ARG A O 1
ATOM 2037 N N . THR A 1 259 ? -3.723 -3.290 11.261 1.00 81.62 259 THR A N 1
ATOM 2038 C CA . THR A 1 259 ? -5.133 -2.944 11.520 1.00 81.62 259 THR A CA 1
ATOM 2039 C C . THR A 1 259 ? -5.992 -4.189 11.764 1.00 81.62 259 THR A C 1
ATOM 2041 O O . THR A 1 259 ? -6.716 -4.233 12.752 1.00 81.62 259 THR A O 1
ATOM 2044 N N . ARG A 1 260 ? -5.821 -5.271 10.985 1.00 80.19 260 ARG A N 1
ATOM 2045 C CA . ARG A 1 260 ? -6.513 -6.554 11.240 1.00 80.19 260 ARG A CA 1
ATOM 2046 C C . ARG A 1 260 ? -6.207 -7.139 12.629 1.00 80.19 260 ARG A C 1
ATOM 2048 O O . ARG A 1 260 ? -7.075 -7.775 13.225 1.00 80.19 260 ARG A O 1
ATOM 2055 N N . LYS A 1 261 ? -4.985 -6.965 13.153 1.00 84.88 261 LYS A N 1
ATOM 2056 C CA . LYS A 1 261 ? -4.633 -7.374 14.529 1.00 84.88 261 LYS A CA 1
ATOM 2057 C C . LYS A 1 261 ? -5.312 -6.480 15.570 1.00 84.88 261 LYS A C 1
ATOM 2059 O O . LYS A 1 261 ? -5.783 -7.004 16.578 1.00 84.88 261 LYS A O 1
ATOM 2064 N N . THR A 1 262 ? -5.414 -5.173 15.319 1.00 83.25 262 THR A N 1
ATOM 2065 C CA . THR A 1 262 ? -6.187 -4.243 16.159 1.00 83.25 262 THR A CA 1
ATOM 2066 C C . THR A 1 262 ? -7.662 -4.644 16.217 1.00 83.25 262 THR A C 1
ATOM 2068 O O . THR A 1 262 ? -8.176 -4.837 17.316 1.00 83.25 262 THR A O 1
ATOM 2071 N N . ASP A 1 263 ? -8.310 -4.900 15.075 1.00 82.19 263 ASP A N 1
ATOM 2072 C CA . ASP A 1 263 ? -9.717 -5.333 15.006 1.00 82.19 263 ASP A CA 1
ATOM 2073 C C . ASP A 1 263 ? -9.980 -6.606 15.827 1.00 82.19 263 ASP A C 1
ATOM 2075 O O . ASP A 1 263 ? -10.963 -6.698 16.564 1.00 82.19 263 ASP A O 1
ATOM 2079 N N . GLN A 1 264 ? -9.077 -7.594 15.767 1.00 81.50 264 GLN A N 1
ATOM 2080 C CA . GLN A 1 264 ? -9.192 -8.815 16.576 1.00 81.50 264 GLN A CA 1
ATOM 2081 C C . GLN A 1 264 ? -9.135 -8.530 18.086 1.00 81.50 264 GLN A C 1
ATOM 2083 O O . GLN A 1 264 ? -9.852 -9.169 18.863 1.00 81.50 264 GLN A O 1
ATOM 2088 N N . ILE A 1 265 ? -8.309 -7.569 18.509 1.00 84.69 265 ILE A N 1
ATOM 2089 C CA . ILE A 1 265 ? -8.207 -7.138 19.909 1.00 84.69 265 ILE A CA 1
ATOM 2090 C C . ILE A 1 265 ? -9.459 -6.348 20.319 1.00 84.69 265 ILE A C 1
ATOM 2092 O O . ILE A 1 265 ? -10.008 -6.612 21.391 1.00 84.69 265 ILE A O 1
ATOM 2096 N N . LEU A 1 266 ? -9.954 -5.443 19.466 1.00 86.69 266 LEU A N 1
ATOM 2097 C CA . LEU A 1 266 ? -11.182 -4.675 19.698 1.00 86.69 266 LEU A CA 1
ATOM 2098 C C . LEU A 1 266 ? -12.403 -5.598 19.819 1.00 86.69 266 LEU A C 1
ATOM 2100 O O . LEU A 1 266 ? -13.111 -5.530 20.820 1.00 86.69 266 LEU A O 1
ATOM 2104 N N . GLY A 1 267 ? -12.593 -6.549 18.900 1.00 84.12 267 GLY A N 1
ATOM 2105 C CA . GLY A 1 267 ? -13.689 -7.523 18.966 1.00 84.12 267 GLY A CA 1
ATOM 2106 C C . GLY A 1 267 ? -13.596 -8.483 20.165 1.00 84.12 267 GLY A C 1
ATOM 2107 O O . GLY A 1 267 ? -14.615 -8.924 20.706 1.00 84.12 267 GLY A O 1
ATOM 2108 N N . ALA A 1 268 ? -12.386 -8.795 20.644 1.00 84.94 268 ALA A N 1
ATOM 2109 C CA . ALA A 1 268 ? -12.199 -9.518 21.906 1.00 84.94 268 ALA A CA 1
ATOM 2110 C C . ALA A 1 268 ? -12.512 -8.641 23.136 1.00 84.94 268 ALA A C 1
ATOM 2112 O O . ALA A 1 268 ? -13.029 -9.150 24.136 1.00 84.94 268 ALA A O 1
ATOM 2113 N N . SER A 1 269 ? -12.227 -7.337 23.064 1.00 84.88 269 SER A N 1
ATOM 2114 C CA . SER A 1 269 ? -12.586 -6.347 24.085 1.00 84.88 269 SER A CA 1
ATOM 2115 C C . SER A 1 269 ? -14.101 -6.154 24.169 1.00 84.88 269 SER A C 1
ATOM 2117 O O . SER A 1 269 ? -14.664 -6.288 25.255 1.00 84.88 269 SER A O 1
ATOM 2119 N N . GLU A 1 270 ? -14.788 -5.961 23.036 1.00 87.44 270 GLU A N 1
ATOM 2120 C CA . GLU A 1 270 ? -16.244 -5.778 22.984 1.00 87.44 270 GLU A CA 1
ATOM 2121 C C . GLU A 1 270 ? -16.970 -6.967 23.631 1.00 87.44 270 GLU A C 1
ATOM 2123 O O . GLU A 1 270 ? -17.789 -6.778 24.528 1.00 87.44 270 GLU A O 1
ATOM 2128 N N . LYS A 1 271 ? -16.591 -8.210 23.295 1.00 87.19 271 LYS A N 1
ATOM 2129 C CA . LYS A 1 271 ? -17.152 -9.423 23.926 1.00 87.19 271 LYS A CA 1
ATOM 2130 C C . LYS A 1 271 ? -16.987 -9.436 25.450 1.00 87.19 271 LYS A C 1
ATOM 2132 O O . LYS A 1 271 ? -17.902 -9.849 26.164 1.00 87.19 271 LYS A O 1
ATOM 2137 N N . ARG A 1 272 ? -15.843 -8.970 25.968 1.00 88.06 272 ARG A N 1
ATOM 2138 C CA . ARG A 1 272 ? -15.600 -8.844 27.418 1.00 88.06 272 ARG A CA 1
ATOM 2139 C C . ARG A 1 272 ? -16.438 -7.723 28.040 1.00 88.06 272 ARG A C 1
ATOM 2141 O O . ARG A 1 272 ? -16.911 -7.891 29.163 1.00 88.06 272 ARG A O 1
ATOM 2148 N N . LEU A 1 273 ? -16.634 -6.608 27.337 1.00 89.75 273 LEU A N 1
ATOM 2149 C CA . LEU A 1 273 ? -17.475 -5.495 27.786 1.00 89.75 273 LEU A CA 1
ATOM 2150 C C . LEU A 1 273 ? -18.960 -5.889 27.809 1.00 89.75 273 LEU A C 1
ATOM 2152 O O . LEU A 1 273 ? -19.605 -5.667 28.827 1.00 89.75 273 LEU A O 1
ATOM 2156 N N . ILE A 1 274 ? -19.471 -6.582 26.786 1.00 87.06 274 ILE A N 1
ATOM 2157 C CA . ILE A 1 274 ? -20.840 -7.138 26.755 1.00 87.06 274 ILE A CA 1
ATOM 2158 C C . ILE A 1 274 ? -21.069 -8.098 27.936 1.00 87.06 274 ILE A C 1
ATOM 2160 O O . ILE A 1 274 ? -22.087 -8.021 28.628 1.00 87.06 274 ILE A O 1
ATOM 2164 N N . ALA A 1 275 ? -20.107 -8.984 28.220 1.00 89.31 275 ALA A N 1
ATOM 2165 C CA . ALA A 1 275 ? -20.193 -9.895 29.362 1.00 89.31 275 ALA A CA 1
ATOM 2166 C C . ALA A 1 275 ? -20.216 -9.146 30.712 1.00 89.31 275 ALA A C 1
ATOM 2168 O O . ALA A 1 275 ? -21.001 -9.496 31.597 1.00 89.31 275 ALA A O 1
ATOM 2169 N N . LYS A 1 276 ? -19.407 -8.085 30.864 1.00 91.44 276 LYS A N 1
ATOM 2170 C CA . LYS A 1 276 ? -19.448 -7.197 32.041 1.00 91.44 276 LYS A CA 1
ATOM 2171 C C . LYS A 1 276 ? -20.773 -6.443 32.150 1.00 91.44 276 LYS A C 1
ATOM 2173 O O . LYS A 1 276 ? -21.317 -6.369 33.247 1.00 91.44 276 LYS A O 1
ATOM 2178 N N . GLU A 1 277 ? -21.306 -5.927 31.043 1.00 92.19 277 GLU A N 1
ATOM 2179 C CA . GLU A 1 277 ? -22.589 -5.217 31.004 1.00 92.19 277 GLU A CA 1
ATOM 2180 C C . GLU A 1 277 ? -23.719 -6.117 31.525 1.00 92.19 277 GLU A C 1
ATOM 2182 O O . GLU A 1 277 ? -24.455 -5.735 32.435 1.00 92.19 277 GLU A O 1
ATOM 2187 N N . SER A 1 278 ? -23.797 -7.349 31.010 1.00 90.88 278 SER A N 1
ATOM 2188 C CA . SER A 1 278 ? -24.777 -8.349 31.445 1.00 90.88 278 SER A CA 1
ATOM 2189 C C . SER A 1 278 ? -24.611 -8.717 32.926 1.00 90.88 278 SER A C 1
ATOM 2191 O O . SER A 1 278 ? -25.594 -8.748 33.668 1.00 90.88 278 SER A O 1
ATOM 2193 N N . SER A 1 279 ? -23.370 -8.914 33.387 1.00 92.88 279 SER A N 1
ATOM 2194 C CA . SER A 1 279 ? -23.060 -9.218 34.792 1.00 92.88 279 SER A CA 1
ATOM 2195 C C . SER A 1 279 ? -23.488 -8.092 35.743 1.00 92.88 279 SER A C 1
ATOM 2197 O O . SER A 1 279 ? -24.225 -8.336 36.700 1.00 92.88 279 SER A O 1
ATOM 2199 N N . TYR A 1 280 ? -23.130 -6.837 35.448 1.00 92.81 280 TYR A N 1
ATOM 2200 C CA . TYR A 1 280 ? -23.544 -5.693 36.266 1.00 92.81 280 TYR A CA 1
ATOM 2201 C C . TYR A 1 280 ? -25.062 -5.473 36.222 1.00 92.81 280 TYR A C 1
ATOM 2203 O O . TYR A 1 280 ? -25.665 -5.214 37.261 1.00 92.81 280 TYR A O 1
ATOM 2211 N N . ALA A 1 281 ? -25.716 -5.661 35.071 1.00 89.81 281 ALA A N 1
ATOM 2212 C CA . ALA A 1 281 ? -27.175 -5.593 34.974 1.00 89.81 281 ALA A CA 1
ATOM 2213 C C . ALA A 1 281 ? -27.883 -6.677 35.815 1.00 89.81 281 ALA A C 1
ATOM 2215 O O . ALA A 1 281 ? -28.934 -6.411 36.404 1.00 89.81 281 ALA A O 1
ATOM 2216 N N . GLN A 1 282 ? -27.315 -7.885 35.912 1.00 92.62 282 GLN A N 1
ATOM 2217 C CA . GLN A 1 282 ? -27.805 -8.933 36.815 1.00 92.62 282 GLN A CA 1
ATOM 2218 C C . GLN A 1 282 ? -27.568 -8.573 38.288 1.00 92.62 282 GLN A C 1
ATOM 2220 O O . GLN A 1 282 ? -28.481 -8.723 39.100 1.00 92.62 282 GLN A O 1
ATOM 2225 N N . GLN A 1 283 ? -26.393 -8.039 38.634 1.00 91.69 283 GLN A N 1
ATOM 2226 C CA . GLN A 1 283 ? -26.072 -7.627 40.005 1.00 91.69 283 GLN A CA 1
ATOM 2227 C C . GLN A 1 283 ? -26.963 -6.473 40.491 1.00 91.69 283 GLN A C 1
ATOM 2229 O O . GLN A 1 283 ? -27.478 -6.551 41.602 1.00 91.69 283 GLN A O 1
ATOM 2234 N N . ILE A 1 284 ? -27.259 -5.471 39.654 1.00 90.94 284 ILE A N 1
ATOM 2235 C CA . ILE A 1 284 ? -28.237 -4.405 39.961 1.00 90.94 284 ILE A CA 1
ATOM 2236 C C . ILE A 1 284 ? -29.620 -5.003 40.262 1.00 90.94 284 ILE A C 1
ATOM 2238 O O . ILE A 1 284 ? -30.246 -4.655 41.262 1.00 90.94 284 ILE A O 1
ATOM 2242 N N . LYS A 1 285 ? -30.100 -5.941 39.430 1.00 91.56 285 LYS A N 1
ATOM 2243 C CA . LYS A 1 285 ? -31.388 -6.621 39.660 1.00 91.56 285 LYS A CA 1
ATOM 2244 C C . LYS A 1 285 ? -31.398 -7.407 40.973 1.00 91.56 285 LYS A C 1
ATOM 2246 O O . LYS A 1 285 ? -32.379 -7.321 41.705 1.00 91.56 285 LYS A O 1
ATOM 2251 N N . ALA A 1 286 ? -30.323 -8.134 41.277 1.00 91.69 286 ALA A N 1
ATOM 2252 C CA . ALA A 1 286 ? -30.195 -8.910 42.507 1.00 91.69 286 ALA A CA 1
ATOM 2253 C C . ALA A 1 286 ? -30.157 -8.015 43.758 1.00 91.69 286 ALA A C 1
ATOM 2255 O O . ALA A 1 286 ? -30.888 -8.277 44.708 1.00 91.69 286 ALA A O 1
ATOM 2256 N N . GLN A 1 287 ? -29.383 -6.925 43.739 1.00 91.06 287 GLN A N 1
ATOM 2257 C CA . GLN A 1 287 ? -29.314 -5.979 44.859 1.00 91.06 287 GLN A CA 1
ATOM 2258 C C . GLN A 1 287 ? -30.642 -5.235 45.067 1.00 91.06 287 GLN A C 1
ATOM 2260 O O . GLN A 1 287 ? -31.113 -5.133 46.194 1.00 91.06 287 GLN A O 1
ATOM 2265 N N . ASN A 1 288 ? -31.321 -4.817 43.992 1.00 89.88 288 ASN A N 1
ATOM 2266 C CA . ASN A 1 288 ? -32.662 -4.224 44.086 1.00 89.88 288 ASN A CA 1
ATOM 2267 C C . ASN A 1 288 ? -33.722 -5.215 44.603 1.00 89.88 288 ASN A C 1
ATOM 2269 O O . ASN A 1 288 ? -34.690 -4.801 45.237 1.00 89.88 288 ASN A O 1
ATOM 2273 N N . ALA A 1 289 ? -33.574 -6.514 44.321 1.00 90.38 289 ALA A N 1
ATOM 2274 C CA . ALA A 1 289 ? -34.444 -7.550 44.877 1.00 90.38 289 ALA A CA 1
ATOM 2275 C C . ALA A 1 289 ? -34.149 -7.806 46.366 1.00 90.38 289 ALA A C 1
ATOM 2277 O O . ALA A 1 289 ? -35.093 -7.946 47.140 1.00 90.38 289 ALA A O 1
ATOM 2278 N N . LYS A 1 290 ? -32.868 -7.798 46.769 1.00 90.00 290 LYS A N 1
ATOM 2279 C CA . LYS A 1 290 ? -32.447 -7.880 48.176 1.00 90.00 290 LYS A CA 1
ATOM 2280 C C . LYS A 1 290 ? -32.993 -6.700 48.983 1.00 90.00 290 LYS A C 1
ATOM 2282 O O . LYS A 1 290 ? -33.738 -6.935 49.922 1.00 90.00 290 LYS A O 1
ATOM 2287 N N . ALA A 1 291 ? -32.742 -5.463 48.545 1.00 86.75 291 ALA A N 1
ATOM 2288 C CA . ALA A 1 291 ? -33.256 -4.252 49.191 1.00 86.75 291 ALA A CA 1
ATOM 2289 C C . ALA A 1 291 ? -34.777 -4.324 49.433 1.00 86.75 291 ALA A C 1
ATOM 2291 O O . ALA A 1 291 ? -35.238 -4.121 50.546 1.00 86.75 291 ALA A O 1
ATOM 2292 N N . LYS A 1 292 ? -35.562 -4.740 48.426 1.00 91.06 292 LYS A N 1
ATOM 2293 C CA . LYS A 1 292 ? -37.017 -4.940 48.576 1.00 91.06 292 LYS A CA 1
ATOM 2294 C C . LYS A 1 292 ? -37.406 -6.037 49.572 1.00 91.06 292 LYS A C 1
ATOM 2296 O O . LYS A 1 292 ? -38.455 -5.929 50.200 1.00 91.06 292 LYS A O 1
ATOM 2301 N N . SER A 1 293 ? -36.619 -7.107 49.666 1.00 90.94 293 SER A N 1
ATOM 2302 C CA . SER A 1 293 ? -36.836 -8.185 50.637 1.00 90.94 293 SER A CA 1
ATOM 2303 C C . SER A 1 293 ? -36.565 -7.700 52.061 1.00 90.94 293 SER A C 1
ATOM 2305 O O . SER A 1 293 ? -37.341 -7.997 52.968 1.00 90.94 293 SER A O 1
ATOM 2307 N N . ASP A 1 294 ? -35.495 -6.931 52.242 1.00 85.88 294 ASP A N 1
ATOM 2308 C CA . ASP A 1 294 ? -35.067 -6.430 53.545 1.00 85.88 294 ASP A CA 1
ATOM 2309 C C . ASP A 1 294 ? -36.005 -5.308 54.031 1.00 85.88 294 ASP A C 1
ATOM 2311 O O . ASP A 1 294 ? -36.505 -5.399 55.151 1.00 85.88 294 ASP A O 1
ATOM 2315 N N . ALA A 1 295 ? -36.431 -4.396 53.146 1.00 86.12 295 ALA A N 1
ATOM 2316 C CA . ALA A 1 295 ? -37.506 -3.423 53.389 1.00 86.12 295 ALA A CA 1
ATOM 2317 C C . ALA A 1 295 ? -38.824 -4.086 53.835 1.00 86.12 295 ALA A C 1
ATOM 2319 O O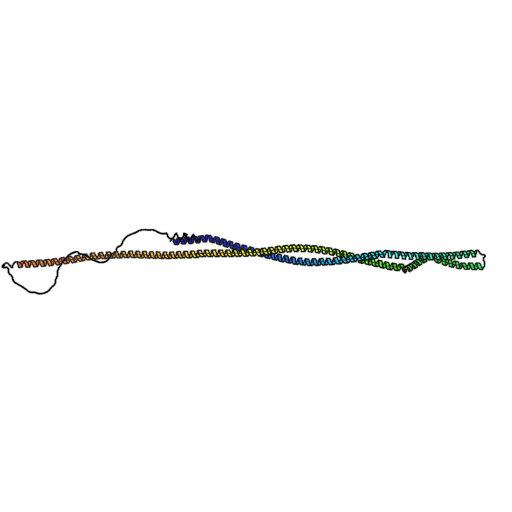 . ALA A 1 295 ? -39.493 -3.662 54.782 1.00 86.12 295 ALA A O 1
ATOM 2320 N N . ALA A 1 296 ? -39.225 -5.165 53.149 1.00 88.25 296 ALA A N 1
ATOM 2321 C CA . ALA A 1 296 ? -40.434 -5.910 53.494 1.00 88.25 296 ALA A CA 1
ATOM 2322 C C . ALA A 1 296 ? -40.295 -6.623 54.850 1.00 88.25 296 ALA A C 1
ATOM 2324 O O . ALA A 1 296 ? -41.260 -6.694 55.615 1.00 88.25 296 ALA A O 1
ATOM 2325 N N . ARG A 1 297 ? -39.096 -7.125 55.170 1.00 88.56 297 ARG A N 1
ATOM 2326 C CA . ARG A 1 297 ? -38.774 -7.724 56.469 1.00 88.56 297 ARG A CA 1
ATOM 2327 C C . ARG A 1 297 ? -38.811 -6.681 57.585 1.00 88.56 297 ARG A C 1
ATOM 2329 O O . ARG A 1 297 ? -39.412 -6.964 58.620 1.00 88.56 297 ARG A O 1
ATOM 2336 N N . GLU A 1 298 ? -38.248 -5.493 57.367 1.00 87.81 298 GLU A N 1
ATOM 2337 C CA . GLU A 1 298 ? -38.323 -4.363 58.298 1.00 87.81 298 GLU A CA 1
ATOM 2338 C C . GLU A 1 298 ? -39.788 -4.010 58.597 1.00 87.81 298 GLU A C 1
ATOM 2340 O O . GLU A 1 298 ? -40.207 -4.049 59.755 1.00 87.81 298 GLU A O 1
ATOM 2345 N N . GLY A 1 299 ? -40.611 -3.810 57.561 1.00 85.38 299 GLY A N 1
ATOM 2346 C CA . GLY A 1 299 ? -42.039 -3.515 57.717 1.00 85.38 299 GLY A CA 1
ATOM 2347 C C . GLY A 1 299 ? -42.829 -4.599 58.468 1.00 85.38 299 GLY A C 1
ATOM 2348 O O . GLY A 1 299 ? -43.715 -4.282 59.264 1.00 85.38 299 GLY A O 1
ATOM 2349 N N . VAL A 1 300 ? -42.500 -5.884 58.281 1.00 89.00 300 VAL A N 1
ATOM 2350 C CA . VAL A 1 300 ? -43.107 -6.991 59.050 1.00 89.00 300 VAL A CA 1
ATOM 2351 C C . VAL A 1 300 ? -42.663 -6.974 60.518 1.00 89.00 300 VAL A C 1
ATOM 2353 O O . VAL A 1 300 ? -43.481 -7.225 61.407 1.00 89.00 300 VAL A O 1
ATOM 2356 N N . LEU A 1 301 ? -41.393 -6.672 60.798 1.00 85.94 301 LEU A N 1
ATOM 2357 C CA . LEU A 1 301 ? -40.877 -6.564 62.165 1.00 85.94 301 LEU A CA 1
ATOM 2358 C C . LEU A 1 301 ? -41.460 -5.342 62.894 1.00 85.94 301 LEU A C 1
ATOM 2360 O O . LEU A 1 301 ? -41.883 -5.470 64.044 1.00 85.94 301 LEU A O 1
ATOM 2364 N N . GLU A 1 302 ? -41.583 -4.194 62.222 1.00 85.81 302 GLU A N 1
ATOM 2365 C CA . GLU A 1 302 ? -42.294 -3.024 62.747 1.00 85.81 302 GLU A CA 1
ATOM 2366 C C . GLU A 1 302 ? -43.752 -3.348 63.094 1.00 85.81 302 GLU A C 1
ATOM 2368 O O . GLU A 1 302 ? -44.234 -2.978 64.166 1.00 85.81 302 GLU A O 1
ATOM 2373 N N . GLN A 1 303 ? -44.475 -4.028 62.194 1.00 86.56 303 GLN A N 1
ATOM 2374 C CA . GLN A 1 303 ? -45.863 -4.424 62.439 1.00 86.56 303 GLN A CA 1
ATOM 2375 C C . GLN A 1 303 ? -45.971 -5.361 63.644 1.00 86.56 303 GLN A C 1
ATOM 2377 O O . GLN A 1 303 ? -46.887 -5.199 64.450 1.00 86.56 303 GLN A O 1
ATOM 2382 N N . ARG A 1 304 ? -45.021 -6.291 63.819 1.00 84.69 304 ARG A N 1
ATOM 2383 C CA . ARG A 1 304 ? -44.939 -7.138 65.020 1.00 84.69 304 ARG A CA 1
ATOM 2384 C C . ARG A 1 304 ? -44.692 -6.321 66.287 1.00 84.69 304 ARG A C 1
ATOM 2386 O O . ARG A 1 304 ? -45.396 -6.547 67.265 1.00 84.69 304 ARG A O 1
ATOM 2393 N N . MET A 1 305 ? -43.774 -5.350 66.270 1.00 82.75 305 MET A N 1
ATOM 2394 C CA . MET A 1 305 ? -43.532 -4.473 67.425 1.00 82.75 305 MET A CA 1
ATOM 2395 C C . MET A 1 305 ? -44.781 -3.650 67.778 1.00 82.75 305 MET A C 1
ATOM 2397 O O . MET A 1 305 ? -45.200 -3.631 68.932 1.00 82.75 305 MET A O 1
ATOM 2401 N N . LYS A 1 306 ? -45.429 -3.035 66.779 1.00 84.38 306 LYS A N 1
ATOM 2402 C CA . LYS A 1 306 ? -46.672 -2.258 66.949 1.00 84.38 306 LYS A CA 1
ATOM 2403 C C . LYS A 1 306 ? -47.824 -3.136 67.464 1.00 84.38 306 LYS A C 1
ATOM 2405 O O . LYS A 1 306 ? -48.620 -2.683 68.284 1.00 84.38 306 LYS A O 1
ATOM 2410 N N . ALA A 1 307 ? -47.908 -4.395 67.026 1.00 82.75 307 ALA A N 1
ATOM 2411 C CA . ALA A 1 307 ? -48.901 -5.358 67.503 1.00 82.75 307 ALA A CA 1
ATOM 2412 C C . ALA A 1 307 ? -48.634 -5.837 68.943 1.00 82.75 307 ALA A C 1
ATOM 2414 O O . ALA A 1 307 ? -49.590 -5.959 69.711 1.00 82.75 307 ALA A O 1
ATOM 2415 N N . ALA A 1 308 ? -47.371 -6.056 69.323 1.00 79.38 308 ALA A N 1
ATOM 2416 C CA . ALA A 1 308 ? -46.968 -6.362 70.698 1.00 79.38 308 ALA A CA 1
ATOM 2417 C C . ALA A 1 308 ? -47.323 -5.192 71.632 1.00 79.38 308 ALA A C 1
ATOM 2419 O O . ALA A 1 308 ? -48.228 -5.318 72.452 1.00 79.38 308 ALA A O 1
ATOM 2420 N N . GLN A 1 309 ? -46.786 -3.996 71.359 1.00 82.38 309 GLN A N 1
ATOM 2421 C CA . GLN A 1 309 ? -47.080 -2.770 72.116 1.00 82.38 309 GLN A CA 1
ATOM 2422 C C . GLN A 1 309 ? -48.589 -2.499 72.259 1.00 82.38 309 GLN A C 1
ATOM 2424 O O . GLN A 1 309 ? -49.049 -2.080 73.323 1.00 82.38 309 GLN A O 1
ATOM 2429 N N . LYS A 1 310 ? -49.387 -2.761 71.211 1.00 84.12 310 LYS A N 1
ATOM 2430 C CA . LYS A 1 310 ? -50.852 -2.685 71.301 1.00 84.12 310 LYS A CA 1
ATOM 2431 C C . LYS A 1 310 ? -51.430 -3.753 72.233 1.00 84.12 310 LYS A C 1
ATOM 2433 O O . LYS A 1 310 ? -52.298 -3.427 73.032 1.00 84.12 310 LYS A O 1
ATOM 2438 N N . THR A 1 311 ? -50.982 -5.002 72.137 1.00 79.06 311 THR A N 1
ATOM 2439 C CA . THR A 1 311 ? -51.452 -6.103 72.993 1.00 79.06 311 THR A CA 1
ATOM 2440 C C . THR A 1 311 ? -51.169 -5.804 74.464 1.00 79.06 311 THR A C 1
ATOM 2442 O O . THR A 1 311 ? -52.096 -5.842 75.270 1.00 79.06 311 THR A O 1
ATOM 2445 N N . LEU A 1 312 ? -49.945 -5.380 74.797 1.00 77.81 312 LEU A N 1
ATOM 2446 C CA . LEU A 1 312 ? -49.580 -4.927 76.141 1.00 77.81 312 LEU A CA 1
ATOM 2447 C C . LEU A 1 312 ? -50.455 -3.767 76.617 1.00 77.81 312 LEU A C 1
ATOM 2449 O O . LEU A 1 312 ? -50.902 -3.770 77.765 1.00 77.81 312 LEU A O 1
ATOM 2453 N N . LYS A 1 313 ? -50.721 -2.779 75.754 1.00 80.38 313 LYS A N 1
ATOM 2454 C CA . LYS A 1 313 ? -51.588 -1.645 76.088 1.00 80.38 313 LYS A CA 1
ATOM 2455 C C . LYS A 1 313 ? -53.030 -2.092 76.349 1.00 80.38 313 LYS A C 1
ATOM 2457 O O . LYS A 1 313 ? -53.565 -1.775 77.408 1.00 80.38 313 LYS A O 1
ATOM 2462 N N . ASP A 1 314 ? -53.625 -2.872 75.448 1.00 79.56 314 ASP A N 1
ATOM 2463 C CA . ASP A 1 314 ? -54.984 -3.411 75.581 1.00 79.56 314 ASP A CA 1
ATOM 2464 C C . ASP A 1 314 ? -55.112 -4.287 76.850 1.00 79.56 314 ASP A C 1
ATOM 2466 O O . ASP A 1 314 ? -56.136 -4.261 77.537 1.00 79.56 314 ASP A O 1
ATOM 2470 N N . GLU A 1 315 ? -54.082 -5.065 77.201 1.00 75.19 315 GLU A N 1
ATOM 2471 C CA . GLU A 1 315 ? -54.049 -5.873 78.426 1.00 75.19 315 GLU A CA 1
ATOM 2472 C C . GLU A 1 315 ? -53.833 -5.035 79.692 1.00 75.19 315 GLU A C 1
ATOM 2474 O O . GLU A 1 315 ? -54.469 -5.312 80.713 1.00 75.19 315 GLU A O 1
ATOM 2479 N N . THR A 1 316 ? -53.009 -3.987 79.625 1.00 74.88 316 THR A N 1
ATOM 2480 C CA . THR A 1 316 ? -52.797 -3.033 80.724 1.00 74.88 316 THR A CA 1
ATOM 2481 C C . THR A 1 316 ? -54.082 -2.266 81.017 1.00 74.88 316 THR A C 1
ATOM 2483 O O . THR A 1 316 ? -54.540 -2.289 82.157 1.00 74.88 316 THR A O 1
ATOM 2486 N N . GLU A 1 317 ? -54.747 -1.711 79.998 1.00 77.12 317 GLU A N 1
ATOM 2487 C CA . GLU A 1 317 ? -56.046 -1.041 80.142 1.00 77.12 317 GLU A CA 1
ATOM 2488 C C . GLU A 1 317 ? -57.114 -1.995 80.706 1.00 77.12 317 GLU A C 1
ATOM 2490 O O . GLU A 1 317 ? -57.879 -1.621 81.597 1.00 77.12 317 GLU A O 1
ATOM 2495 N N . ARG A 1 318 ? -57.169 -3.263 80.266 1.00 75.25 318 ARG A N 1
ATOM 2496 C CA . ARG A 1 318 ? -58.059 -4.277 80.877 1.00 75.25 318 ARG A CA 1
ATOM 2497 C C . ARG A 1 318 ? -57.704 -4.558 82.339 1.00 75.25 318 ARG A C 1
ATOM 2499 O O . ARG A 1 318 ? -58.607 -4.766 83.152 1.00 75.25 318 ARG A O 1
ATOM 2506 N N . GLY A 1 319 ? -56.415 -4.584 82.671 1.00 70.69 319 GLY A N 1
ATOM 2507 C CA . GLY A 1 319 ? -55.902 -4.753 84.028 1.00 70.69 319 GLY A CA 1
ATOM 2508 C C . GL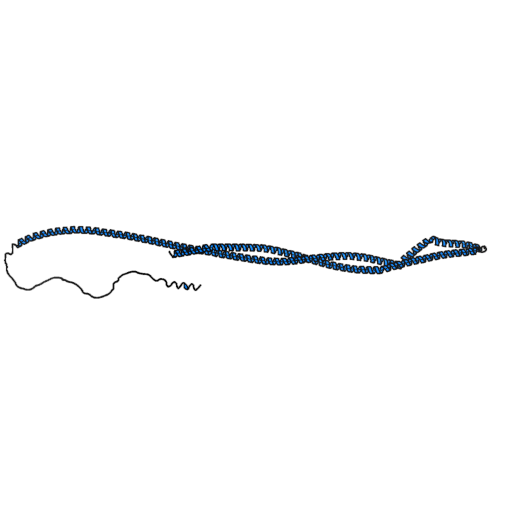Y A 1 319 ? -56.319 -3.610 84.948 1.00 70.69 319 GLY A C 1
ATOM 2509 O O . GLY A 1 319 ? -56.914 -3.856 85.998 1.00 70.69 319 GLY A O 1
ATOM 2510 N N . GLU A 1 320 ? -56.079 -2.372 84.523 1.00 74.56 320 GLU A N 1
ATOM 2511 C CA . GLU A 1 320 ? -56.468 -1.147 85.224 1.00 74.56 320 GLU A CA 1
ATOM 2512 C C . GLU A 1 320 ? -57.985 -1.069 85.419 1.00 74.56 320 GLU A C 1
ATOM 2514 O O . GLU A 1 320 ? -58.445 -0.877 86.544 1.00 74.56 320 GLU A O 1
ATOM 2519 N N . ASN A 1 321 ? -58.777 -1.337 84.375 1.00 73.00 321 ASN A N 1
ATOM 2520 C CA . ASN A 1 321 ? -60.239 -1.389 84.470 1.00 73.00 321 ASN A CA 1
ATOM 2521 C C . ASN A 1 321 ? -60.732 -2.467 85.456 1.00 73.00 321 ASN A C 1
ATOM 2523 O O . ASN A 1 321 ? -61.683 -2.239 86.207 1.00 73.00 321 ASN A O 1
ATOM 2527 N N . TYR A 1 322 ? -60.092 -3.642 85.502 1.00 70.56 322 TYR A N 1
ATOM 2528 C CA . TYR A 1 322 ? -60.435 -4.701 86.460 1.00 70.56 322 TYR A CA 1
ATOM 2529 C C . TYR A 1 322 ? -60.052 -4.322 87.902 1.00 70.56 322 TYR A C 1
ATOM 2531 O O . TYR A 1 322 ? -60.844 -4.548 88.820 1.00 70.56 322 TYR A O 1
ATOM 2539 N N . VAL A 1 323 ? -58.893 -3.686 88.110 1.00 70.69 323 VAL A N 1
ATOM 2540 C CA . VAL A 1 323 ? -58.485 -3.149 89.421 1.00 70.69 323 VAL A CA 1
ATOM 2541 C C . VAL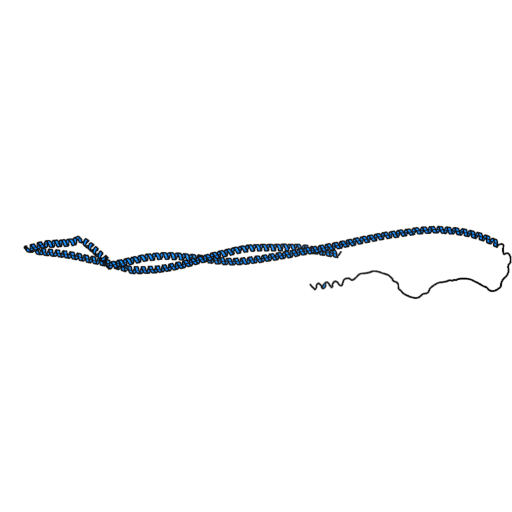 A 1 323 ? -59.438 -2.039 89.873 1.00 70.69 323 VAL A C 1
ATOM 2543 O O . VAL A 1 323 ? -59.951 -2.114 90.987 1.00 70.69 323 VAL A O 1
ATOM 2546 N N . ALA A 1 324 ? -59.759 -1.071 89.010 1.00 69.25 324 ALA A N 1
ATOM 2547 C CA . ALA A 1 324 ? -60.710 0.005 89.292 1.00 69.25 324 ALA A CA 1
ATOM 2548 C C . ALA A 1 324 ? -62.103 -0.537 89.646 1.00 69.25 324 ALA A C 1
ATOM 2550 O O . ALA A 1 324 ? -62.725 -0.079 90.608 1.00 69.25 324 ALA A O 1
ATOM 2551 N N . ARG A 1 325 ? -62.570 -1.575 88.938 1.00 72.88 325 ARG A N 1
ATOM 2552 C CA . ARG A 1 325 ? -63.828 -2.256 89.262 1.00 72.88 325 ARG A CA 1
ATOM 2553 C C . ARG A 1 325 ? -63.779 -2.891 90.652 1.00 72.88 325 ARG A C 1
ATOM 2555 O O . ARG A 1 325 ? -64.708 -2.670 91.423 1.00 72.88 325 ARG A O 1
ATOM 2562 N N . ILE A 1 326 ? -62.701 -3.599 91.004 1.00 70.56 326 ILE A N 1
ATOM 2563 C CA . ILE A 1 326 ? -62.545 -4.230 92.327 1.00 70.56 326 ILE A CA 1
ATOM 2564 C C . ILE A 1 326 ? -62.424 -3.196 93.446 1.00 70.56 326 ILE A C 1
ATOM 2566 O O . ILE A 1 326 ? -63.058 -3.375 94.480 1.00 70.56 326 ILE A O 1
ATOM 2570 N N . VAL A 1 327 ? -61.685 -2.104 93.244 1.00 73.06 327 VAL A N 1
ATOM 2571 C CA . VAL A 1 327 ? -61.618 -0.994 94.209 1.00 73.06 327 VAL A CA 1
ATOM 2572 C C . VAL A 1 327 ? -62.995 -0.346 94.382 1.00 73.06 327 VAL A C 1
ATOM 2574 O O . VAL A 1 327 ? -63.398 -0.073 95.509 1.00 73.06 327 VAL A O 1
ATOM 2577 N N . SER A 1 328 ? -63.779 -0.179 93.308 1.00 72.06 328 SER A N 1
ATOM 2578 C CA . SER A 1 328 ? -65.152 0.332 93.426 1.00 72.06 328 SER A CA 1
ATOM 2579 C C . SER A 1 328 ? -66.070 -0.629 94.199 1.00 72.06 328 SER A C 1
ATOM 2581 O O . SER A 1 328 ? -66.899 -0.174 94.985 1.00 72.06 328 SER A O 1
ATOM 2583 N N . THR A 1 329 ? -65.891 -1.948 94.036 1.00 69.69 329 THR A N 1
ATOM 2584 C CA . THR A 1 329 ? -66.623 -2.976 94.792 1.00 69.69 329 THR A CA 1
ATOM 2585 C C . THR A 1 329 ? -66.213 -2.967 96.264 1.00 69.69 329 THR A C 1
ATOM 2587 O O . THR A 1 329 ? -67.081 -2.845 97.114 1.00 69.69 329 THR A O 1
ATOM 2590 N N . GLN A 1 330 ? -64.913 -2.953 96.573 1.00 67.19 330 GLN A N 1
ATOM 2591 C CA . GLN A 1 330 ? -64.404 -2.874 97.948 1.00 67.19 330 GLN A CA 1
ATOM 2592 C C . GLN A 1 330 ? -64.831 -1.592 98.669 1.00 67.19 330 GLN A C 1
ATOM 2594 O O . GLN A 1 330 ? -65.170 -1.647 99.846 1.00 67.19 330 GLN A O 1
ATOM 2599 N N . ASN A 1 331 ? -64.878 -0.451 97.977 1.00 69.75 331 ASN A N 1
ATOM 2600 C CA . ASN A 1 331 ? -65.399 0.791 98.550 1.00 69.75 331 ASN A CA 1
ATOM 2601 C C . ASN A 1 331 ? -66.915 0.712 98.804 1.00 69.75 331 ASN A C 1
ATOM 2603 O O . ASN A 1 331 ? -67.402 1.288 99.775 1.00 69.75 331 ASN A O 1
ATOM 2607 N N . ARG A 1 332 ? -67.663 -0.026 97.971 1.00 63.91 332 ARG A N 1
ATOM 2608 C CA . ARG A 1 332 ? -69.085 -0.334 98.199 1.00 63.91 332 ARG A CA 1
ATOM 2609 C C . ARG A 1 332 ? -69.281 -1.245 99.408 1.00 63.91 332 ARG A C 1
ATOM 2611 O O . ARG A 1 332 ? -70.126 -0.940 100.242 1.00 63.91 332 ARG A O 1
ATOM 2618 N N . ASP A 1 333 ? -68.484 -2.302 99.517 1.00 65.38 333 ASP A N 1
ATOM 2619 C CA . ASP A 1 333 ? -68.531 -3.263 100.621 1.00 65.38 333 ASP A CA 1
ATOM 2620 C C . ASP A 1 333 ? -68.137 -2.586 101.946 1.00 65.38 333 ASP A C 1
ATOM 2622 O O . ASP A 1 333 ? -68.833 -2.730 102.946 1.00 65.38 333 ASP A O 1
ATOM 2626 N N . ALA A 1 334 ? -67.098 -1.744 101.943 1.00 69.31 334 ALA A N 1
ATOM 2627 C CA . ALA A 1 334 ? -66.695 -0.945 103.103 1.00 69.31 334 ALA A CA 1
ATOM 2628 C C . ALA A 1 334 ? -67.762 0.090 103.508 1.00 69.31 334 ALA A C 1
ATOM 2630 O O . ALA A 1 334 ? -68.014 0.281 104.697 1.00 69.31 334 ALA A O 1
ATOM 2631 N N . ALA A 1 335 ? -68.429 0.733 102.543 1.00 65.31 335 ALA A N 1
ATOM 2632 C CA . ALA A 1 335 ? -69.562 1.618 102.822 1.00 65.31 335 ALA A CA 1
ATOM 2633 C C . ALA A 1 335 ? -70.789 0.852 103.357 1.00 65.31 335 ALA A C 1
ATOM 2635 O O . ALA A 1 335 ? -71.554 1.397 104.153 1.00 65.31 335 ALA A O 1
ATOM 2636 N N . PHE A 1 336 ? -70.970 -0.408 102.951 1.00 67.25 336 PHE A N 1
ATOM 2637 C CA . PHE A 1 336 ? -72.013 -1.291 103.468 1.00 67.25 336 PHE A CA 1
ATOM 2638 C C . PHE A 1 336 ? -71.704 -1.755 104.901 1.00 67.25 336 PHE A C 1
ATOM 2640 O O . PHE A 1 336 ? -72.557 -1.606 105.771 1.00 67.25 336 PHE A O 1
ATOM 2647 N N . GLU A 1 337 ? -70.477 -2.202 105.196 1.00 69.25 337 GLU A N 1
ATOM 2648 C CA . GLU A 1 337 ? -70.040 -2.513 106.569 1.00 69.25 337 GLU A CA 1
ATOM 2649 C C . GLU A 1 337 ? -70.130 -1.294 107.501 1.00 69.25 337 GLU A C 1
ATOM 2651 O O . GLU A 1 337 ? -70.531 -1.427 108.658 1.00 69.25 337 GLU A O 1
ATOM 2656 N N . ALA A 1 338 ? -69.791 -0.096 107.012 1.00 68.19 338 ALA A N 1
ATOM 2657 C CA . ALA A 1 338 ? -69.916 1.138 107.785 1.00 68.19 338 ALA A CA 1
ATOM 2658 C C . ALA A 1 338 ? -71.380 1.457 108.136 1.00 68.19 338 ALA A C 1
ATOM 2660 O O . ALA A 1 338 ? -71.656 1.864 109.265 1.00 68.19 338 ALA A O 1
ATOM 2661 N N . LYS A 1 339 ? -72.323 1.225 107.208 1.00 67.94 339 LYS A N 1
ATOM 2662 C CA . LYS A 1 339 ? -73.763 1.309 107.502 1.00 67.94 339 LYS A CA 1
ATOM 2663 C C . LYS A 1 339 ? -74.199 0.258 108.518 1.00 67.94 339 LYS A C 1
ATOM 2665 O O . LYS A 1 339 ? -74.861 0.619 109.484 1.00 67.94 339 LYS A O 1
ATOM 2670 N N . LEU A 1 340 ? -73.773 -0.994 108.343 1.00 70.81 340 LEU A N 1
ATOM 2671 C CA . LEU A 1 340 ? -74.129 -2.101 109.232 1.00 70.81 340 LEU A CA 1
ATOM 2672 C C . LEU A 1 340 ? -73.706 -1.816 110.685 1.00 70.81 340 LEU A C 1
ATOM 2674 O O . LEU A 1 340 ? -74.512 -1.953 111.598 1.00 70.81 340 LEU A O 1
ATOM 2678 N N . ARG A 1 341 ? -72.482 -1.309 110.904 1.00 69.62 341 ARG A N 1
ATOM 2679 C CA . ARG A 1 341 ? -72.022 -0.889 112.244 1.00 69.62 341 ARG A CA 1
ATOM 2680 C C . ARG A 1 341 ? -72.798 0.306 112.802 1.00 69.62 341 ARG A C 1
ATOM 2682 O O . ARG A 1 341 ? -72.973 0.398 114.014 1.00 69.62 341 ARG A O 1
ATOM 2689 N N . GLY A 1 342 ? -73.254 1.223 111.946 1.00 69.44 342 GLY A N 1
ATOM 2690 C CA . GLY A 1 342 ? -74.137 2.321 112.350 1.00 69.44 342 GLY A CA 1
ATOM 2691 C C . GLY A 1 342 ? -75.500 1.819 112.838 1.00 69.44 342 GLY A C 1
ATOM 2692 O O . GLY A 1 342 ? -75.994 2.279 113.866 1.00 69.44 342 GLY A O 1
ATOM 2693 N N . GLU A 1 343 ? -76.071 0.827 112.151 1.00 67.19 343 GLU A N 1
ATOM 2694 C CA . GLU A 1 343 ? -77.319 0.163 112.546 1.00 67.19 343 GLU A CA 1
ATOM 2695 C C . GLU A 1 343 ? -77.150 -0.651 113.845 1.00 67.19 343 GLU A C 1
ATOM 2697 O O . GLU A 1 343 ? -77.981 -0.537 114.746 1.00 67.19 343 GLU A O 1
ATOM 2702 N N . GLU A 1 344 ? -76.040 -1.381 114.017 1.00 68.00 344 GLU A N 1
ATOM 2703 C CA . GLU A 1 344 ? -75.712 -2.076 115.275 1.00 68.00 344 GLU A CA 1
ATOM 2704 C C . GLU A 1 344 ? -75.574 -1.107 116.466 1.00 68.00 344 GLU A C 1
ATOM 2706 O O . GLU A 1 344 ? -76.063 -1.390 117.564 1.00 68.00 344 GLU A O 1
ATOM 2711 N N . GLN A 1 345 ? -74.953 0.062 116.262 1.00 66.38 345 GLN A N 1
ATOM 2712 C CA . GLN A 1 345 ? -74.841 1.097 117.297 1.00 66.38 345 GLN A CA 1
ATOM 2713 C C . GLN A 1 345 ? -76.197 1.726 117.647 1.00 66.38 345 GLN A C 1
ATOM 2715 O O . GLN A 1 345 ? -76.471 1.949 118.829 1.00 66.38 345 GLN A O 1
ATOM 2720 N N . ALA A 1 346 ? -77.064 1.964 116.658 1.00 64.44 346 ALA A N 1
ATOM 2721 C CA . ALA A 1 346 ? -78.429 2.437 116.892 1.00 64.44 346 ALA A CA 1
ATOM 2722 C C . ALA A 1 346 ? -79.250 1.413 117.701 1.00 64.44 346 ALA A C 1
ATOM 2724 O O . ALA A 1 346 ? -79.896 1.774 118.688 1.00 64.44 346 ALA A O 1
ATOM 2725 N N . PHE A 1 347 ? -79.143 0.124 117.361 1.00 65.31 347 PHE A N 1
ATOM 2726 C CA . PHE A 1 347 ? -79.802 -0.965 118.090 1.00 65.31 347 PHE A CA 1
ATOM 2727 C C . PHE A 1 347 ? -79.317 -1.068 119.550 1.00 65.31 347 PHE A C 1
ATOM 2729 O O . PHE A 1 347 ? -80.107 -1.309 120.466 1.00 65.31 347 PHE A O 1
ATOM 2736 N N . GLY A 1 348 ? -78.024 -0.819 119.790 1.00 64.06 348 GLY A N 1
ATOM 2737 C CA . GLY A 1 348 ? -77.446 -0.741 121.134 1.00 64.06 348 GLY A CA 1
ATOM 2738 C C . GLY A 1 348 ? -77.999 0.410 121.985 1.00 64.06 348 GLY A C 1
ATOM 2739 O O . GLY A 1 348 ? -78.240 0.218 123.177 1.00 64.06 348 GLY A O 1
ATOM 2740 N N . GLN A 1 349 ? -78.245 1.583 121.390 1.00 63.31 349 GLN A N 1
ATOM 2741 C CA . GLN A 1 349 ? -78.836 2.728 122.097 1.00 63.31 349 GLN A CA 1
ATOM 2742 C C . GLN A 1 349 ? -80.313 2.496 122.437 1.00 63.31 349 GLN A C 1
ATOM 2744 O O . GLN A 1 349 ? -80.731 2.772 123.562 1.00 63.31 349 GLN A O 1
ATOM 2749 N N . GLN A 1 350 ? -81.088 1.928 121.509 1.00 60.44 350 GLN A N 1
ATOM 2750 C CA . GLN A 1 350 ? -82.513 1.669 121.724 1.00 60.44 350 GLN A CA 1
ATOM 2751 C C . GLN A 1 350 ? -82.749 0.694 122.893 1.00 60.44 350 GLN A C 1
ATOM 2753 O O . GLN A 1 350 ? -83.567 0.957 123.770 1.00 60.44 350 GLN A O 1
ATOM 2758 N N . LYS A 1 351 ? -81.907 -0.340 123.015 1.00 62.69 351 LYS A N 1
ATOM 2759 C CA . LYS A 1 351 ? -81.943 -1.298 124.133 1.00 62.69 351 LYS A CA 1
ATOM 2760 C C . LYS A 1 351 ? -81.591 -0.695 125.509 1.00 62.69 351 LYS A C 1
ATOM 2762 O O . LYS A 1 351 ? -81.864 -1.316 126.542 1.00 62.69 351 LYS A O 1
ATOM 2767 N N . MET A 1 352 ? -80.966 0.487 125.558 1.00 62.41 352 MET A N 1
ATOM 2768 C CA . MET A 1 352 ? -80.756 1.219 126.816 1.00 62.41 352 MET A CA 1
ATOM 2769 C C . MET A 1 352 ? -81.971 2.062 127.217 1.00 62.41 352 MET A C 1
ATOM 2771 O O . MET A 1 352 ? -82.219 2.195 128.414 1.00 62.41 352 MET A O 1
ATOM 2775 N N . LEU A 1 353 ? -82.743 2.573 126.252 1.00 62.62 353 LEU A N 1
ATOM 2776 C CA . LEU A 1 353 ? -83.994 3.294 126.516 1.00 62.62 353 LEU A CA 1
ATOM 2777 C C . LEU A 1 353 ? -85.061 2.350 127.093 1.00 62.62 353 LEU A C 1
ATOM 2779 O O . LEU A 1 353 ? -85.595 2.635 128.161 1.00 62.62 353 LEU A O 1
ATOM 2783 N N . ASP A 1 354 ? -85.246 1.164 126.501 1.00 58.50 354 ASP A N 1
ATOM 2784 C CA . ASP A 1 354 ? -86.193 0.151 127.007 1.00 58.50 354 ASP A CA 1
ATOM 2785 C C . ASP A 1 354 ? -85.903 -0.267 128.472 1.00 58.50 354 ASP A C 1
ATOM 2787 O O . ASP A 1 354 ? -86.808 -0.586 129.245 1.00 58.50 354 ASP A O 1
ATOM 2791 N N . ASN A 1 355 ? -84.629 -0.243 128.890 1.00 58.19 355 ASN A N 1
ATOM 2792 C CA . ASN A 1 355 ? -84.216 -0.528 130.272 1.00 58.19 355 ASN A CA 1
ATOM 2793 C C . ASN A 1 355 ? -84.404 0.656 131.239 1.00 58.19 355 ASN A C 1
ATOM 2795 O O . ASN A 1 355 ? -84.406 0.447 132.456 1.00 58.19 355 ASN A O 1
ATOM 2799 N N . ALA A 1 356 ? -84.521 1.886 130.733 1.00 58.34 356 ALA A N 1
ATOM 2800 C CA . ALA A 1 356 ? -84.808 3.063 131.548 1.00 58.34 356 ALA A CA 1
ATOM 2801 C C . ALA A 1 356 ? -86.297 3.104 131.928 1.00 58.34 356 ALA A C 1
ATOM 2803 O O . ALA A 1 356 ? -86.619 3.251 133.110 1.00 58.34 356 ALA A O 1
ATOM 2804 N N . ASP A 1 357 ? -87.185 2.862 130.960 1.00 56.09 357 ASP A N 1
ATOM 2805 C CA . ASP A 1 357 ? -88.640 2.863 131.168 1.00 56.09 357 ASP A CA 1
ATOM 2806 C C . ASP A 1 357 ? -89.080 1.779 132.167 1.00 56.09 357 ASP A C 1
ATOM 2808 O O . ASP A 1 357 ? -89.895 2.035 133.059 1.00 56.09 357 ASP A O 1
ATOM 2812 N N . LEU A 1 358 ? -88.460 0.591 132.119 1.00 59.44 358 LEU A N 1
ATOM 2813 C CA . LEU A 1 358 ? -88.751 -0.506 133.051 1.00 59.44 358 LEU A CA 1
ATOM 2814 C C . LEU A 1 358 ? -88.502 -0.130 134.528 1.00 59.44 358 LEU A C 1
ATOM 2816 O O . LEU A 1 358 ? -89.204 -0.610 135.420 1.00 59.44 358 LEU A O 1
ATOM 2820 N N . ARG A 1 359 ? -87.533 0.756 134.804 1.00 58.56 359 ARG A N 1
ATOM 2821 C CA . ARG A 1 359 ? -87.257 1.252 136.167 1.00 58.56 359 ARG A CA 1
ATOM 2822 C C . ARG A 1 359 ? -88.261 2.304 136.627 1.00 58.56 359 ARG A C 1
ATOM 2824 O O . ARG A 1 359 ? -88.473 2.446 137.829 1.00 58.56 359 ARG A O 1
ATOM 2831 N N . GLN A 1 360 ? -88.878 3.034 135.699 1.00 56.94 360 GLN A N 1
ATOM 2832 C CA . GLN A 1 360 ? -89.869 4.056 136.028 1.00 56.94 360 GLN A CA 1
ATOM 2833 C C . GLN A 1 360 ? -91.182 3.420 136.512 1.00 56.94 360 GLN A C 1
ATOM 2835 O O . GLN A 1 360 ? -91.760 3.883 137.495 1.00 56.94 360 GLN A O 1
ATOM 2840 N N . VAL A 1 361 ? -91.594 2.302 135.900 1.00 58.66 361 VAL A N 1
ATOM 2841 C CA . VAL A 1 361 ? -92.799 1.541 136.287 1.00 58.66 361 VAL A CA 1
ATOM 2842 C C . VAL A 1 361 ? -92.710 1.021 137.730 1.00 58.66 361 VAL A C 1
ATOM 2844 O O . VAL A 1 361 ? -93.652 1.190 138.503 1.00 58.66 361 VAL A O 1
ATOM 2847 N N . GLN A 1 362 ? -91.555 0.481 138.138 1.00 56.41 362 GLN A N 1
ATOM 2848 C CA . GLN A 1 362 ? -91.339 -0.028 139.504 1.00 56.41 362 GLN A CA 1
ATOM 2849 C C . GLN A 1 362 ? -91.423 1.066 140.588 1.00 56.41 362 GLN A C 1
ATOM 2851 O O . GLN A 1 362 ? -91.752 0.773 141.737 1.00 56.41 362 GLN A O 1
ATOM 2856 N N . GLY A 1 363 ? -91.165 2.333 140.243 1.00 56.16 363 GLY A N 1
ATOM 2857 C CA . GLY A 1 363 ? -91.288 3.457 141.179 1.00 56.16 363 GLY A CA 1
ATOM 2858 C C . GLY A 1 363 ? -92.737 3.832 141.519 1.00 56.16 363 GLY A C 1
ATOM 2859 O O . GLY A 1 363 ? -93.004 4.308 142.623 1.00 56.16 363 GLY A O 1
ATOM 2860 N N . VAL A 1 364 ? -93.677 3.595 140.598 1.00 59.56 364 VAL A N 1
ATOM 2861 C CA . VAL A 1 364 ? -95.105 3.924 140.777 1.00 59.56 364 VAL A CA 1
ATOM 2862 C C . VAL A 1 364 ? -95.806 2.891 141.666 1.00 59.56 364 VAL A C 1
ATOM 2864 O O . VAL A 1 364 ? -96.651 3.241 142.490 1.00 59.56 364 VAL A O 1
ATOM 2867 N N . GLU A 1 365 ? -95.411 1.622 141.558 1.00 55.25 365 GLU A N 1
ATOM 2868 C CA . GLU A 1 365 ? -96.016 0.495 142.282 1.00 55.25 365 GLU A CA 1
ATOM 2869 C C . GLU A 1 365 ? -95.879 0.628 143.815 1.00 55.25 365 GLU A C 1
ATOM 2871 O O . GLU A 1 365 ? -96.823 0.366 144.563 1.00 55.25 365 GLU A O 1
ATOM 2876 N N . VAL A 1 366 ? -94.734 1.139 144.285 1.00 63.62 366 VAL A N 1
ATOM 2877 C CA . VAL A 1 366 ? -94.451 1.366 145.717 1.00 63.62 366 VAL A CA 1
ATOM 2878 C C . VAL A 1 366 ? -95.305 2.498 146.306 1.00 63.62 366 VAL A C 1
ATOM 2880 O O . VAL A 1 366 ? -95.710 2.429 147.467 1.00 63.62 366 VAL A O 1
ATOM 2883 N N . GLN A 1 367 ? -95.628 3.530 145.519 1.00 56.19 367 GLN A N 1
ATOM 2884 C CA . GLN A 1 367 ? -96.479 4.635 145.982 1.00 56.19 367 GLN A CA 1
ATOM 2885 C C . GLN A 1 367 ? -97.952 4.220 146.097 1.00 56.19 367 GLN A C 1
ATOM 2887 O O . GLN A 1 367 ? -98.652 4.689 146.997 1.00 56.19 367 GLN A O 1
ATOM 2892 N N . LEU A 1 368 ? -98.411 3.296 145.246 1.00 61.84 368 LEU A N 1
ATOM 2893 C CA . LEU A 1 368 ? -99.781 2.781 145.285 1.00 61.84 368 LEU A CA 1
ATOM 2894 C C . LEU A 1 368 ? -100.055 1.965 146.563 1.00 61.84 368 LEU A C 1
ATOM 2896 O O . LEU A 1 368 ? -101.086 2.150 147.210 1.00 61.84 368 LEU A O 1
ATOM 2900 N N . GLN A 1 369 ? -99.101 1.122 146.981 1.00 59.69 369 GLN A N 1
ATOM 2901 C CA . GLN A 1 369 ? -99.222 0.306 148.199 1.00 59.69 369 GLN A CA 1
ATOM 2902 C C . GLN A 1 369 ? -99.277 1.143 149.490 1.00 59.69 369 GLN A C 1
ATOM 2904 O O . GLN A 1 369 ? -99.945 0.758 150.451 1.00 59.69 369 GLN A O 1
ATOM 2909 N N . ALA A 1 370 ? -98.620 2.308 149.517 1.00 56.81 370 ALA A N 1
ATOM 2910 C CA . ALA A 1 370 ? -98.658 3.211 150.669 1.00 56.81 370 ALA A CA 1
ATOM 2911 C C . ALA A 1 370 ? -100.038 3.872 150.866 1.00 56.81 370 ALA A C 1
ATOM 2913 O O . ALA A 1 370 ? -100.454 4.097 152.004 1.00 56.81 370 ALA A O 1
ATOM 2914 N N . ALA A 1 371 ? -100.767 4.153 149.780 1.00 56.28 371 ALA A N 1
ATOM 2915 C CA . ALA A 1 371 ? -102.098 4.760 149.843 1.00 56.28 371 ALA A CA 1
ATOM 2916 C C . ALA A 1 371 ? -103.162 3.790 150.396 1.00 56.28 371 ALA A C 1
ATOM 2918 O O . ALA A 1 371 ? -103.990 4.176 151.225 1.00 56.28 371 ALA A O 1
ATOM 2919 N N . ASP A 1 372 ? -103.103 2.517 149.999 1.00 61.00 372 ASP A N 1
ATOM 2920 C CA . ASP A 1 372 ? -104.088 1.494 150.387 1.00 61.00 372 ASP A CA 1
ATOM 2921 C C . ASP A 1 372 ? -104.064 1.194 151.904 1.00 61.00 372 ASP A C 1
ATOM 2923 O O . ASP A 1 372 ? -105.100 0.967 152.541 1.00 61.00 372 ASP A O 1
ATOM 2927 N N . ALA A 1 373 ? -102.884 1.295 152.530 1.00 59.25 373 ALA A N 1
ATOM 2928 C CA . ALA A 1 373 ? -102.704 1.128 153.974 1.00 59.25 373 ALA A CA 1
ATOM 2929 C C . ALA A 1 373 ? -103.413 2.212 154.816 1.00 59.25 373 ALA A C 1
ATOM 2931 O O . ALA A 1 373 ? -103.848 1.945 155.942 1.00 59.25 373 ALA A O 1
ATOM 2932 N N . VAL A 1 374 ? -103.569 3.429 154.282 1.00 66.62 374 VAL A N 1
ATOM 2933 C CA . VAL A 1 374 ? -104.291 4.525 154.956 1.00 66.62 374 VAL A CA 1
ATOM 2934 C C . VAL A 1 374 ? -105.803 4.279 154.911 1.00 66.62 374 VAL A C 1
ATOM 2936 O O . VAL A 1 374 ? -106.491 4.432 155.924 1.00 66.62 374 VAL A O 1
ATOM 2939 N N . VAL A 1 375 ? -106.317 3.811 153.769 1.00 68.81 375 VAL A N 1
ATOM 2940 C CA . VAL A 1 375 ? -107.747 3.519 153.565 1.00 68.81 375 VAL A CA 1
ATOM 2941 C C . VAL A 1 375 ? -108.231 2.374 154.466 1.00 68.81 375 VAL A C 1
ATOM 2943 O O . VAL A 1 375 ? -109.333 2.448 155.019 1.00 68.81 375 VAL A O 1
ATOM 2946 N N . GLN A 1 376 ? -107.418 1.332 154.680 1.00 63.84 376 GLN A N 1
ATOM 2947 C CA . GLN A 1 376 ? -107.804 0.229 155.572 1.00 63.84 376 GLN A CA 1
ATOM 2948 C C . GLN A 1 376 ? -107.858 0.616 157.058 1.00 63.84 376 GLN A C 1
ATOM 2950 O O . GLN A 1 376 ? -108.703 0.089 157.785 1.00 63.84 376 GLN A O 1
ATOM 2955 N N . ASN A 1 377 ? -107.014 1.544 157.525 1.00 63.03 377 ASN A N 1
ATOM 2956 C CA . ASN A 1 377 ? -107.066 1.992 158.921 1.00 63.03 377 ASN A CA 1
ATOM 2957 C C . ASN A 1 377 ? -108.336 2.803 159.223 1.00 63.03 377 ASN A C 1
ATOM 2959 O O . ASN A 1 377 ? -108.972 2.568 160.251 1.00 63.03 377 ASN A O 1
ATOM 2963 N N . LEU A 1 378 ? -108.778 3.665 158.300 1.00 64.94 378 LEU A N 1
ATOM 2964 C CA . LEU A 1 378 ? -110.033 4.415 158.450 1.00 64.94 378 LEU A CA 1
ATOM 2965 C C . LEU A 1 378 ? -111.256 3.483 158.570 1.00 64.94 378 LEU A C 1
ATOM 2967 O O . LEU A 1 378 ? -112.064 3.643 159.485 1.00 64.94 378 LEU A O 1
ATOM 2971 N N . LYS A 1 379 ? -111.334 2.427 157.744 1.00 60.66 379 LYS A N 1
ATOM 2972 C CA . LYS A 1 379 ? -112.396 1.400 157.831 1.00 60.66 379 LYS A CA 1
ATOM 2973 C C . LYS A 1 379 ? -112.383 0.581 159.130 1.00 60.66 379 LYS A C 1
ATOM 2975 O O . LYS A 1 379 ? -113.399 -0.020 159.488 1.00 60.66 379 LYS A O 1
ATOM 2980 N N . ARG A 1 380 ? -111.256 0.516 159.849 1.00 62.28 380 ARG A N 1
ATOM 2981 C CA . ARG A 1 380 ? -111.173 -0.148 161.164 1.00 62.28 380 ARG A CA 1
ATOM 2982 C C . ARG A 1 380 ? -111.749 0.709 162.287 1.00 62.28 380 ARG A C 1
ATOM 2984 O O . ARG A 1 380 ? -112.375 0.159 163.189 1.00 62.28 380 ARG A O 1
ATOM 2991 N N . GLN A 1 381 ? -111.561 2.026 162.211 1.00 61.84 381 GLN A N 1
ATOM 2992 C CA . GLN A 1 381 ? -112.083 2.986 163.186 1.00 61.84 381 GLN A CA 1
ATOM 2993 C C . GLN A 1 381 ? -113.624 2.957 163.209 1.00 61.84 381 GLN A C 1
ATOM 2995 O O . GLN A 1 381 ? -114.235 2.779 164.258 1.00 61.84 381 GLN A O 1
ATOM 3000 N N . GLU A 1 382 ? -114.241 3.025 162.028 1.00 62.84 382 GLU A N 1
ATOM 3001 C CA . GLU A 1 382 ? -115.697 3.095 161.835 1.00 62.84 382 GLU A CA 1
ATOM 3002 C C . GLU A 1 382 ? -116.437 1.848 162.370 1.00 62.84 382 GLU A C 1
ATOM 3004 O O . GLU A 1 382 ? -117.466 1.948 163.041 1.00 62.84 382 GLU A O 1
ATOM 3009 N N . ASN A 1 383 ? -115.856 0.658 162.175 1.00 60.97 383 ASN A N 1
ATOM 3010 C CA . ASN A 1 383 ? -116.402 -0.598 162.704 1.00 60.97 383 ASN A CA 1
ATOM 3011 C C . ASN A 1 383 ? -116.322 -0.712 164.240 1.00 60.97 383 ASN A C 1
ATOM 3013 O O . ASN A 1 383 ? -117.140 -1.408 164.845 1.00 60.97 383 ASN A O 1
ATOM 3017 N N . LEU A 1 384 ? -115.362 -0.043 164.890 1.00 66.88 384 LEU A N 1
ATOM 3018 C CA . LEU A 1 384 ? -115.237 -0.056 166.353 1.00 66.88 384 LEU A CA 1
ATOM 3019 C C . LEU A 1 384 ? -116.313 0.792 167.041 1.00 66.88 384 LEU A C 1
ATOM 3021 O O . LEU A 1 384 ? -116.754 0.432 168.135 1.00 66.88 384 LEU A O 1
ATOM 3025 N N . ASP A 1 385 ? -116.771 1.872 166.409 1.00 60.38 385 ASP A N 1
ATOM 3026 C CA . ASP A 1 385 ? -117.832 2.712 166.970 1.00 60.38 385 ASP A CA 1
ATOM 3027 C C . ASP A 1 385 ? -119.235 2.128 166.719 1.00 60.38 385 ASP A C 1
ATOM 3029 O O . ASP A 1 385 ? -120.061 2.145 167.637 1.00 60.38 385 ASP A O 1
ATOM 3033 N N . LEU A 1 386 ? -119.478 1.461 165.577 1.00 61.00 386 LEU A N 1
ATOM 3034 C CA . LEU A 1 386 ? -120.693 0.644 165.390 1.00 61.00 386 LEU A CA 1
ATOM 3035 C C . LEU A 1 386 ? -120.825 -0.456 166.463 1.00 61.00 386 LEU A C 1
ATOM 3037 O O . LEU A 1 386 ? -121.915 -0.694 166.990 1.00 61.00 386 LEU A O 1
ATOM 3041 N N . ALA A 1 387 ? -119.715 -1.113 166.817 1.00 57.53 387 ALA A N 1
ATOM 3042 C CA . ALA A 1 387 ? -119.705 -2.198 167.798 1.00 57.53 387 ALA A CA 1
ATOM 3043 C C . ALA A 1 387 ? -120.019 -1.740 169.237 1.00 57.53 387 ALA A C 1
ATOM 3045 O O . ALA A 1 387 ? -120.558 -2.526 170.022 1.00 57.53 387 ALA A O 1
ATOM 3046 N N . LYS A 1 388 ? -119.717 -0.482 169.598 1.00 61.69 388 LYS A N 1
ATOM 3047 C CA . LYS A 1 388 ? -120.122 0.097 170.894 1.00 61.69 388 LYS A CA 1
ATOM 3048 C C . LYS A 1 388 ? -121.630 0.330 170.943 1.00 61.69 388 LYS A C 1
ATOM 3050 O O . LYS A 1 388 ? -122.278 -0.137 171.875 1.00 61.69 388 LYS A O 1
ATOM 3055 N N . LEU A 1 389 ? -122.189 0.952 169.901 1.00 62.66 389 LEU A N 1
ATOM 3056 C CA . LEU A 1 389 ? -123.618 1.273 169.822 1.00 62.66 389 LEU A CA 1
ATOM 3057 C C . LEU A 1 389 ? -124.505 0.021 169.982 1.00 62.66 389 LEU A C 1
ATOM 3059 O O . LEU A 1 389 ? -125.524 0.045 170.671 1.00 62.66 389 LEU A O 1
ATOM 3063 N N . TRP A 1 390 ? -124.076 -1.100 169.393 1.00 60.84 390 TRP A N 1
ATOM 3064 C CA . TRP A 1 390 ? -124.777 -2.386 169.483 1.00 60.84 390 TRP A CA 1
ATOM 3065 C C . TRP A 1 390 ? -124.722 -3.017 170.887 1.00 60.84 390 TRP A C 1
ATOM 3067 O O . TRP A 1 390 ? -125.666 -3.686 171.315 1.00 60.84 390 TRP A O 1
ATOM 3077 N N . ARG A 1 391 ? -123.630 -2.790 171.632 1.00 65.19 391 ARG A N 1
ATOM 3078 C CA . ARG A 1 391 ? -123.457 -3.306 172.999 1.00 65.19 391 ARG A CA 1
ATOM 3079 C C . ARG A 1 391 ? -124.397 -2.608 173.981 1.00 65.19 391 ARG A C 1
ATOM 3081 O O . ARG A 1 391 ? -125.038 -3.288 174.782 1.00 65.19 391 ARG A O 1
ATOM 3088 N N . ASP A 1 392 ? -124.535 -1.290 173.876 1.00 60.16 392 ASP A N 1
ATOM 3089 C CA . ASP A 1 392 ? -125.394 -0.505 174.771 1.00 60.16 392 ASP A CA 1
ATOM 3090 C C . ASP A 1 392 ? -126.886 -0.820 174.547 1.00 60.16 392 ASP A C 1
ATOM 3092 O O . ASP A 1 392 ? -127.666 -0.927 175.497 1.00 60.16 392 ASP A O 1
ATOM 3096 N N . GLN A 1 393 ? -127.280 -1.089 173.298 1.00 57.22 393 GLN A N 1
ATOM 3097 C CA . GLN A 1 393 ? -128.656 -1.454 172.940 1.00 57.22 393 GLN A CA 1
ATOM 3098 C C . GLN A 1 393 ? -129.081 -2.836 173.489 1.00 57.22 393 GLN A C 1
ATOM 3100 O O . GLN A 1 393 ? -130.243 -3.036 173.856 1.00 57.22 393 GLN A O 1
ATOM 3105 N N . MET A 1 394 ? -128.139 -3.781 173.607 1.00 59.09 394 MET A N 1
ATOM 3106 C CA . MET A 1 394 ? -128.368 -5.120 174.175 1.00 59.09 394 MET A CA 1
ATOM 3107 C C . MET A 1 394 ? -128.636 -5.100 175.689 1.00 59.09 394 MET A C 1
ATOM 3109 O O . MET A 1 394 ? -129.484 -5.856 176.172 1.00 59.09 394 MET A O 1
ATOM 3113 N N . VAL A 1 395 ? -127.972 -4.217 176.445 1.00 60.47 395 VAL A N 1
ATOM 3114 C CA . VAL A 1 395 ? -128.157 -4.108 177.907 1.00 60.47 395 VAL A CA 1
ATOM 3115 C C . VAL A 1 395 ? -129.585 -3.661 178.254 1.00 60.47 395 VAL A C 1
ATOM 3117 O O . VAL A 1 395 ? -130.203 -4.203 179.173 1.00 60.47 395 VAL A O 1
ATOM 3120 N N . VAL A 1 396 ? -130.163 -2.753 177.460 1.00 57.88 396 VAL A N 1
ATOM 3121 C CA . VAL A 1 396 ? -131.549 -2.278 177.633 1.00 57.88 396 VAL A CA 1
ATOM 3122 C C . VAL A 1 396 ? -132.582 -3.390 177.382 1.00 57.88 396 VAL A C 1
ATOM 3124 O O . VAL A 1 396 ? -133.604 -3.444 178.070 1.00 57.88 396 VAL A O 1
ATOM 3127 N N . GLN A 1 397 ? -132.328 -4.322 176.452 1.00 55.41 397 GLN A N 1
ATOM 3128 C CA . GLN A 1 397 ? -133.225 -5.469 176.241 1.00 55.41 397 GLN A CA 1
ATOM 3129 C C . GLN A 1 397 ? -133.169 -6.500 177.376 1.00 55.41 397 GLN A C 1
ATOM 3131 O O . GLN A 1 397 ? -134.212 -7.045 177.750 1.00 55.41 397 GLN A O 1
ATOM 3136 N N . GLN A 1 398 ? -131.987 -6.779 177.937 1.00 55.97 398 GLN A N 1
ATOM 3137 C CA . GLN A 1 398 ? -131.859 -7.793 178.992 1.00 55.97 398 GLN A CA 1
ATOM 3138 C C . GLN A 1 398 ? -132.514 -7.370 180.314 1.00 55.97 398 GLN A C 1
ATOM 3140 O O . GLN A 1 398 ? -133.035 -8.227 181.027 1.00 55.97 398 GLN A O 1
ATOM 3145 N N . LEU A 1 399 ? -132.581 -6.067 180.607 1.00 54.12 399 LEU A N 1
ATOM 3146 C CA . LEU A 1 399 ? -133.317 -5.556 181.768 1.00 54.12 399 LEU A CA 1
ATOM 3147 C C . LEU A 1 399 ? -134.841 -5.736 181.623 1.00 54.12 399 LEU A C 1
ATOM 3149 O O . LEU A 1 399 ? -135.483 -6.188 182.568 1.00 54.12 399 LEU A O 1
ATOM 3153 N N . ARG A 1 400 ? -135.425 -5.509 180.434 1.00 53.31 400 ARG A N 1
ATOM 3154 C CA . ARG A 1 400 ? -136.878 -5.700 180.211 1.00 53.31 400 ARG A CA 1
ATOM 3155 C C . ARG A 1 400 ? -137.335 -7.161 180.207 1.00 53.31 400 ARG A C 1
ATOM 3157 O O . ARG A 1 400 ? -138.480 -7.437 180.549 1.00 53.31 400 ARG A O 1
ATOM 3164 N N . ARG A 1 401 ? -136.467 -8.117 179.855 1.00 51.94 401 ARG A N 1
ATOM 3165 C CA . ARG A 1 401 ? -136.802 -9.557 179.920 1.00 51.94 401 ARG A CA 1
ATOM 3166 C C . ARG A 1 401 ? -136.778 -10.142 181.340 1.00 51.94 401 ARG A C 1
ATOM 3168 O O . ARG A 1 401 ? -137.048 -11.328 181.490 1.00 51.94 401 ARG A O 1
ATOM 3175 N N . ARG A 1 402 ? -136.483 -9.340 182.371 1.00 51.12 402 ARG A N 1
ATOM 3176 C CA . ARG A 1 402 ? -136.477 -9.772 183.779 1.00 51.12 402 ARG A CA 1
ATOM 3177 C C . ARG A 1 402 ? -137.787 -9.507 184.540 1.00 51.12 402 ARG A C 1
ATOM 3179 O O . ARG A 1 402 ? -137.891 -9.947 185.678 1.00 51.12 402 ARG A O 1
ATOM 3186 N N . GLU A 1 403 ? -138.771 -8.843 183.923 1.00 47.06 403 GLU A N 1
ATOM 3187 C CA . GLU A 1 403 ? -140.047 -8.461 184.568 1.00 47.06 403 GLU A CA 1
ATOM 3188 C C . GLU A 1 403 ? -141.299 -9.170 184.011 1.00 47.06 403 GLU A C 1
ATOM 3190 O O . GLU A 1 403 ? -142.375 -9.058 184.594 1.00 47.06 403 GLU A O 1
ATOM 3195 N N . MET A 1 404 ? -141.194 -9.937 182.919 1.00 40.94 404 MET A N 1
ATOM 3196 C CA . MET A 1 404 ? -142.306 -10.734 182.376 1.00 40.94 404 MET A CA 1
ATOM 3197 C C . MET A 1 404 ? -141.975 -12.229 182.331 1.00 40.94 404 MET A C 1
ATOM 3199 O O . MET A 1 404 ? -140.831 -12.617 182.120 1.00 40.94 404 MET A O 1
ATOM 3203 N N . VAL A 1 405 ? -143.022 -13.056 182.445 1.00 46.97 405 VAL A N 1
ATOM 3204 C CA . VAL A 1 405 ? -142.991 -14.536 182.437 1.00 46.97 405 VAL A CA 1
ATOM 3205 C C . VAL A 1 405 ? -142.472 -15.171 183.741 1.00 46.97 405 VAL A C 1
ATOM 3207 O O . VAL A 1 405 ? -141.762 -16.170 183.748 1.00 46.97 405 VAL A O 1
ATOM 3210 N N . ASN A 1 406 ? -142.951 -14.642 184.871 1.00 39.84 406 ASN A N 1
ATOM 3211 C CA . ASN A 1 406 ? -143.087 -15.394 186.128 1.00 39.84 406 ASN A CA 1
ATOM 3212 C C . ASN A 1 406 ? -144.541 -15.906 186.313 1.00 39.84 406 ASN A C 1
ATOM 3214 O O . ASN A 1 406 ? -145.026 -16.057 187.431 1.00 39.84 406 ASN A O 1
ATOM 3218 N N . VAL A 1 407 ? -145.285 -16.065 185.206 1.00 41.16 407 VAL A N 1
ATOM 3219 C CA . VAL A 1 407 ? -146.744 -16.265 185.188 1.00 41.16 407 VAL A CA 1
ATOM 3220 C C . VAL A 1 407 ? -147.146 -17.295 184.121 1.00 41.16 407 VAL A C 1
ATOM 3222 O O . VAL A 1 407 ? -147.110 -17.009 182.930 1.00 41.16 407 VAL A O 1
ATOM 3225 N N . ILE A 1 408 ? -147.613 -18.445 184.622 1.00 37.22 408 ILE A N 1
ATOM 3226 C CA . ILE A 1 408 ? -148.439 -19.487 183.978 1.00 37.22 408 ILE A CA 1
ATOM 3227 C C . ILE A 1 408 ? -147.753 -20.409 182.949 1.00 37.22 408 ILE A C 1
ATOM 3229 O O . ILE A 1 408 ? -147.279 -20.013 181.891 1.00 37.22 408 ILE A O 1
ATOM 3233 N N . ALA A 1 409 ? -147.812 -21.702 183.273 1.00 30.06 409 ALA A N 1
ATOM 3234 C CA . ALA A 1 409 ? -147.467 -22.842 182.431 1.00 30.06 409 ALA A CA 1
ATOM 3235 C C . ALA A 1 409 ? -148.728 -23.662 182.100 1.00 30.06 409 ALA A C 1
ATOM 3237 O O . ALA A 1 409 ? -149.660 -23.647 182.906 1.00 30.06 409 ALA A O 1
ATOM 3238 N N . ARG A 1 410 ? -148.707 -24.417 180.985 1.00 32.25 410 ARG A N 1
ATOM 3239 C CA . ARG A 1 410 ? -149.403 -25.702 180.698 1.00 32.25 410 ARG A CA 1
ATOM 3240 C C . ARG A 1 410 ? -149.735 -25.875 179.205 1.00 32.25 410 ARG A C 1
ATOM 3242 O O . ARG A 1 410 ? -149.953 -24.907 178.490 1.00 32.25 410 ARG A O 1
ATOM 3249 N N . GLN A 1 411 ? -149.927 -27.153 178.872 1.00 30.70 411 GLN A N 1
ATOM 3250 C CA . GLN A 1 411 ? -150.733 -27.736 177.795 1.00 30.70 411 GLN A CA 1
ATOM 3251 C C . GLN A 1 411 ? -150.105 -28.038 176.427 1.00 30.70 411 GLN A C 1
ATOM 3253 O O . GLN A 1 411 ? -149.266 -27.331 175.884 1.00 30.70 411 GLN A O 1
ATOM 3258 N N . GLU A 1 412 ? -150.540 -29.199 175.942 1.00 28.56 412 GLU A N 1
ATOM 3259 C CA . GLU A 1 412 ? -149.969 -30.054 174.911 1.00 28.56 412 GLU A CA 1
ATOM 3260 C C . GLU A 1 412 ? -150.967 -30.281 173.761 1.00 28.56 412 GLU A C 1
ATOM 3262 O O . GLU A 1 412 ? -152.172 -30.246 173.987 1.00 28.56 412 GLU A O 1
ATOM 3267 N N . GLN A 1 413 ? -150.423 -30.686 172.604 1.00 29.88 413 GLN A N 1
ATOM 3268 C CA . GLN A 1 413 ? -150.988 -31.642 171.628 1.00 29.88 413 GLN A CA 1
ATOM 3269 C C . GLN A 1 413 ? -152.295 -31.344 170.840 1.00 29.88 413 GLN A C 1
ATOM 3271 O O . GLN A 1 413 ? -153.297 -30.862 171.351 1.00 29.88 413 GLN A O 1
ATOM 3276 N N . GLN A 1 414 ? -152.275 -31.876 169.604 1.00 26.05 414 GLN A N 1
ATOM 3277 C CA . GLN A 1 414 ? -153.368 -32.424 168.768 1.00 26.05 414 GLN A CA 1
ATOM 3278 C C . GLN A 1 414 ? -153.670 -31.752 167.407 1.00 26.05 414 GLN A C 1
ATOM 3280 O O . GLN A 1 414 ? -153.405 -30.584 167.157 1.00 26.05 414 GLN A O 1
ATOM 3285 N N . ALA A 1 415 ? -154.134 -32.615 166.497 1.00 26.52 415 ALA A N 1
ATOM 3286 C CA . ALA A 1 415 ? -154.192 -32.535 165.035 1.00 26.52 415 ALA A CA 1
ATOM 3287 C C . ALA A 1 415 ? -155.230 -31.566 164.423 1.00 26.52 415 ALA A C 1
ATOM 3289 O O . ALA A 1 415 ? -156.213 -31.242 165.080 1.00 26.52 415 ALA A O 1
ATOM 3290 N N . SER A 1 416 ? -155.062 -31.223 163.127 1.00 31.69 416 SER A N 1
ATOM 3291 C CA . SER A 1 416 ? -156.100 -31.106 162.060 1.00 31.69 416 SER A CA 1
ATOM 3292 C C . SER A 1 416 ? -155.635 -30.307 160.812 1.00 31.69 416 SER A C 1
ATOM 3294 O O . SER A 1 416 ? -155.310 -29.133 160.900 1.00 31.69 416 SER A O 1
ATOM 3296 N N . GLN A 1 417 ? -155.621 -30.991 159.659 1.00 27.70 417 GLN A N 1
ATOM 3297 C CA . GLN A 1 417 ? -156.130 -30.649 158.302 1.00 27.70 417 GLN A CA 1
ATOM 3298 C C . GLN A 1 417 ? -155.989 -29.246 157.616 1.00 27.70 417 GLN A C 1
ATOM 3300 O O . GLN A 1 417 ? -156.793 -28.355 157.850 1.00 27.70 417 GLN A O 1
ATOM 3305 N N . GLN A 1 418 ? -155.131 -29.209 156.571 1.00 31.59 418 GLN A N 1
ATOM 3306 C CA . GLN A 1 418 ? -155.360 -28.747 155.161 1.00 31.59 418 GLN A CA 1
ATOM 3307 C C . GLN A 1 418 ? -155.638 -27.230 154.802 1.00 31.59 418 GLN A C 1
ATOM 3309 O O . GLN A 1 418 ? -155.673 -26.410 155.711 1.00 31.59 418 GLN A O 1
ATOM 3314 N N . PRO A 1 419 ? -155.607 -26.776 153.504 1.00 56.44 419 PRO A N 1
ATOM 3315 C CA . PRO A 1 419 ? -154.603 -25.802 152.987 1.00 56.44 419 PRO A CA 1
ATOM 3316 C C . PRO A 1 419 ? -155.195 -24.513 152.314 1.00 56.44 419 PRO A C 1
ATOM 3318 O O . PRO A 1 419 ? -156.415 -24.349 152.340 1.00 56.44 419 PRO A O 1
ATOM 3321 N N . PRO A 1 420 ? -154.399 -23.589 151.689 1.00 45.62 420 PRO A N 1
ATOM 3322 C CA . PRO A 1 420 ? -154.104 -23.662 150.233 1.00 45.62 420 PRO A CA 1
ATOM 3323 C C . PRO A 1 420 ? -152.735 -23.045 149.765 1.00 45.62 420 PRO A C 1
ATOM 3325 O O . PRO A 1 420 ? -151.688 -23.598 150.089 1.00 45.62 420 PRO A O 1
ATOM 3328 N N . GLN A 1 421 ? -152.728 -21.999 148.906 1.00 37.22 421 GLN A N 1
ATOM 3329 C CA . GLN A 1 421 ? -151.622 -21.484 148.036 1.00 37.22 421 GLN A CA 1
ATOM 3330 C C . GLN A 1 421 ? -152.025 -20.096 147.403 1.00 37.22 421 GLN A C 1
ATOM 3332 O O . GLN A 1 421 ? -153.099 -19.643 147.811 1.00 37.22 421 GLN A O 1
ATOM 3337 N N . PRO A 1 422 ? -151.373 -19.432 146.384 1.00 56.38 422 PRO A N 1
ATOM 3338 C CA . PRO A 1 422 ? -150.046 -19.522 145.685 1.00 56.38 422 PRO A CA 1
ATOM 3339 C C . PRO A 1 422 ? -149.385 -18.103 145.376 1.00 56.38 422 PRO A C 1
ATOM 3341 O O . PRO A 1 422 ? -149.636 -17.188 146.155 1.00 56.38 422 PRO A O 1
ATOM 3344 N N . PRO A 1 423 ? -148.654 -17.806 144.251 1.00 69.00 423 PRO A N 1
ATOM 3345 C CA . PRO A 1 423 ? -147.253 -18.153 143.842 1.00 69.00 423 PRO A CA 1
ATOM 3346 C C . PRO A 1 423 ? -146.362 -16.920 143.407 1.00 69.00 423 PRO A C 1
ATOM 3348 O O . PRO A 1 423 ? -146.882 -15.804 143.470 1.00 69.00 423 PRO A O 1
ATOM 3351 N N . PRO A 1 424 ? -145.073 -17.043 142.928 1.00 62.44 424 PRO A N 1
ATOM 3352 C CA . PRO A 1 424 ? -144.380 -18.217 142.339 1.00 62.44 424 PRO A CA 1
ATOM 3353 C C . PRO A 1 424 ? -142.920 -18.585 142.782 1.00 62.44 424 PRO A C 1
ATOM 3355 O O . PRO A 1 424 ? -142.773 -19.263 143.793 1.00 62.44 424 PRO A O 1
ATOM 3358 N N . GLN A 1 425 ? -141.887 -18.389 141.933 1.00 39.28 425 GLN A N 1
ATOM 3359 C CA . GLN A 1 425 ? -140.809 -19.375 141.600 1.00 39.28 425 GLN A CA 1
ATOM 3360 C C . GLN A 1 425 ? -139.453 -18.700 141.214 1.00 39.28 425 GLN A C 1
ATOM 3362 O O . GLN A 1 425 ? -139.436 -17.475 141.151 1.00 39.28 425 GLN A O 1
ATOM 3367 N N . THR A 1 426 ? -138.280 -19.321 140.931 1.00 36.47 426 THR A N 1
ATOM 3368 C CA . THR A 1 426 ? -137.752 -20.721 140.723 1.00 36.47 426 THR A CA 1
ATOM 3369 C C . THR A 1 426 ? -136.210 -20.717 140.988 1.00 36.47 426 THR A C 1
ATOM 3371 O O . THR A 1 426 ? -135.578 -19.718 140.668 1.00 36.47 426 THR A O 1
ATOM 3374 N N . LEU A 1 427 ? -135.573 -21.647 141.732 1.00 34.53 427 LEU A N 1
ATOM 3375 C CA . LEU A 1 427 ? -134.970 -22.981 141.397 1.00 34.53 427 LEU A CA 1
ATOM 3376 C C . LEU A 1 427 ? -133.734 -23.003 140.441 1.00 34.53 427 LEU A C 1
ATOM 3378 O O . LEU A 1 427 ? -133.836 -22.450 139.355 1.00 34.53 427 LEU A O 1
ATOM 3382 N N . GLY A 1 428 ? -132.587 -23.681 140.711 1.00 32.84 428 GLY A N 1
ATOM 3383 C CA . GLY A 1 428 ? -132.066 -24.350 141.938 1.00 32.84 428 GLY A CA 1
ATOM 3384 C C . GLY A 1 428 ? -130.814 -25.290 141.767 1.00 32.84 428 GLY A C 1
ATOM 3385 O O . GLY A 1 428 ? -130.592 -25.806 140.681 1.00 32.84 428 GLY A O 1
ATOM 3386 N N . GLN A 1 429 ? -130.086 -25.566 142.879 1.00 33.41 429 GLN A N 1
ATOM 3387 C CA . GLN A 1 429 ? -129.192 -26.730 143.237 1.00 33.41 429 GLN A CA 1
ATOM 3388 C C . GLN A 1 429 ? -127.728 -26.947 142.689 1.00 33.41 429 GLN A C 1
ATOM 3390 O O . GLN A 1 429 ? -127.264 -26.254 141.793 1.00 33.41 429 GLN A O 1
ATOM 3395 N N . GLN A 1 430 ? -126.973 -27.858 143.362 1.00 43.56 430 GLN A N 1
ATOM 3396 C CA . GLN A 1 430 ? -125.497 -28.155 143.367 1.00 43.56 430 GLN A CA 1
ATOM 3397 C C . GLN A 1 430 ? -125.165 -29.609 142.842 1.00 43.56 430 GLN A C 1
ATOM 3399 O O . GLN A 1 430 ? -126.100 -30.237 142.354 1.00 43.56 430 GLN A O 1
ATOM 3404 N N . PRO A 1 431 ? -124.021 -30.301 143.159 1.00 67.69 431 PRO A N 1
ATOM 3405 C CA . PRO A 1 431 ? -122.560 -30.178 142.855 1.00 67.69 431 PRO A CA 1
ATOM 3406 C C . PRO A 1 431 ? -122.015 -31.448 142.071 1.00 67.69 431 PRO A C 1
ATOM 3408 O O . PRO A 1 431 ? -122.779 -31.961 141.263 1.00 67.69 431 PRO A O 1
ATOM 3411 N N . PRO A 1 432 ? -120.841 -32.104 142.339 1.00 61.69 432 PRO A N 1
ATOM 3412 C CA . PRO A 1 432 ? -119.398 -31.782 142.146 1.00 61.69 432 PRO A CA 1
ATOM 3413 C C . PRO A 1 432 ? -118.580 -32.725 141.175 1.00 61.69 432 PRO A C 1
ATOM 3415 O O . PRO A 1 432 ? -119.067 -33.749 140.726 1.00 61.69 432 PRO A O 1
ATOM 3418 N N . ALA A 1 433 ? -117.283 -32.406 140.969 1.00 30.28 433 ALA A N 1
ATOM 3419 C CA . ALA A 1 433 ? -116.081 -33.263 140.726 1.00 30.28 433 ALA A CA 1
ATOM 3420 C C . ALA A 1 433 ? -115.955 -34.378 139.624 1.00 30.28 433 ALA A C 1
ATOM 3422 O O . ALA A 1 433 ? -116.562 -35.436 139.699 1.00 30.28 433 ALA A O 1
ATOM 3423 N N . SER A 1 434 ? -114.907 -34.206 138.788 1.00 32.28 434 SER A N 1
ATOM 3424 C CA . SER A 1 434 ? -113.916 -35.195 138.262 1.00 32.28 434 SER A CA 1
ATOM 3425 C C . SER A 1 434 ? -114.221 -36.299 137.210 1.00 32.28 434 SER A C 1
ATOM 3427 O O . SER A 1 434 ? -114.932 -37.258 137.464 1.00 32.28 434 SER A O 1
ATOM 3429 N N . ALA A 1 435 ? -113.395 -36.250 136.143 1.00 30.83 435 ALA A N 1
ATOM 3430 C CA . ALA A 1 435 ? -112.821 -37.337 135.311 1.00 30.83 435 ALA A CA 1
ATOM 3431 C C . ALA A 1 435 ? -113.696 -38.152 134.316 1.00 30.83 435 ALA A C 1
ATOM 3433 O O . ALA A 1 435 ? -114.627 -38.849 134.696 1.00 30.83 435 ALA A O 1
ATOM 3434 N N . GLY A 1 436 ? -113.275 -38.176 133.035 1.00 28.33 436 GLY A N 1
ATOM 3435 C CA . GLY A 1 436 ? -113.778 -39.104 132.002 1.00 28.33 436 GLY A CA 1
ATOM 3436 C C . GLY A 1 436 ? -113.495 -38.682 130.544 1.00 28.33 436 GLY A C 1
ATOM 3437 O O . GLY A 1 436 ? -114.155 -37.796 130.017 1.00 28.33 436 GLY A O 1
ATOM 3438 N N . GLN A 1 437 ? -112.525 -39.329 129.885 1.00 31.20 437 GLN A N 1
ATOM 3439 C CA . GLN A 1 437 ? -112.330 -39.359 128.413 1.00 31.20 437 GLN A CA 1
ATOM 3440 C C . GLN A 1 437 ? -113.318 -40.371 127.753 1.00 31.20 437 GLN A C 1
ATOM 3442 O O . GLN A 1 437 ? -113.971 -41.075 128.526 1.00 31.20 437 GLN A O 1
ATOM 3447 N N . PRO A 1 438 ? -113.433 -40.539 126.402 1.00 46.81 438 PRO A N 1
ATOM 3448 C CA . PRO A 1 438 ? -112.500 -40.154 125.318 1.00 46.81 438 PRO A CA 1
ATOM 3449 C C . PRO A 1 438 ? -113.137 -39.564 124.023 1.00 46.81 438 PRO A C 1
ATOM 3451 O O . PRO A 1 438 ? -114.351 -39.498 123.883 1.00 46.81 438 PRO A O 1
ATOM 3454 N N . GLY A 1 439 ? -112.296 -39.281 123.009 1.00 32.53 439 GLY A N 1
ATOM 3455 C CA . GLY A 1 439 ? -112.637 -39.615 121.610 1.00 32.53 439 GLY A CA 1
ATOM 3456 C C . GLY A 1 439 ? -112.611 -38.509 120.540 1.00 32.53 439 GLY A C 1
ATOM 3457 O O . GLY A 1 439 ? -113.636 -37.893 120.300 1.00 32.53 439 GLY A O 1
ATOM 3458 N N . SER A 1 440 ? -111.494 -38.436 119.794 1.00 33.31 440 SER A N 1
ATOM 3459 C CA . SER A 1 440 ? -111.413 -38.142 118.337 1.00 33.31 440 SER A CA 1
ATOM 3460 C C . SER A 1 440 ? -111.873 -36.761 117.792 1.00 33.31 440 SER A C 1
ATOM 3462 O O . SER A 1 440 ? -112.901 -36.233 118.174 1.00 33.31 440 SER A O 1
ATOM 3464 N N . SER A 1 441 ? -111.193 -36.122 116.826 1.00 31.05 441 SER A N 1
ATOM 3465 C CA . SER A 1 441 ? -110.026 -36.537 116.020 1.00 31.05 441 SER A CA 1
ATOM 3466 C C . SER A 1 441 ? -109.265 -35.359 115.386 1.00 31.05 441 SER A C 1
ATOM 3468 O O . SER A 1 441 ? -109.895 -34.429 114.900 1.00 31.05 441 SER A O 1
ATOM 3470 N N . ALA A 1 442 ? -107.944 -35.549 115.242 1.00 28.05 442 ALA A N 1
ATOM 3471 C CA . ALA A 1 442 ? -107.031 -34.978 114.233 1.00 28.05 442 ALA A CA 1
ATOM 3472 C C . ALA A 1 442 ? -106.787 -33.437 114.188 1.00 28.05 442 ALA A C 1
ATOM 3474 O O . ALA A 1 442 ? -107.711 -32.641 114.170 1.00 28.05 442 ALA A O 1
ATOM 3475 N N . GLY A 1 443 ? -105.538 -32.959 114.086 1.00 26.81 443 GLY A N 1
ATOM 3476 C CA . GLY A 1 443 ? -104.292 -33.730 114.109 1.00 26.81 443 GLY A CA 1
ATOM 3477 C C . GLY A 1 443 ? -102.986 -32.920 114.044 1.00 26.81 443 GLY A C 1
ATOM 3478 O O . GLY A 1 443 ? -102.785 -32.124 113.140 1.00 26.81 443 GLY A O 1
ATOM 3479 N N . LEU A 1 444 ? -102.090 -33.279 114.969 1.00 29.67 444 LEU A N 1
ATOM 3480 C CA . LEU A 1 444 ? -100.618 -33.294 114.907 1.00 29.67 444 LEU A CA 1
ATOM 3481 C C . LEU A 1 444 ? -99.785 -31.987 114.891 1.00 29.67 444 LEU A C 1
ATOM 3483 O O . LEU A 1 444 ? -99.713 -31.218 113.941 1.00 29.67 444 LEU A O 1
ATOM 3487 N N . ASN A 1 445 ? -99.067 -31.885 116.014 1.00 32.88 445 ASN A N 1
ATOM 3488 C CA . ASN A 1 445 ? -98.066 -30.933 116.498 1.00 32.88 445 ASN A CA 1
ATOM 3489 C C . ASN A 1 445 ? -96.702 -30.939 115.746 1.00 32.88 445 ASN A C 1
ATOM 3491 O O . ASN A 1 445 ? -96.434 -31.851 114.963 1.00 32.88 445 ASN A O 1
ATOM 3495 N N . PRO A 1 446 ? -95.792 -29.989 116.069 1.00 62.38 446 PRO A N 1
ATOM 3496 C CA . PRO A 1 446 ? -94.407 -29.898 115.573 1.00 62.38 446 PRO A CA 1
ATOM 3497 C C . PRO A 1 446 ? -93.356 -30.424 116.589 1.00 62.38 446 PRO A C 1
ATOM 3499 O O . PRO A 1 446 ? -93.742 -30.787 117.696 1.00 62.38 446 PRO A O 1
ATOM 3502 N N . TYR A 1 447 ? -92.044 -30.400 116.259 1.00 32.66 447 TYR A N 1
ATOM 3503 C CA . TYR A 1 447 ? -90.961 -29.756 117.062 1.00 32.66 447 TYR A CA 1
ATOM 3504 C C . TYR A 1 447 ? -89.520 -29.927 116.487 1.00 32.66 447 TYR A C 1
ATOM 3506 O O . TYR A 1 447 ? -89.047 -31.029 116.245 1.00 32.66 447 TYR A O 1
ATOM 3514 N N . VAL A 1 448 ? -88.840 -28.784 116.312 1.00 31.97 448 VAL A N 1
ATOM 3515 C CA . VAL A 1 448 ? -87.437 -28.393 116.635 1.00 31.97 448 VAL A CA 1
ATOM 3516 C C . VAL A 1 448 ? -86.388 -29.455 117.076 1.00 31.97 448 VAL A C 1
ATOM 3518 O O . VAL A 1 448 ? -86.636 -30.174 118.036 1.00 31.97 448 VAL A O 1
ATOM 3521 N N . ALA A 1 449 ? -85.152 -29.386 116.522 1.00 28.80 449 ALA A N 1
ATOM 3522 C CA . ALA A 1 449 ? -83.842 -29.232 117.231 1.00 28.80 449 ALA A CA 1
ATOM 3523 C C . ALA A 1 449 ? -82.601 -29.957 116.619 1.00 28.80 449 ALA A C 1
ATOM 3525 O O . ALA A 1 449 ? -82.673 -31.101 116.195 1.00 28.80 449 ALA A O 1
ATOM 3526 N N . ALA A 1 450 ? -81.436 -29.298 116.787 1.00 28.98 450 ALA A N 1
ATOM 3527 C CA . ALA A 1 450 ? -80.078 -29.842 117.034 1.00 28.98 450 ALA A CA 1
ATOM 3528 C C . ALA A 1 450 ? -79.053 -30.148 115.894 1.00 28.98 450 ALA A C 1
ATOM 3530 O O . ALA A 1 450 ? -79.058 -31.189 115.257 1.00 28.98 450 ALA A O 1
ATOM 3531 N N . GLN A 1 451 ? -78.039 -29.264 115.848 1.00 27.47 451 GLN A N 1
ATOM 3532 C CA . GLN A 1 451 ? -76.573 -29.510 115.844 1.00 27.47 451 GLN A CA 1
ATOM 3533 C C . GLN A 1 451 ? -75.794 -30.180 114.674 1.00 27.47 451 GLN A C 1
ATOM 3535 O O . GLN A 1 451 ? -75.833 -31.380 114.463 1.00 27.47 451 GLN A O 1
ATOM 3540 N N . ARG A 1 452 ? -74.861 -29.361 114.143 1.00 28.17 452 ARG A N 1
ATOM 3541 C CA . ARG A 1 452 ? -73.408 -29.578 113.882 1.00 28.17 452 ARG A CA 1
ATOM 3542 C C . ARG A 1 452 ? -72.876 -30.717 112.978 1.00 28.17 452 ARG A C 1
ATOM 3544 O O . ARG A 1 452 ? -73.103 -31.896 113.201 1.00 28.17 452 ARG A O 1
ATOM 3551 N N . SER A 1 453 ? -71.845 -30.293 112.222 1.00 30.19 453 SER A N 1
ATOM 3552 C CA . SER A 1 453 ? -70.707 -31.048 111.644 1.00 30.19 453 SER A CA 1
ATOM 3553 C C . SER A 1 453 ? -70.954 -31.699 110.272 1.00 30.19 453 SER A C 1
ATOM 3555 O O . SER A 1 453 ? -72.082 -32.053 109.976 1.00 30.19 453 SER A O 1
ATOM 3557 N N . VAL A 1 454 ? -70.002 -31.904 109.354 1.00 34.12 454 VAL A N 1
ATOM 3558 C CA . VAL A 1 454 ? -68.611 -31.472 109.083 1.00 34.12 454 VAL A CA 1
ATOM 3559 C C . VAL A 1 454 ? -68.313 -32.037 107.669 1.00 34.12 454 VAL A C 1
ATOM 3561 O O . VAL A 1 454 ? -68.663 -33.176 107.397 1.00 34.12 454 VAL A O 1
ATOM 3564 N N . ILE A 1 455 ? -67.713 -31.234 106.779 1.00 29.69 455 ILE A N 1
ATOM 3565 C CA . ILE A 1 455 ? -66.724 -31.588 105.724 1.00 29.69 455 ILE A CA 1
ATOM 3566 C C . ILE A 1 455 ? -66.750 -33.034 105.140 1.00 29.69 455 ILE A C 1
ATOM 3568 O O . ILE A 1 455 ? -66.370 -33.957 105.852 1.00 29.69 455 ILE A O 1
ATOM 3572 N N . ASN A 1 456 ? -66.980 -33.228 103.821 1.00 32.31 456 ASN A N 1
ATOM 3573 C CA . ASN A 1 456 ? -65.921 -33.451 102.791 1.00 32.31 456 ASN A CA 1
ATOM 3574 C C . ASN A 1 456 ? -66.447 -33.808 101.368 1.00 32.31 456 ASN A C 1
ATOM 3576 O O . ASN A 1 456 ? -67.632 -34.067 101.195 1.00 32.31 456 ASN A O 1
ATOM 3580 N N . ASN A 1 457 ? -65.519 -33.893 100.393 1.00 37.09 457 ASN A N 1
ATOM 3581 C CA . ASN A 1 457 ? -65.659 -34.383 98.997 1.00 37.09 457 ASN A CA 1
ATOM 3582 C C . ASN A 1 457 ? -66.470 -33.459 98.061 1.00 37.09 457 ASN A C 1
ATOM 3584 O O . ASN A 1 457 ? -67.691 -33.512 98.025 1.00 37.09 457 ASN A O 1
ATOM 3588 N N . ALA A 1 458 ? -65.899 -32.533 97.282 1.00 33.94 458 ALA A N 1
ATOM 3589 C CA . ALA A 1 458 ? -64.570 -32.396 96.665 1.00 33.94 458 ALA A CA 1
ATOM 3590 C C . ALA A 1 458 ? -64.299 -33.281 95.424 1.00 33.94 458 ALA A C 1
ATOM 3592 O O . ALA A 1 458 ? -64.121 -34.488 95.516 1.00 33.94 458 ALA A O 1
ATOM 3593 N N . VAL A 1 459 ? -64.176 -32.598 94.276 1.00 44.72 459 VAL A N 1
ATOM 3594 C CA . VAL A 1 459 ? -63.134 -32.794 93.246 1.00 44.72 459 VAL A CA 1
ATOM 3595 C C . VAL A 1 459 ? -62.908 -34.235 92.752 1.00 44.72 459 VAL A C 1
ATOM 3597 O O . VAL A 1 459 ? -61.899 -34.860 93.068 1.00 44.72 459 VAL A O 1
ATOM 3600 N N . GLN A 1 460 ? -63.778 -34.719 91.855 1.00 41.31 460 GLN A N 1
ATOM 3601 C CA . GLN A 1 460 ? -63.448 -35.887 91.016 1.00 41.31 460 GLN A CA 1
ATOM 3602 C C . GLN A 1 460 ? -63.898 -35.819 89.541 1.00 41.31 460 GLN A C 1
ATOM 3604 O O . GLN A 1 460 ? -63.701 -36.777 88.805 1.00 41.31 460 GLN A O 1
ATOM 3609 N N . SER A 1 461 ? -64.436 -34.689 89.066 1.00 46.69 461 SER A N 1
ATOM 3610 C CA . SER A 1 461 ? -64.938 -34.541 87.685 1.00 46.69 461 SER A CA 1
ATOM 3611 C C . SER A 1 461 ? -64.085 -33.658 86.760 1.00 46.69 461 SER A C 1
ATOM 3613 O O . SER A 1 461 ? -64.372 -33.589 85.569 1.00 46.69 461 SER A O 1
ATOM 3615 N N . GLN A 1 462 ? -63.035 -32.991 87.260 1.00 45.72 462 GLN A N 1
ATOM 3616 C CA . GLN A 1 462 ? -62.315 -31.957 86.490 1.00 45.72 462 GLN A CA 1
ATOM 3617 C C . GLN A 1 462 ? -60.896 -32.340 86.022 1.00 45.72 462 GLN A C 1
ATOM 3619 O O . GLN A 1 462 ? -60.324 -31.644 85.190 1.00 45.72 462 GLN A O 1
ATOM 3624 N N . ILE A 1 463 ? -60.337 -33.464 86.489 1.00 49.72 463 ILE A N 1
ATOM 3625 C CA . ILE A 1 463 ? -59.012 -33.949 86.046 1.00 49.72 463 ILE A CA 1
ATOM 3626 C C . ILE A 1 463 ? -59.112 -34.745 84.731 1.00 49.72 463 ILE A C 1
ATOM 3628 O O . ILE A 1 463 ? -58.200 -34.710 83.908 1.00 49.72 463 ILE A O 1
ATOM 3632 N N . GLN A 1 464 ? -60.247 -35.403 84.471 1.00 49.22 464 GLN A N 1
ATOM 3633 C CA . GLN A 1 464 ? -60.410 -36.266 83.294 1.00 49.22 464 GLN A CA 1
ATOM 3634 C C . GLN A 1 464 ? -60.607 -35.490 81.977 1.00 49.22 464 GLN A C 1
ATOM 3636 O O . GLN A 1 464 ? -60.359 -36.029 80.903 1.00 49.22 464 GLN A O 1
ATOM 3641 N N . GLN A 1 465 ? -60.984 -34.207 82.045 1.00 50.56 465 GLN A N 1
ATOM 3642 C CA . GLN A 1 465 ? -61.167 -33.361 80.858 1.00 50.56 465 GLN A CA 1
ATOM 3643 C C . GLN A 1 465 ? -59.859 -32.713 80.364 1.00 50.56 465 GLN A C 1
ATOM 3645 O O . GLN A 1 465 ? -59.776 -32.307 79.208 1.00 50.56 465 GLN A O 1
ATOM 3650 N N . GLN A 1 466 ? -58.817 -32.649 81.206 1.00 48.78 466 GLN A N 1
ATOM 3651 C CA . GLN A 1 466 ? -57.549 -31.996 80.856 1.00 48.78 466 GLN A CA 1
ATOM 3652 C C . GLN A 1 466 ? -56.544 -32.938 80.163 1.00 48.78 466 GLN A C 1
ATOM 3654 O O . GLN A 1 466 ? -55.673 -32.464 79.440 1.00 48.78 466 GLN A O 1
ATOM 3659 N N . GLN A 1 467 ? -56.698 -34.264 80.299 1.00 51.12 467 GLN A N 1
ATOM 3660 C CA . GLN A 1 467 ? -55.876 -35.242 79.567 1.00 51.12 467 GLN A CA 1
ATOM 3661 C C . GLN A 1 467 ? -56.303 -35.447 78.103 1.00 51.12 467 GLN A C 1
ATOM 3663 O O . GLN A 1 467 ? -55.456 -35.779 77.280 1.00 51.12 467 GLN A O 1
ATOM 3668 N N . GLN A 1 468 ? -57.568 -35.201 77.734 1.00 53.16 468 GLN A N 1
ATOM 3669 C CA . GLN A 1 468 ? -58.004 -35.344 76.333 1.00 53.16 468 GLN A CA 1
ATOM 3670 C C . GLN A 1 468 ? -57.513 -34.212 75.414 1.00 53.16 468 GLN A C 1
ATOM 3672 O O . GLN A 1 468 ? -57.317 -34.447 74.225 1.00 53.16 468 GLN A O 1
ATOM 3677 N N . GLN A 1 469 ? -57.250 -33.008 75.937 1.00 53.59 469 GLN A N 1
ATOM 3678 C CA . GLN A 1 469 ? -56.731 -31.896 75.123 1.00 53.59 469 GLN A CA 1
ATOM 3679 C C . GLN A 1 469 ? -55.214 -31.961 74.864 1.00 53.59 469 GLN A C 1
ATOM 3681 O O . GLN A 1 469 ? -54.735 -31.272 73.971 1.00 53.59 469 GLN A O 1
ATOM 3686 N N . GLN A 1 470 ? -54.465 -32.814 75.575 1.00 52.44 470 GLN A N 1
ATOM 3687 C CA . GLN A 1 470 ? -53.041 -33.081 75.299 1.00 52.44 470 GLN A CA 1
ATOM 3688 C C . GLN A 1 470 ? -52.805 -34.287 74.366 1.00 52.44 470 GLN A C 1
ATOM 3690 O O . GLN A 1 470 ? -51.664 -34.684 74.169 1.00 52.44 470 GLN A O 1
ATOM 3695 N N . GLN A 1 471 ? -53.864 -34.869 73.787 1.00 54.62 471 GLN A N 1
ATOM 3696 C CA . GLN A 1 471 ? -53.776 -35.931 72.766 1.00 54.62 471 GLN A CA 1
ATOM 3697 C C . GLN A 1 471 ? -54.338 -35.497 71.395 1.00 54.62 471 GLN A C 1
ATOM 3699 O O . GLN A 1 471 ? -54.568 -36.334 70.525 1.00 54.62 471 GLN A O 1
ATOM 3704 N N . GLN A 1 472 ? -54.592 -34.196 71.206 1.00 54.38 472 GLN A N 1
ATOM 3705 C CA . GLN A 1 472 ? -55.032 -33.594 69.934 1.00 54.38 472 GLN A CA 1
ATOM 3706 C C . GLN A 1 472 ? -54.128 -32.424 69.482 1.00 54.38 472 GLN A C 1
ATOM 3708 O O . GLN A 1 472 ? -54.517 -31.627 68.628 1.00 54.38 472 GLN A O 1
ATOM 3713 N N . GLN A 1 473 ? -52.923 -32.345 70.055 1.00 48.88 473 GLN A N 1
ATOM 3714 C CA . GLN A 1 473 ? -51.749 -31.637 69.534 1.00 48.88 473 GLN A CA 1
ATOM 3715 C C . GLN A 1 473 ? -50.636 -32.666 69.324 1.00 48.88 473 GLN A C 1
ATOM 3717 O O . GLN A 1 473 ? -49.836 -32.451 68.390 1.00 48.88 473 GLN A O 1
#

Organism: Hemiselmis andersenii (NCBI:txid464988)